Protein AF-A0A969JRF9-F1 (afdb_monomer)

pLDDT: mean 70.01, std 14.49, range [27.88, 92.44]

Sequence (647 aa):
MDLARFEWPSAVSSTGAGFLLSALLNVLLALGIGLASSWLSSHDLSALMLLLAILGGVLLWQSLQLRRQLLFYGLLLCWGAAGALFKAEYLPSSGVGLSQFLLVLPLWALLWWLQHRFPLERPSAEEIVGPEDDEDKDVPTDWISRFFTPQPLHPVSVVRQPLAQVLILLWLIGFGQLTVYLFNQGLTPAWPWSAAAGALATVLVFGYFQSLIWIVYPPLLLGLGSILGFLGGMNVTPALFSVAAALYALLSWLLGVRLLNQPLTSRLARALYFVTDSKTNRHTVEQSLLLCTSLIAGFAVPFSLLVGIDQGPSAAPLMALVVSGLFFGLGAWHYRLSAQSYAVLATLTIAVWLLDFWRDTPIWVGIGQASANALLSLVMVGIALMLEQRPTVITGRFNLYCQPLRTVSVVLALLAAIDVPFLMYPLLGFVPVSWIDSLTLLIAGAALLLSTFGRLYWSVLGVFLVTWAVYGLASSWFVTPWPAYSGLVLSVLAFTEATSANYLDYRSERWDALRQALYVVAGLAYGIALLAAVLSFLQGDSRLPGLLAVLSLGLLPLLKPLETAPFWRSIGVASLLTALLYSLATLRVGPISPYGLLIAIVWGYAFWFVGNTLIARFNTRWPFWALAEAPCPGWAYWLCYSVLSPV

Structure (mmCIF, N/CA/C/O backbone):
data_AF-A0A969JRF9-F1
#
_entry.id   AF-A0A969JRF9-F1
#
loop_
_atom_site.group_PDB
_atom_site.id
_atom_site.type_symbol
_atom_site.label_atom_id
_atom_site.label_alt_id
_atom_site.label_comp_id
_atom_site.label_asym_id
_atom_site.label_entity_id
_atom_site.label_seq_id
_atom_site.pdbx_PDB_ins_code
_atom_site.Cartn_x
_atom_site.Cartn_y
_atom_site.Cartn_z
_atom_site.occupancy
_atom_site.B_iso_or_equiv
_atom_site.auth_seq_id
_atom_site.auth_comp_id
_atom_site.auth_asym_id
_atom_site.auth_atom_id
_atom_site.pdbx_PDB_model_num
ATOM 1 N N . MET A 1 1 ? -38.936 -8.830 34.105 1.00 38.88 1 MET A N 1
ATOM 2 C CA . MET A 1 1 ? -38.781 -7.805 35.159 1.00 38.88 1 MET A CA 1
ATOM 3 C C . MET A 1 1 ? -38.947 -6.446 34.500 1.00 38.88 1 MET A C 1
ATOM 5 O O . MET A 1 1 ? -38.033 -5.979 33.831 1.00 38.88 1 MET A O 1
ATOM 9 N N . ASP A 1 2 ? -40.152 -5.882 34.590 1.00 27.88 2 ASP A N 1
ATOM 10 C CA . ASP A 1 2 ? -40.531 -4.627 33.935 1.00 27.88 2 ASP A CA 1
ATOM 11 C C . ASP A 1 2 ? -40.038 -3.417 34.738 1.00 27.88 2 ASP A C 1
ATOM 13 O O . ASP A 1 2 ? -40.687 -2.963 35.675 1.00 27.88 2 ASP A O 1
ATOM 17 N N . LEU A 1 3 ? -38.892 -2.863 34.335 1.00 39.75 3 LEU A N 1
ATOM 18 C CA . LEU A 1 3 ? -38.311 -1.629 34.893 1.00 39.75 3 LEU A CA 1
ATOM 19 C C . LEU A 1 3 ? -39.152 -0.363 34.619 1.00 39.75 3 LEU A C 1
ATOM 21 O O . LEU A 1 3 ? -38.815 0.708 35.110 1.00 39.75 3 LEU A O 1
ATOM 25 N N . ALA A 1 4 ? -40.243 -0.470 33.854 1.00 32.25 4 ALA A N 1
ATOM 26 C CA . ALA A 1 4 ? -41.125 0.648 33.515 1.00 32.25 4 ALA A CA 1
ATOM 27 C C . ALA A 1 4 ? -42.145 0.999 34.619 1.00 32.25 4 ALA A C 1
ATOM 29 O O . ALA A 1 4 ? -42.783 2.040 34.534 1.00 32.25 4 ALA A O 1
ATOM 30 N N . ARG A 1 5 ? -42.299 0.157 35.655 1.00 33.28 5 ARG A N 1
ATOM 31 C CA . ARG A 1 5 ? -43.179 0.417 36.816 1.00 33.28 5 ARG A CA 1
ATOM 32 C C . ARG A 1 5 ? -42.421 0.675 38.119 1.00 33.28 5 ARG A C 1
ATOM 34 O O . ARG A 1 5 ? -42.999 0.553 39.194 1.00 33.28 5 ARG A O 1
ATOM 41 N N . PHE A 1 6 ? -41.127 0.983 38.051 1.00 39.19 6 PHE A N 1
ATOM 42 C CA . PHE A 1 6 ? -40.406 1.433 39.238 1.00 39.19 6 PHE A CA 1
ATOM 43 C C . PHE A 1 6 ? -40.603 2.945 39.357 1.00 39.19 6 PHE A C 1
ATOM 45 O O . PHE A 1 6 ? -39.904 3.724 38.710 1.00 39.19 6 PHE A O 1
ATOM 52 N N . GLU A 1 7 ? -41.618 3.355 40.118 1.00 31.83 7 GLU A N 1
ATOM 53 C CA . GLU A 1 7 ? -41.777 4.745 40.539 1.00 31.83 7 GLU A CA 1
ATOM 54 C C . GLU A 1 7 ? -40.561 5.117 41.394 1.00 31.83 7 GLU A C 1
ATOM 56 O O . GLU A 1 7 ? -40.354 4.597 42.491 1.00 31.83 7 GLU A O 1
ATOM 61 N N . TRP A 1 8 ? -39.688 5.960 40.845 1.00 42.81 8 TRP A N 1
ATOM 62 C CA . TRP A 1 8 ? -38.484 6.399 41.539 1.00 42.81 8 TRP A CA 1
ATOM 63 C C . TRP A 1 8 ? -38.860 7.491 42.545 1.00 42.81 8 TRP A C 1
ATOM 65 O O . TRP A 1 8 ? -39.401 8.513 42.117 1.00 42.81 8 TRP A O 1
ATOM 75 N N . PRO A 1 9 ? -38.554 7.332 43.846 1.00 39.56 9 PRO A N 1
ATOM 76 C CA . PRO A 1 9 ? -38.902 8.325 44.854 1.00 39.56 9 PRO A CA 1
ATOM 77 C C . PRO A 1 9 ? -38.259 9.675 44.528 1.00 39.56 9 PRO A C 1
ATOM 79 O O . PRO A 1 9 ? -37.041 9.776 44.353 1.00 39.56 9 PRO A O 1
ATOM 82 N N . SER A 1 10 ? -39.078 10.716 44.428 1.00 42.47 10 SER A N 1
ATOM 83 C CA . SER A 1 10 ? -38.632 12.099 44.298 1.00 42.47 10 SER A CA 1
ATOM 84 C C . SER A 1 10 ? -38.210 12.651 45.663 1.00 42.47 10 SER A C 1
ATOM 86 O O . SER A 1 10 ? -38.981 12.581 46.616 1.00 42.47 10 SER A O 1
ATOM 88 N N . ALA A 1 11 ? -37.023 13.264 45.692 1.00 41.66 11 ALA A N 1
ATOM 89 C CA . ALA A 1 11 ? -36.397 14.001 46.795 1.00 41.66 11 ALA A CA 1
ATOM 90 C C . ALA A 1 11 ? -35.808 13.159 47.948 1.00 41.66 11 ALA A C 1
ATOM 92 O O . ALA A 1 11 ? -36.501 12.555 48.761 1.00 41.66 11 ALA A O 1
ATOM 93 N N . VAL A 1 12 ? -34.474 13.194 48.050 1.00 45.53 12 VAL A N 1
ATOM 94 C CA . VAL A 1 12 ? -33.719 12.738 49.224 1.00 45.53 12 VAL A CA 1
ATOM 95 C C . VAL A 1 12 ? -33.914 13.775 50.336 1.00 45.53 12 VAL A C 1
ATOM 97 O O . VAL A 1 12 ? -33.523 14.930 50.178 1.00 45.53 12 VAL A O 1
ATOM 100 N N . SER A 1 13 ? -34.526 13.376 51.453 1.00 46.72 13 SER A N 1
ATOM 101 C CA . SER A 1 13 ? -34.642 14.195 52.667 1.00 46.72 13 SER A CA 1
ATOM 102 C C . SER A 1 13 ? -33.259 14.501 53.267 1.00 46.72 13 SER A C 1
ATOM 104 O O . SER A 1 13 ? -32.306 13.747 53.070 1.00 46.72 13 SER A O 1
ATOM 106 N N . SER A 1 14 ? -33.132 15.574 54.055 1.00 47.19 14 SER A N 1
ATOM 107 C CA . SER A 1 14 ? -31.883 15.970 54.743 1.00 47.19 14 SER A CA 1
ATOM 108 C C . SER A 1 14 ? -31.266 14.858 55.614 1.00 47.19 14 SER A C 1
ATOM 110 O O . SER A 1 14 ? -30.050 14.799 55.785 1.00 47.19 14 SER A O 1
ATOM 112 N N . THR A 1 15 ? -32.081 13.915 56.089 1.00 49.16 15 THR A N 1
ATOM 113 C CA . THR A 1 15 ? -31.663 12.683 56.780 1.00 49.16 15 THR A CA 1
ATOM 114 C C . THR A 1 15 ? -30.937 11.678 55.876 1.00 49.16 15 THR A C 1
ATOM 116 O O . THR A 1 15 ? -30.037 10.978 56.339 1.00 49.16 15 THR A O 1
ATOM 119 N N . GLY A 1 16 ? -31.257 11.633 54.580 1.00 51.84 16 GLY A N 1
ATOM 120 C CA . GLY A 1 16 ? -30.585 10.777 53.601 1.00 51.84 16 GLY A CA 1
ATOM 121 C C . GLY A 1 16 ? -29.153 11.221 53.289 1.00 51.84 16 GLY A C 1
ATOM 122 O O . GLY A 1 16 ? -28.291 10.374 53.079 1.00 51.84 16 GLY A O 1
ATOM 123 N N . ALA A 1 17 ? -28.862 12.527 53.343 1.00 49.88 17 ALA A N 1
ATOM 124 C CA . ALA A 1 17 ? -27.512 13.062 53.133 1.00 49.88 17 ALA A CA 1
ATOM 125 C C . ALA A 1 17 ? -26.531 12.664 54.258 1.00 49.88 17 ALA A C 1
ATOM 127 O O . ALA A 1 17 ? -25.370 12.359 53.984 1.00 49.88 17 ALA A O 1
ATOM 128 N N . GLY A 1 18 ? -27.005 12.599 55.510 1.00 56.69 18 GLY A N 1
ATOM 129 C CA . GLY A 1 18 ? -26.201 12.172 56.663 1.00 56.69 18 GLY A CA 1
ATOM 130 C C . GLY A 1 18 ? -25.828 10.685 56.626 1.00 56.69 18 GLY A C 1
ATOM 131 O O . GLY A 1 18 ? -24.671 10.333 56.855 1.00 56.69 18 GLY A O 1
ATOM 132 N N . PHE A 1 19 ? -26.774 9.818 56.248 1.00 58.44 19 PHE A N 1
ATOM 133 C CA . PHE A 1 19 ? -26.509 8.390 56.007 1.00 58.44 19 PHE A CA 1
ATOM 134 C C . PHE A 1 19 ? -25.516 8.153 54.866 1.00 58.44 19 PHE A C 1
ATOM 136 O O . PHE A 1 19 ? -24.799 7.156 54.835 1.00 58.44 19 PHE A O 1
ATOM 143 N N . LEU A 1 20 ? -25.462 9.083 53.923 1.00 56.91 20 LEU A N 1
ATOM 144 C CA . LEU A 1 20 ? -24.572 9.013 52.781 1.00 56.91 20 LEU A CA 1
ATOM 145 C C . LEU A 1 20 ? -23.149 9.411 53.088 1.00 56.91 20 LEU A C 1
ATOM 147 O O . LEU A 1 20 ? -22.215 8.743 52.649 1.00 56.91 20 LEU A O 1
ATOM 151 N N . LEU A 1 21 ? -22.994 10.493 53.845 1.00 59.81 21 LEU A N 1
ATOM 152 C CA . LEU A 1 21 ? -21.693 10.931 54.308 1.00 59.81 21 LEU A CA 1
ATOM 153 C C . LEU A 1 21 ? -21.073 9.851 55.200 1.00 59.81 21 LEU A C 1
ATOM 155 O O . LEU A 1 21 ? -19.904 9.530 55.025 1.00 59.81 21 LEU A O 1
ATOM 159 N N . SER A 1 22 ? -21.863 9.224 56.082 1.00 61.44 22 SER A N 1
ATOM 160 C CA . SER A 1 22 ? -21.379 8.124 56.923 1.00 61.44 22 SER A CA 1
ATOM 161 C C . SER A 1 22 ? -21.020 6.879 56.109 1.00 61.44 22 SER A C 1
ATOM 163 O O . SER A 1 22 ? -19.991 6.257 56.367 1.00 61.44 22 SER A O 1
ATOM 165 N N . ALA A 1 23 ? -21.801 6.539 55.080 1.00 65.38 23 ALA A N 1
ATOM 166 C CA . ALA A 1 23 ? -21.490 5.414 54.209 1.00 65.38 23 ALA A CA 1
ATOM 167 C C . ALA A 1 23 ? -20.236 5.664 53.352 1.00 65.38 23 ALA A C 1
ATOM 169 O O . ALA A 1 23 ? -19.404 4.769 53.236 1.00 65.38 23 ALA A O 1
ATOM 170 N N . LEU A 1 24 ? -20.051 6.872 52.808 1.00 65.94 24 LEU A N 1
ATOM 171 C CA . LEU A 1 24 ? -18.829 7.264 52.090 1.00 65.94 24 LEU A CA 1
ATOM 172 C C . LEU A 1 24 ? -17.599 7.281 53.001 1.00 65.94 24 LEU A C 1
ATOM 174 O O . LEU A 1 24 ? -16.523 6.858 52.587 1.00 65.94 24 LEU A O 1
ATOM 178 N N . LEU A 1 25 ? -17.758 7.736 54.243 1.00 69.12 25 LEU A N 1
ATOM 179 C CA . LEU A 1 25 ? -16.680 7.782 55.225 1.00 69.12 25 LEU A CA 1
ATOM 180 C C . LEU A 1 25 ? -16.289 6.369 55.679 1.00 69.12 25 LEU A C 1
ATOM 182 O O . LEU A 1 25 ? -15.103 6.074 55.756 1.00 69.12 25 LEU A O 1
ATOM 186 N N . ASN A 1 26 ? -17.256 5.463 55.855 1.00 68.62 26 ASN A N 1
ATOM 187 C CA . ASN A 1 26 ? -16.999 4.041 56.111 1.00 68.62 26 ASN A CA 1
ATOM 188 C C . ASN A 1 26 ? -16.327 3.343 54.920 1.00 68.62 26 ASN A C 1
ATOM 190 O O . ASN A 1 26 ? -15.425 2.534 55.115 1.00 68.62 26 ASN A O 1
ATOM 194 N N . VAL A 1 27 ? -16.729 3.680 53.691 1.00 67.19 27 VAL A N 1
ATOM 195 C CA . VAL A 1 27 ? -16.089 3.218 52.448 1.00 67.19 27 VAL A CA 1
ATOM 196 C C . VAL A 1 27 ? -14.629 3.684 52.397 1.00 67.19 27 VAL A C 1
ATOM 198 O O . VAL A 1 27 ? -13.739 2.858 52.217 1.00 67.19 27 VAL A O 1
ATOM 201 N N . LEU A 1 28 ? -14.356 4.972 52.626 1.00 70.75 28 LEU A N 1
ATOM 202 C CA . LEU A 1 28 ? -12.995 5.525 52.656 1.00 70.75 28 LEU A CA 1
ATOM 203 C C . LEU A 1 28 ? -12.140 4.914 53.774 1.00 70.75 28 LEU A C 1
ATOM 205 O O . LEU A 1 28 ? -10.974 4.594 53.546 1.00 70.75 28 LEU A O 1
ATOM 209 N N . LEU A 1 29 ? -12.720 4.711 54.960 1.00 70.38 29 LEU A N 1
ATOM 210 C CA . LEU A 1 29 ? -12.042 4.103 56.103 1.00 70.38 29 LEU A CA 1
ATOM 211 C C . LEU A 1 29 ? -11.683 2.636 55.824 1.00 70.38 29 LEU A C 1
ATOM 213 O O . LEU A 1 29 ? -10.548 2.229 56.056 1.00 70.38 29 LEU A O 1
ATOM 217 N N . ALA A 1 30 ? -12.611 1.856 55.262 1.00 68.25 30 ALA A N 1
ATOM 218 C CA . ALA A 1 30 ? -12.369 0.467 54.872 1.00 68.25 30 ALA A CA 1
ATOM 219 C C . ALA A 1 30 ? -11.284 0.350 53.788 1.00 68.25 30 ALA A C 1
ATOM 221 O O . ALA A 1 30 ? -10.446 -0.548 53.849 1.00 68.25 30 ALA A O 1
ATOM 222 N N . LEU A 1 31 ? -11.256 1.281 52.829 1.00 67.38 31 LEU A N 1
ATOM 223 C CA . LEU A 1 31 ? -10.238 1.345 51.776 1.00 67.38 31 LEU A CA 1
ATOM 224 C C . LEU A 1 31 ? -8.860 1.705 52.351 1.00 67.38 31 LEU A C 1
ATOM 226 O O . LEU A 1 31 ? -7.865 1.073 52.004 1.00 67.38 31 LEU A O 1
ATOM 230 N N . GLY A 1 32 ? -8.809 2.665 53.280 1.00 70.56 32 GLY A N 1
ATOM 231 C CA . GLY A 1 32 ? -7.588 3.044 53.993 1.00 70.56 32 GLY A CA 1
ATOM 232 C C . GLY A 1 32 ? -7.016 1.905 54.840 1.00 70.56 32 GLY A C 1
ATOM 233 O O . GLY A 1 32 ? -5.816 1.643 54.782 1.00 70.56 32 GLY A O 1
ATOM 234 N N . ILE A 1 33 ? -7.871 1.178 55.565 1.00 67.44 33 ILE A N 1
ATOM 235 C CA . ILE A 1 33 ? -7.470 0.007 56.361 1.00 67.44 33 ILE A CA 1
ATOM 236 C C . ILE A 1 33 ? -7.005 -1.136 55.446 1.00 67.44 33 ILE A C 1
ATOM 238 O O . ILE A 1 33 ? -5.966 -1.742 55.704 1.00 67.44 33 ILE A O 1
ATOM 242 N N . GLY A 1 34 ? -7.719 -1.394 54.345 1.00 66.06 34 GLY A N 1
ATOM 243 C CA . GLY A 1 34 ? -7.336 -2.394 53.345 1.00 66.06 34 GLY A CA 1
ATOM 244 C C . GLY A 1 34 ? -5.963 -2.107 52.730 1.00 66.06 34 GLY A C 1
ATOM 245 O O . GLY A 1 34 ? -5.092 -2.976 52.739 1.00 66.06 34 GLY A O 1
ATOM 246 N N . LEU A 1 35 ? -5.723 -0.867 52.291 1.00 68.44 35 LEU A N 1
ATOM 247 C CA . LEU A 1 35 ? -4.424 -0.440 51.762 1.00 68.44 35 LEU A CA 1
ATOM 248 C C . LEU A 1 35 ? -3.312 -0.565 52.811 1.00 68.44 35 LEU A C 1
ATOM 250 O O . LEU A 1 35 ? -2.273 -1.149 52.513 1.00 68.44 35 LEU A O 1
ATOM 254 N N . ALA A 1 36 ? -3.545 -0.106 54.045 1.00 67.12 36 ALA A N 1
ATOM 255 C CA . ALA A 1 36 ? -2.575 -0.215 55.136 1.00 67.12 36 ALA A CA 1
ATOM 256 C C . ALA A 1 36 ? -2.222 -1.678 55.468 1.00 67.12 36 ALA A C 1
ATOM 258 O O . ALA A 1 36 ? -1.055 -1.995 55.692 1.00 67.12 36 ALA A O 1
ATOM 259 N N . SER A 1 37 ? -3.206 -2.583 55.440 1.00 63.25 37 SER A N 1
ATOM 260 C CA . SER A 1 37 ? -2.993 -4.016 55.692 1.00 63.25 37 SER A CA 1
ATOM 261 C C . SER A 1 37 ? -2.232 -4.725 54.560 1.00 63.25 37 SER A C 1
ATOM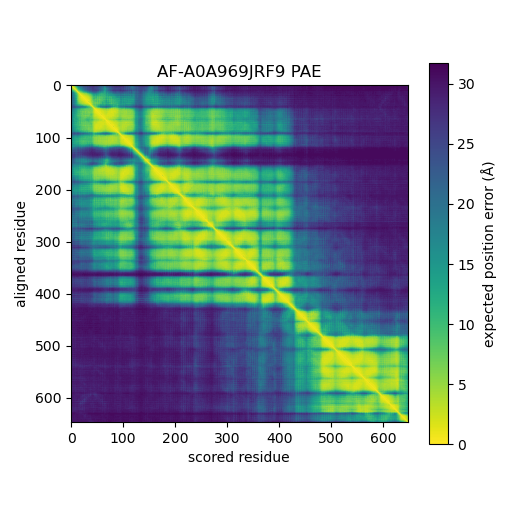 263 O O . SER A 1 37 ? -1.332 -5.523 54.829 1.00 63.25 37 SER A O 1
ATOM 265 N N . SER A 1 38 ? -2.516 -4.371 53.300 1.00 62.53 38 SER A N 1
ATOM 266 C CA . SER A 1 38 ? -1.813 -4.903 52.121 1.00 62.53 38 SER A CA 1
ATOM 267 C C . SER A 1 38 ? -0.360 -4.427 52.023 1.00 62.53 38 SER A C 1
ATOM 269 O O . SER A 1 38 ? 0.493 -5.120 51.478 1.00 62.53 38 SER A O 1
ATOM 271 N N . TRP A 1 39 ? -0.058 -3.255 52.588 1.00 59.00 39 TRP A N 1
ATOM 272 C CA . TRP A 1 39 ? 1.302 -2.722 52.655 1.00 59.00 39 TRP A CA 1
ATOM 273 C C . TRP A 1 39 ? 2.148 -3.429 53.725 1.00 59.00 39 TRP A C 1
ATOM 275 O O . TRP A 1 39 ? 3.360 -3.552 53.571 1.00 59.00 39 TRP A O 1
ATOM 285 N N . LEU A 1 40 ? 1.509 -3.921 54.795 1.00 55.84 40 LEU A N 1
ATOM 286 C CA . LEU A 1 40 ? 2.171 -4.638 55.890 1.00 55.84 40 LEU A CA 1
ATOM 287 C C . LEU A 1 40 ? 2.422 -6.125 55.598 1.00 55.84 40 LEU A C 1
ATOM 289 O O . LEU A 1 40 ? 3.310 -6.719 56.206 1.00 55.84 40 LEU A O 1
ATOM 293 N N . SER A 1 41 ? 1.653 -6.738 54.697 1.00 55.88 41 SER A N 1
ATOM 294 C CA . SER A 1 41 ? 1.779 -8.157 54.355 1.00 55.88 41 SER A CA 1
ATOM 295 C C . SER A 1 41 ? 1.805 -8.335 52.838 1.00 55.88 41 SER A C 1
ATOM 297 O O . SER A 1 41 ? 0.805 -8.188 52.147 1.00 55.88 41 SER A O 1
ATOM 299 N N . SER A 1 42 ? 2.973 -8.679 52.298 1.00 56.03 42 SER A N 1
ATOM 300 C CA . SER A 1 42 ? 3.200 -8.856 50.856 1.00 56.03 42 SER A CA 1
ATOM 301 C C . SER A 1 42 ? 2.475 -10.063 50.235 1.00 56.03 42 SER A C 1
ATOM 303 O O . SER A 1 42 ? 2.719 -10.370 49.072 1.00 56.03 42 SER A O 1
ATOM 305 N N . HIS A 1 43 ? 1.630 -10.769 50.995 1.00 55.56 43 HIS A N 1
ATOM 306 C CA . HIS A 1 43 ? 1.082 -12.082 50.636 1.00 55.56 43 HIS A CA 1
ATOM 307 C C . HIS A 1 43 ? -0.453 -12.135 50.471 1.00 55.56 43 HIS A C 1
ATOM 309 O O . HIS A 1 43 ? -0.932 -13.115 49.915 1.00 55.56 43 HIS A O 1
ATOM 315 N N . ASP A 1 44 ? -1.224 -11.104 50.855 1.00 66.00 44 ASP A N 1
ATOM 316 C CA . ASP A 1 44 ? -2.705 -11.139 50.808 1.00 66.00 44 ASP A CA 1
ATOM 317 C C . ASP A 1 44 ? -3.318 -10.146 49.796 1.00 66.00 44 ASP A C 1
ATOM 319 O O . ASP A 1 44 ? -4.194 -9.332 50.104 1.00 66.00 44 ASP A O 1
ATOM 323 N N . LEU A 1 45 ? -2.889 -10.223 48.532 1.00 71.62 45 LEU A N 1
ATOM 324 C CA . LEU A 1 45 ? -3.488 -9.448 47.431 1.00 71.62 45 LEU A CA 1
ATOM 325 C C . LEU A 1 45 ? -4.950 -9.854 47.160 1.00 71.62 45 LEU A C 1
ATOM 327 O O . LEU A 1 45 ? -5.772 -9.016 46.779 1.00 71.62 45 LEU A O 1
ATOM 331 N N . SER A 1 46 ? -5.301 -11.112 47.434 1.00 75.62 46 SER A N 1
ATOM 332 C CA . SER A 1 46 ? -6.648 -11.667 47.256 1.00 75.62 46 SER A CA 1
ATOM 333 C C . SER A 1 46 ? -7.708 -10.992 48.144 1.00 75.62 46 SER A C 1
ATOM 335 O O . SER A 1 46 ? -8.812 -10.693 47.675 1.00 75.62 46 SER A O 1
ATOM 337 N N . ALA A 1 47 ? -7.370 -10.663 49.396 1.00 76.88 47 ALA A N 1
ATOM 338 C CA . ALA A 1 47 ? -8.260 -9.943 50.308 1.00 76.88 47 ALA A CA 1
ATOM 339 C C . ALA A 1 47 ? -8.528 -8.508 49.822 1.00 76.88 47 ALA A C 1
ATOM 341 O O . ALA A 1 47 ? -9.670 -8.039 49.852 1.00 76.88 47 ALA A O 1
ATOM 342 N N . LEU A 1 48 ? -7.495 -7.833 49.303 1.00 79.50 48 LEU A N 1
ATOM 343 C CA . LEU A 1 48 ? -7.616 -6.489 48.736 1.00 79.50 48 LEU A CA 1
ATOM 344 C C . LEU A 1 48 ? -8.522 -6.482 47.492 1.00 79.50 48 LEU A C 1
ATOM 346 O O . LEU A 1 48 ? -9.372 -5.599 47.364 1.00 79.50 48 LEU A O 1
ATOM 350 N N . MET A 1 49 ? -8.401 -7.482 46.607 1.00 82.50 49 MET A N 1
ATOM 351 C CA . MET A 1 49 ? -9.281 -7.629 45.437 1.00 82.50 49 MET A CA 1
ATOM 352 C C . MET A 1 49 ? -10.752 -7.771 45.831 1.00 82.50 49 MET A C 1
ATOM 354 O O . MET A 1 49 ? -11.615 -7.106 45.254 1.00 82.50 49 MET A O 1
ATOM 358 N N . LEU A 1 50 ? -11.041 -8.623 46.818 1.00 81.44 50 LEU A N 1
ATOM 359 C CA . LEU A 1 50 ? -12.403 -8.871 47.286 1.00 81.44 50 LEU A CA 1
ATOM 360 C C . LEU A 1 50 ? -12.997 -7.624 47.958 1.00 81.44 50 LEU A C 1
ATOM 362 O O . LEU A 1 50 ? -14.153 -7.280 47.709 1.00 81.44 50 LEU A O 1
ATOM 366 N N . LEU A 1 51 ? -12.188 -6.893 48.730 1.00 82.31 51 LEU A N 1
ATOM 367 C CA . LEU A 1 51 ? -12.585 -5.624 49.339 1.00 82.31 51 LEU A CA 1
ATOM 368 C C . LEU A 1 51 ? -12.911 -4.561 48.279 1.00 82.31 51 LEU A C 1
ATOM 370 O O . LEU A 1 51 ? -13.974 -3.947 48.343 1.00 82.31 51 LEU A O 1
ATOM 374 N N . LEU A 1 52 ? -12.061 -4.392 47.261 1.00 84.25 52 LEU A N 1
ATOM 375 C CA . LEU A 1 52 ? -12.312 -3.491 46.128 1.00 84.25 52 LEU A CA 1
ATOM 376 C C . LEU A 1 52 ? -13.580 -3.874 45.344 1.00 84.25 52 LEU A C 1
ATOM 378 O O . LEU A 1 52 ? -14.334 -2.993 44.921 1.00 84.25 52 LEU A O 1
ATOM 382 N N . ALA A 1 53 ? -13.848 -5.173 45.171 1.00 84.44 53 ALA A N 1
ATOM 383 C CA . ALA A 1 53 ? -15.044 -5.663 44.489 1.00 84.44 53 ALA A CA 1
ATOM 384 C C . ALA A 1 53 ? -16.332 -5.324 45.262 1.00 84.44 53 ALA A C 1
ATOM 386 O O . ALA A 1 53 ? -17.269 -4.766 44.678 1.00 84.44 53 ALA A O 1
ATOM 387 N N . ILE A 1 54 ? -16.358 -5.600 46.573 1.00 83.12 54 ILE A N 1
ATOM 388 C CA . ILE A 1 54 ? -17.487 -5.274 47.462 1.00 83.12 54 ILE A CA 1
ATOM 389 C C . ILE A 1 54 ? -17.708 -3.762 47.506 1.00 83.12 54 ILE A C 1
ATOM 391 O O . ILE A 1 54 ? -18.837 -3.291 47.357 1.00 83.12 54 ILE A O 1
ATOM 395 N N . LEU A 1 55 ? -16.630 -2.996 47.659 1.00 82.81 55 LEU A N 1
ATOM 396 C CA . LEU A 1 55 ? -16.677 -1.543 47.739 1.00 82.81 55 LEU A CA 1
ATOM 397 C C . LEU A 1 55 ? -17.212 -0.918 46.448 1.00 82.81 55 LEU A C 1
ATOM 399 O O . LEU A 1 55 ? -18.061 -0.028 46.495 1.00 82.81 55 LEU A O 1
ATOM 403 N N . GLY A 1 56 ? -16.802 -1.444 45.292 1.00 84.44 56 GLY A N 1
ATOM 404 C CA . GLY A 1 56 ? -17.415 -1.085 44.020 1.00 84.44 56 GLY A CA 1
ATOM 405 C C . GLY A 1 56 ? -18.918 -1.381 44.011 1.00 84.44 56 GLY A C 1
ATOM 406 O O . GLY A 1 56 ? -19.700 -0.501 43.672 1.00 84.44 56 GLY A O 1
ATOM 407 N N . GLY A 1 57 ? -19.358 -2.553 44.483 1.00 84.25 57 GLY A N 1
ATOM 408 C CA . GLY A 1 57 ? -20.787 -2.883 44.595 1.00 84.25 57 GLY A CA 1
ATOM 409 C C . GLY A 1 57 ? -21.593 -1.873 45.428 1.00 84.25 57 GLY A C 1
ATOM 410 O O . GLY A 1 57 ? -22.681 -1.459 45.021 1.00 84.25 57 GLY A O 1
ATOM 411 N N . VAL A 1 58 ? -21.034 -1.406 46.549 1.00 82.06 58 VAL A N 1
ATOM 412 C CA . VAL A 1 58 ? -21.642 -0.353 47.384 1.00 82.06 58 VAL A CA 1
ATOM 413 C C . VAL A 1 58 ? -21.708 0.983 46.635 1.00 82.06 58 VAL A C 1
ATOM 415 O O . VAL A 1 58 ? -22.745 1.649 46.652 1.00 82.06 58 VAL A O 1
ATOM 418 N N . LEU A 1 59 ? -20.640 1.362 45.929 1.00 83.31 59 LEU A N 1
ATOM 419 C CA . LEU A 1 59 ? -20.602 2.585 45.121 1.00 83.31 59 LEU A CA 1
ATOM 420 C C . LEU A 1 59 ? -21.584 2.540 43.943 1.00 83.31 59 LEU A C 1
ATOM 422 O O . LEU A 1 59 ? -22.219 3.553 43.654 1.00 83.31 59 LEU A O 1
ATOM 426 N N . LEU A 1 60 ? -21.778 1.379 43.306 1.00 83.94 60 LEU A N 1
ATOM 427 C CA . LEU A 1 60 ? -22.806 1.185 42.278 1.00 83.94 60 LEU A CA 1
ATOM 428 C C . LEU A 1 60 ? -24.192 1.472 42.854 1.00 83.94 60 LEU A C 1
ATOM 430 O O . LEU A 1 60 ? -24.927 2.289 42.298 1.00 83.94 60 LEU A O 1
ATOM 434 N N . TRP A 1 61 ? -24.523 0.845 43.985 1.00 81.00 61 TRP A N 1
ATOM 435 C CA . TRP A 1 61 ? -25.806 1.040 44.658 1.00 81.00 61 TRP A CA 1
ATOM 436 C C . TRP A 1 61 ? -26.059 2.518 44.982 1.00 81.00 61 TRP A C 1
ATOM 438 O O . TRP A 1 61 ? -27.098 3.072 44.617 1.00 81.00 61 TRP A O 1
ATOM 448 N N . GLN A 1 62 ? -25.077 3.190 45.591 1.00 79.94 62 GLN A N 1
ATOM 449 C CA . GLN A 1 62 ? -25.183 4.609 45.931 1.00 79.94 62 GLN A CA 1
ATOM 450 C C . GLN A 1 62 ? -25.261 5.506 44.689 1.00 79.94 62 GLN A C 1
ATOM 452 O O . GLN A 1 62 ? -26.046 6.453 44.670 1.00 79.94 62 GLN A O 1
ATOM 457 N N . SER A 1 63 ? -24.501 5.205 43.632 1.00 81.38 63 SER A N 1
ATOM 458 C CA . SER A 1 63 ? -24.518 5.985 42.387 1.00 81.38 63 SER A CA 1
ATOM 459 C C . SER A 1 63 ? -25.900 6.000 41.729 1.00 81.38 63 SER A C 1
ATOM 461 O O . SER A 1 63 ? -26.335 7.050 41.252 1.00 81.38 63 SER A O 1
ATOM 463 N N . LEU A 1 64 ? -26.614 4.868 41.769 1.00 79.25 64 LEU A N 1
ATOM 464 C CA . LEU A 1 64 ? -27.955 4.724 41.205 1.00 79.25 64 LEU A CA 1
ATOM 465 C C . LEU A 1 64 ? -29.012 5.425 42.062 1.00 79.25 64 LEU A C 1
ATOM 467 O O . LEU A 1 64 ? -29.860 6.127 41.515 1.00 79.25 64 LEU A O 1
ATOM 471 N N . GLN A 1 65 ? -28.943 5.290 43.392 1.00 76.00 65 GLN A N 1
ATOM 472 C CA . GLN A 1 65 ? -29.884 5.968 44.290 1.00 76.00 65 GLN A CA 1
ATOM 473 C C . GLN A 1 65 ? -29.746 7.494 44.239 1.00 76.00 65 GLN A C 1
ATOM 475 O O . GLN A 1 65 ? -30.743 8.208 44.296 1.00 76.00 65 GLN A O 1
ATOM 480 N N . LEU A 1 66 ? -28.518 7.997 44.102 1.00 70.19 66 LEU A N 1
ATOM 481 C CA . LEU A 1 66 ? -28.229 9.431 44.200 1.00 70.19 66 LEU A CA 1
ATOM 482 C C . LEU A 1 66 ? -28.095 10.143 42.877 1.00 70.19 66 LEU A C 1
ATOM 484 O O . LEU A 1 66 ? -27.951 11.364 42.859 1.00 70.19 66 LEU A O 1
ATOM 488 N N . ARG A 1 67 ? -28.093 9.381 41.785 1.00 71.56 67 ARG A N 1
ATOM 489 C CA . ARG A 1 67 ? -27.912 9.894 40.430 1.00 71.56 67 ARG A CA 1
ATOM 490 C C . ARG A 1 67 ? -26.621 10.715 40.290 1.00 71.56 67 ARG A C 1
ATOM 492 O O . ARG A 1 67 ? -26.583 11.715 39.580 1.00 71.56 67 ARG A O 1
ATOM 499 N N . ARG A 1 68 ? -25.544 10.289 40.967 1.00 72.50 68 ARG A N 1
ATOM 500 C CA . ARG A 1 68 ? -24.235 10.969 40.949 1.00 72.50 68 ARG A CA 1
ATOM 501 C C . ARG A 1 68 ? -23.215 10.212 40.110 1.00 72.50 68 ARG A C 1
ATOM 503 O O . ARG A 1 68 ? -22.836 9.092 40.443 1.00 72.50 68 ARG A O 1
ATOM 510 N N . GLN A 1 69 ? -22.697 10.878 39.078 1.00 79.19 69 GLN A N 1
ATOM 511 C CA . GLN A 1 69 ? -21.676 10.324 38.180 1.00 79.19 69 GLN A CA 1
ATOM 512 C C . GLN A 1 69 ? -20.357 10.015 38.891 1.00 79.19 69 GLN A C 1
ATOM 514 O O . GLN A 1 69 ? -19.719 9.011 38.594 1.00 79.19 69 GLN A O 1
ATOM 519 N N . LEU A 1 70 ? -19.955 10.841 39.861 1.00 77.00 70 LEU A N 1
ATOM 520 C CA . LEU A 1 70 ? -18.674 10.674 40.552 1.00 77.00 70 LEU A CA 1
ATOM 521 C C . LEU A 1 70 ? -18.578 9.349 41.315 1.00 77.00 70 LEU A C 1
ATOM 523 O O . LEU A 1 70 ? -17.547 8.685 41.273 1.00 77.00 70 LEU A O 1
ATOM 527 N N . LEU A 1 71 ? -19.674 8.921 41.944 1.00 80.25 71 LEU A N 1
ATOM 528 C CA . LEU A 1 71 ? -19.741 7.627 42.628 1.00 80.25 71 LEU A CA 1
ATOM 529 C C . LEU A 1 71 ? -19.598 6.465 41.642 1.00 80.25 71 LEU A C 1
ATOM 531 O O . LEU A 1 71 ? -18.960 5.462 41.952 1.00 80.25 71 LEU A O 1
ATOM 535 N N . PHE A 1 72 ? -20.124 6.630 40.427 1.00 83.00 72 PHE A N 1
ATOM 536 C CA . PHE A 1 72 ? -19.965 5.652 39.358 1.00 83.00 72 PHE A CA 1
ATOM 537 C C . PHE A 1 72 ? -18.521 5.608 38.819 1.00 83.00 72 PHE A C 1
ATOM 539 O O . PHE A 1 72 ? -18.003 4.525 38.554 1.00 83.00 72 PHE A O 1
ATOM 546 N N . TYR A 1 73 ? -17.819 6.745 38.728 1.00 83.25 73 TYR A N 1
ATOM 547 C CA . TYR A 1 73 ? -16.370 6.745 38.465 1.00 83.25 73 TYR A CA 1
ATOM 548 C C . TYR A 1 73 ? -15.588 6.038 39.583 1.00 83.25 73 TYR A C 1
ATOM 550 O O . TYR A 1 73 ? -14.673 5.271 39.291 1.00 83.25 73 TYR A O 1
ATOM 558 N N . GLY A 1 74 ? -15.977 6.235 40.848 1.00 82.38 74 GLY A N 1
ATOM 559 C CA . GLY A 1 74 ? -15.397 5.527 41.993 1.00 82.38 74 GLY A CA 1
ATOM 560 C C . GLY A 1 74 ? -15.569 4.008 41.900 1.00 82.38 74 GLY A C 1
ATOM 561 O O . GLY A 1 74 ? -14.602 3.271 42.084 1.00 82.38 74 GLY A O 1
ATOM 562 N N . LEU A 1 75 ? -16.767 3.537 41.534 1.00 88.62 75 LEU A N 1
ATOM 563 C CA . LEU A 1 75 ? -17.034 2.129 41.212 1.00 88.62 75 LEU A CA 1
ATOM 564 C C . LEU A 1 75 ? -16.061 1.612 40.145 1.00 88.62 75 LEU A C 1
ATOM 566 O O . LEU A 1 75 ? -15.420 0.581 40.347 1.00 88.62 75 LEU A O 1
ATOM 570 N N . LEU A 1 76 ? -15.966 2.315 39.010 1.00 88.38 76 LEU A N 1
ATOM 571 C CA . LEU A 1 76 ? -15.138 1.897 37.877 1.00 88.38 76 LEU A CA 1
ATOM 572 C C . LEU A 1 76 ? -13.660 1.817 38.260 1.00 88.38 76 LEU A C 1
ATOM 574 O O . LEU A 1 76 ? -12.970 0.891 37.839 1.00 88.38 76 LEU A O 1
ATOM 578 N N . LEU A 1 77 ? -13.188 2.749 39.088 1.00 87.62 77 LEU A N 1
ATOM 579 C CA . LEU A 1 77 ? -11.829 2.746 39.612 1.00 87.62 77 LEU A CA 1
ATOM 580 C C . LEU A 1 77 ? -11.587 1.552 40.545 1.00 87.62 77 LEU A C 1
ATOM 582 O O . LEU A 1 77 ? -10.571 0.877 40.406 1.00 87.62 77 LEU A O 1
ATOM 586 N N . CYS A 1 78 ? -12.530 1.239 41.437 1.00 85.75 78 CYS A N 1
ATOM 587 C CA . CYS A 1 78 ? -12.399 0.114 42.365 1.00 85.75 78 CYS A CA 1
ATOM 588 C C . CYS A 1 78 ? -12.413 -1.236 41.640 1.00 85.75 78 CYS A C 1
ATOM 590 O O . CYS A 1 78 ? -11.535 -2.068 41.859 1.00 85.75 78 CYS A O 1
ATOM 592 N N . TRP A 1 79 ? -13.363 -1.447 40.727 1.00 89.44 79 TRP A N 1
ATOM 593 C CA . TRP A 1 79 ? -13.429 -2.675 39.930 1.00 89.44 79 TRP A CA 1
ATOM 594 C C . TRP A 1 79 ? -12.280 -2.784 38.922 1.00 89.44 79 TRP A C 1
ATOM 596 O O . TRP A 1 79 ? -11.750 -3.874 38.715 1.00 89.44 79 TRP A O 1
ATOM 606 N N . GLY A 1 80 ? -11.844 -1.664 38.339 1.00 85.56 80 GLY A N 1
ATOM 607 C CA . GLY A 1 80 ? -10.660 -1.610 37.485 1.00 85.56 80 GLY A CA 1
ATOM 608 C C . GLY A 1 80 ? -9.380 -1.974 38.241 1.00 85.56 80 GLY A C 1
ATOM 609 O O . GLY A 1 80 ? -8.592 -2.777 37.746 1.00 85.56 80 GLY A O 1
ATOM 610 N N . ALA A 1 81 ? -9.200 -1.451 39.458 1.00 84.69 81 ALA A N 1
ATOM 611 C CA . ALA A 1 81 ? -8.075 -1.785 40.328 1.00 84.69 81 ALA A CA 1
ATOM 612 C C . ALA A 1 81 ? -8.110 -3.255 40.768 1.00 84.69 81 ALA A C 1
ATOM 614 O O . ALA A 1 81 ? -7.092 -3.936 40.663 1.00 84.69 81 ALA A O 1
ATOM 615 N N . ALA A 1 82 ? -9.275 -3.779 41.168 1.00 85.06 82 ALA A N 1
ATOM 616 C CA . ALA A 1 82 ? -9.437 -5.200 41.482 1.00 85.06 82 ALA A CA 1
ATOM 617 C C . ALA A 1 82 ? -9.047 -6.091 40.291 1.00 85.06 82 ALA A C 1
ATOM 619 O O . ALA A 1 82 ? -8.279 -7.037 40.448 1.00 85.06 82 ALA A O 1
ATOM 620 N N . GLY A 1 83 ? -9.514 -5.757 39.082 1.00 84.38 83 GLY A N 1
ATOM 621 C CA . GLY A 1 83 ? -9.168 -6.487 37.861 1.00 84.38 83 GLY A CA 1
ATOM 622 C C . GLY A 1 83 ? -7.686 -6.382 37.479 1.00 84.38 83 GLY A C 1
ATOM 623 O O . GLY A 1 83 ? -7.100 -7.359 37.013 1.00 84.38 83 GLY A O 1
ATOM 624 N N . ALA A 1 84 ? -7.058 -5.223 37.693 1.00 82.75 84 ALA A N 1
ATOM 625 C CA . ALA A 1 84 ? -5.630 -5.028 37.448 1.00 82.75 84 ALA A CA 1
ATOM 626 C C . ALA A 1 84 ? -4.766 -5.847 38.416 1.00 82.75 84 ALA A C 1
ATOM 628 O O . ALA A 1 84 ? -3.814 -6.490 37.977 1.00 82.75 84 ALA A O 1
ATOM 629 N N . LEU A 1 85 ? -5.132 -5.873 39.701 1.00 83.44 85 LEU A N 1
ATOM 630 C CA . LEU A 1 85 ? -4.481 -6.708 40.708 1.00 83.44 85 LEU A CA 1
ATOM 631 C C . LEU A 1 85 ? -4.661 -8.194 40.375 1.00 83.44 85 LEU A C 1
ATOM 633 O O . LEU A 1 85 ? -3.684 -8.937 40.394 1.00 83.44 85 LEU A O 1
ATOM 637 N N . PHE A 1 86 ? -5.871 -8.619 39.993 1.00 83.94 86 PHE A N 1
ATOM 638 C CA . PHE A 1 86 ? -6.135 -10.001 39.573 1.00 83.94 86 PHE A CA 1
ATOM 639 C C . PHE A 1 86 ? -5.245 -10.411 38.398 1.00 83.94 86 PHE A C 1
ATOM 641 O O . PHE A 1 86 ? -4.634 -11.479 38.402 1.00 83.94 86 PHE A O 1
ATOM 648 N N . LYS A 1 87 ? -5.120 -9.535 37.396 1.00 79.19 87 LYS A N 1
ATOM 649 C CA . LYS A 1 87 ? -4.224 -9.765 36.261 1.00 79.19 87 LYS A CA 1
ATOM 650 C C . LYS A 1 87 ? -2.760 -9.842 36.704 1.00 79.19 87 LYS A C 1
ATOM 652 O O . LYS A 1 87 ? -2.046 -10.699 36.205 1.00 79.19 87 LYS A O 1
ATOM 657 N N . ALA A 1 88 ? -2.320 -8.985 37.622 1.00 78.50 88 ALA A N 1
ATOM 658 C CA . ALA A 1 88 ? -0.942 -8.984 38.109 1.00 78.50 88 ALA A CA 1
ATOM 659 C C . ALA A 1 88 ? -0.583 -10.256 38.899 1.00 78.50 88 ALA A C 1
ATOM 661 O O . ALA A 1 88 ? 0.523 -10.765 38.741 1.00 78.50 88 ALA A O 1
ATOM 662 N N . GLU A 1 89 ? -1.506 -10.778 39.712 1.00 80.00 89 GLU A N 1
ATOM 663 C CA . GLU A 1 89 ? -1.261 -11.939 40.578 1.00 80.00 89 GLU A CA 1
ATOM 664 C C . GLU A 1 89 ? -1.381 -13.276 39.826 1.00 80.00 89 GLU A C 1
ATOM 666 O O . GLU A 1 89 ? -0.518 -14.140 39.957 1.00 80.00 89 GLU A O 1
ATOM 671 N N . TYR A 1 90 ? -2.413 -13.442 38.991 1.00 77.62 90 TYR A N 1
ATOM 672 C CA . TYR A 1 90 ? -2.711 -14.729 38.345 1.00 77.62 90 TYR A CA 1
ATOM 673 C C . TYR A 1 90 ? -2.206 -14.835 36.897 1.00 77.62 90 TYR A C 1
ATOM 675 O O . TYR A 1 90 ? -2.101 -15.937 36.360 1.00 77.62 90 TYR A O 1
ATOM 683 N N . LEU A 1 91 ? -1.906 -13.709 36.238 1.00 75.25 91 LEU A N 1
ATOM 684 C CA . LEU A 1 91 ? -1.497 -13.649 34.827 1.00 75.25 91 LEU A CA 1
ATOM 685 C C . LEU A 1 91 ? -0.276 -12.716 34.649 1.00 75.25 91 LEU A C 1
ATOM 687 O O . LEU A 1 91 ? -0.376 -11.693 33.966 1.00 75.25 91 LEU A O 1
ATOM 691 N N . PRO A 1 92 ? 0.893 -13.065 35.225 1.00 63.12 92 PRO A N 1
ATOM 692 C CA . PRO A 1 92 ? 2.046 -12.164 35.352 1.00 63.12 92 PRO A CA 1
ATOM 693 C C . PRO A 1 92 ? 2.706 -11.772 34.020 1.00 63.12 92 PRO A C 1
ATOM 695 O O . PRO A 1 92 ? 3.494 -10.828 33.966 1.00 63.12 92 PRO A O 1
ATOM 698 N N . SER A 1 93 ? 2.401 -12.467 32.921 1.00 66.00 93 SER A N 1
ATOM 699 C CA . SER A 1 93 ? 2.900 -12.094 31.597 1.00 66.00 93 SER A CA 1
ATOM 700 C C . SER A 1 93 ? 2.300 -10.761 31.139 1.00 66.00 93 SER A C 1
ATOM 702 O O . SER A 1 93 ? 1.076 -10.595 31.137 1.00 66.00 93 SER A O 1
ATOM 704 N N . SER A 1 94 ? 3.143 -9.838 30.666 1.00 64.75 94 SER A N 1
ATOM 705 C CA . SER A 1 94 ? 2.698 -8.615 29.996 1.00 64.75 94 SER A CA 1
ATOM 706 C C . SER A 1 94 ? 1.831 -8.970 28.783 1.00 64.75 94 SER A C 1
ATOM 708 O O . SER A 1 94 ? 2.305 -9.410 27.739 1.00 64.75 94 SER A O 1
ATOM 710 N N . GLY A 1 95 ? 0.515 -8.827 28.941 1.00 69.75 95 GLY A N 1
ATOM 711 C CA . GLY A 1 95 ? -0.430 -9.156 27.879 1.00 69.75 95 GLY A CA 1
ATOM 712 C C . GLY A 1 95 ? -0.308 -8.193 26.697 1.00 69.75 95 GLY A C 1
ATOM 713 O O . GLY A 1 95 ? -0.121 -6.994 26.885 1.00 69.75 95 GLY A O 1
ATOM 714 N N . VAL A 1 96 ? -0.517 -8.699 25.481 1.00 79.81 96 VAL A N 1
ATOM 715 C CA . VAL A 1 96 ? -0.426 -7.940 24.214 1.00 79.81 96 VAL A CA 1
ATOM 716 C C . VAL A 1 96 ? -1.607 -6.961 24.017 1.00 79.81 96 VAL A C 1
ATOM 718 O O . VAL A 1 96 ? -1.921 -6.577 22.900 1.00 79.81 96 VAL A O 1
ATOM 721 N N . GLY A 1 97 ? -2.326 -6.578 25.080 1.00 82.00 97 GLY A N 1
ATOM 722 C CA . GLY A 1 97 ? -3.530 -5.732 25.017 1.00 82.00 97 GLY A CA 1
ATOM 723 C C . GLY A 1 97 ? -4.850 -6.465 24.712 1.00 82.00 97 GLY A C 1
ATOM 724 O O . GLY A 1 97 ? -5.917 -5.852 24.746 1.00 82.00 97 GLY A O 1
ATOM 725 N N . LEU A 1 98 ? -4.813 -7.783 24.465 1.00 86.81 98 LEU A N 1
ATOM 726 C CA . LEU A 1 98 ? -5.980 -8.572 24.034 1.00 86.81 98 LEU A CA 1
ATOM 727 C C . LEU A 1 98 ? -7.143 -8.520 25.036 1.00 86.81 98 LEU A C 1
ATOM 729 O O . LEU A 1 98 ? -8.291 -8.340 24.640 1.00 86.81 98 LEU A O 1
ATOM 733 N N . SER A 1 99 ? -6.851 -8.606 26.338 1.00 86.56 99 SER A N 1
ATOM 734 C CA . SER A 1 99 ? -7.868 -8.492 27.394 1.00 86.56 99 SER A CA 1
ATOM 735 C C . SER A 1 99 ? -8.625 -7.163 27.339 1.00 86.56 99 SER A C 1
ATOM 737 O O . SER A 1 99 ? -9.838 -7.136 27.514 1.00 86.56 99 SER A O 1
ATOM 739 N N . GLN A 1 100 ? -7.925 -6.060 27.070 1.00 89.88 100 GLN A N 1
ATOM 740 C CA . GLN A 1 100 ? -8.517 -4.729 27.033 1.00 89.88 100 GLN A CA 1
ATOM 741 C C . GLN A 1 100 ? -9.421 -4.579 25.813 1.00 89.88 100 GLN A C 1
ATOM 743 O O . GLN A 1 100 ? -10.542 -4.099 25.950 1.00 89.88 100 GLN A O 1
ATOM 748 N N . PHE A 1 101 ? -8.988 -5.060 24.644 1.00 89.38 101 PHE A N 1
ATOM 749 C CA . PHE A 1 101 ? -9.822 -5.049 23.441 1.00 89.38 101 PHE A CA 1
ATOM 750 C C . PHE A 1 101 ? -11.045 -5.964 23.558 1.00 89.38 101 PHE A C 1
ATOM 752 O O . PHE A 1 101 ? -12.130 -5.581 23.126 1.00 89.38 101 PHE A O 1
ATOM 759 N N . LEU A 1 102 ? -10.914 -7.133 24.192 1.00 89.62 102 LEU A N 1
ATOM 760 C CA . LEU A 1 102 ? -12.063 -8.005 24.447 1.00 89.62 102 LEU A CA 1
ATOM 761 C C . LEU A 1 102 ? -13.074 -7.376 25.409 1.00 89.62 102 LEU A C 1
ATOM 763 O O . LEU A 1 102 ? -14.266 -7.592 25.229 1.00 89.62 102 LEU A O 1
ATOM 767 N N . LEU A 1 103 ? -12.633 -6.567 26.379 1.00 89.25 103 LEU A N 1
ATOM 768 C CA . LEU A 1 103 ? -13.527 -5.831 27.282 1.00 89.25 103 LEU A CA 1
ATOM 769 C C . LEU A 1 103 ? -14.282 -4.686 26.588 1.00 89.25 103 LEU A C 1
ATOM 771 O O . LEU A 1 103 ? -15.380 -4.343 27.022 1.00 89.25 103 LEU A O 1
ATOM 775 N N . VAL A 1 104 ? -13.759 -4.132 25.487 1.00 89.94 104 VAL A N 1
ATOM 776 C CA . VAL A 1 104 ? -14.463 -3.110 24.688 1.00 89.94 104 VAL A CA 1
ATOM 777 C C . VAL A 1 104 ? -15.762 -3.670 24.092 1.00 89.94 104 VAL A C 1
ATOM 779 O O . VAL A 1 104 ? -16.757 -2.954 24.044 1.00 89.94 104 VAL A O 1
ATOM 782 N N . LEU A 1 105 ? -15.796 -4.947 23.692 1.00 88.88 105 LEU A N 1
ATOM 783 C CA . LEU A 1 105 ? -16.965 -5.594 23.074 1.00 88.88 105 LEU A CA 1
ATOM 784 C C . LEU A 1 105 ? -18.227 -5.600 23.965 1.00 88.88 105 LEU A C 1
ATOM 786 O O . LEU A 1 105 ? -19.242 -5.035 23.547 1.00 88.88 105 LEU A O 1
ATOM 790 N N . PRO A 1 106 ? -18.218 -6.204 25.174 1.00 90.44 106 PRO A N 1
ATOM 791 C CA . PRO A 1 106 ? -19.392 -6.227 26.043 1.00 90.44 106 PRO A CA 1
ATOM 792 C C . PRO A 1 106 ? -19.760 -4.826 26.537 1.00 90.44 106 PRO A C 1
ATOM 794 O O . PRO A 1 106 ? -20.939 -4.526 26.710 1.00 90.44 106 PRO A O 1
ATOM 797 N N . LEU A 1 107 ? -18.772 -3.948 26.720 1.00 88.38 107 LEU A N 1
ATOM 798 C CA . LEU A 1 107 ? -18.973 -2.587 27.207 1.00 88.38 107 LEU A CA 1
ATOM 799 C C . LEU A 1 107 ? -19.647 -1.712 26.137 1.00 88.38 107 LEU A C 1
ATOM 801 O O . LEU A 1 107 ? -20.599 -0.991 26.429 1.00 88.38 107 LEU A O 1
ATOM 805 N N . TRP A 1 108 ? -19.243 -1.866 24.874 1.00 89.94 108 TRP A N 1
ATOM 806 C CA . TRP A 1 108 ? -19.937 -1.285 23.728 1.00 89.94 108 TRP A CA 1
ATOM 807 C C . TRP A 1 108 ? -21.356 -1.847 23.570 1.00 89.94 108 TRP A C 1
ATOM 809 O O . TRP A 1 108 ? -22.295 -1.074 23.394 1.00 89.94 108 TRP A O 1
ATOM 819 N N . ALA A 1 109 ? -21.543 -3.167 23.685 1.00 86.88 109 ALA A N 1
ATOM 820 C CA . ALA A 1 109 ? -22.865 -3.794 23.581 1.00 86.88 109 ALA A CA 1
ATOM 821 C C . ALA A 1 109 ? -23.829 -3.296 24.673 1.00 86.88 109 ALA A C 1
ATOM 823 O O . ALA A 1 109 ? -25.007 -3.060 24.404 1.00 86.88 109 ALA A O 1
ATOM 824 N N . LEU A 1 110 ? -23.320 -3.074 25.888 1.00 86.44 110 LEU A N 1
ATOM 825 C CA . LEU A 1 110 ? -24.080 -2.500 26.995 1.00 86.44 110 LEU A CA 1
ATOM 826 C C . LEU A 1 110 ? -24.448 -1.030 26.741 1.00 86.44 110 LEU A C 1
ATOM 828 O O . LEU A 1 110 ? -25.599 -0.656 26.959 1.00 86.44 110 LEU A O 1
ATOM 832 N N . LEU A 1 111 ? -23.525 -0.206 26.225 1.00 84.81 111 LEU A N 1
ATOM 833 C CA . LEU A 1 111 ? -23.831 1.174 25.808 1.00 84.81 111 LEU A CA 1
ATOM 834 C C . LEU A 1 111 ? -24.887 1.213 24.708 1.00 84.81 111 LEU A C 1
ATOM 836 O O . LEU A 1 111 ? -25.826 2.007 24.773 1.00 84.81 111 LEU A O 1
ATOM 840 N N . TRP A 1 112 ? -24.738 0.339 23.715 1.00 83.94 112 TRP A N 1
ATOM 841 C CA . TRP A 1 112 ? -25.673 0.200 22.612 1.00 83.94 112 TRP A CA 1
ATOM 842 C C . TRP A 1 112 ? -27.073 -0.167 23.116 1.00 83.94 112 TRP A C 1
ATOM 844 O O . TRP A 1 112 ? -28.051 0.489 22.749 1.00 83.94 112 TRP A O 1
ATOM 854 N N . TRP A 1 113 ? -27.163 -1.155 24.012 1.00 84.75 113 TRP A N 1
ATOM 855 C CA . TRP A 1 113 ? -28.415 -1.588 24.631 1.00 84.75 113 TRP A CA 1
ATOM 856 C C . TRP A 1 113 ? -29.072 -0.472 25.455 1.00 84.75 113 TRP A C 1
ATOM 858 O O . TRP A 1 113 ? -30.263 -0.208 25.282 1.00 84.75 113 TRP A O 1
ATOM 868 N N . LEU A 1 114 ? -28.298 0.230 26.294 1.00 80.00 114 LEU A N 1
ATOM 869 C CA . LEU A 1 114 ? -28.791 1.353 27.100 1.00 80.00 114 LEU A CA 1
ATOM 870 C C . LEU A 1 114 ? -29.366 2.469 26.223 1.00 80.00 114 LEU A C 1
ATOM 872 O O . LEU A 1 114 ? -30.449 2.978 26.504 1.00 80.00 114 LEU A O 1
ATOM 876 N N . GLN A 1 115 ? -28.669 2.824 25.143 1.00 76.50 115 GLN A N 1
ATOM 877 C CA . GLN A 1 115 ? -29.091 3.885 24.230 1.00 76.50 115 GLN A CA 1
ATOM 878 C C . GLN A 1 115 ? -30.334 3.503 23.418 1.00 76.50 115 GLN A C 1
ATOM 880 O O . GLN A 1 115 ? -31.161 4.364 23.131 1.00 76.50 115 GLN A O 1
ATOM 885 N N . HIS A 1 116 ? -30.481 2.225 23.059 1.00 74.06 116 HIS A N 1
ATOM 886 C CA . HIS A 1 116 ? -31.636 1.753 22.300 1.00 74.06 116 HIS A CA 1
ATOM 887 C C . HIS A 1 116 ? -32.893 1.625 23.168 1.00 74.06 116 HIS A C 1
ATOM 889 O O . HIS A 1 116 ? -34.000 1.881 22.701 1.00 74.06 116 HIS A O 1
ATOM 895 N N . ARG A 1 117 ? -32.735 1.228 24.438 1.00 76.00 117 ARG A N 1
ATOM 896 C CA . ARG A 1 117 ? -33.861 1.056 25.364 1.00 76.00 117 ARG A CA 1
ATOM 897 C C . ARG A 1 117 ? -34.343 2.374 25.969 1.00 76.00 117 ARG A C 1
ATOM 899 O O . ARG A 1 117 ? -35.526 2.484 26.279 1.00 76.00 117 ARG A O 1
ATOM 906 N N . PHE A 1 118 ? -33.445 3.346 26.115 1.00 71.69 118 PHE A N 1
ATOM 907 C CA . PHE A 1 118 ? -33.726 4.654 26.699 1.00 71.69 118 PHE A CA 1
ATOM 908 C C . PHE A 1 118 ? -33.178 5.771 25.794 1.00 71.69 118 PHE A C 1
ATOM 910 O O . PHE A 1 118 ? -32.133 6.358 26.103 1.00 71.69 118 PHE A O 1
ATOM 917 N N . PRO A 1 119 ? -33.834 6.056 24.653 1.00 64.50 119 PRO A N 1
ATOM 918 C CA . PRO A 1 119 ? -33.460 7.186 23.817 1.00 64.50 119 PRO A CA 1
ATOM 919 C C . PRO A 1 119 ? -33.661 8.475 24.620 1.00 64.50 119 PRO A C 1
ATOM 921 O O . PRO A 1 119 ? -34.773 8.803 25.015 1.00 64.50 119 PRO A O 1
ATOM 924 N N . LEU A 1 120 ? -32.570 9.188 24.901 1.00 59.19 120 LEU A N 1
ATOM 925 C CA . LEU A 1 120 ? -32.647 10.530 25.470 1.00 59.19 120 LEU A CA 1
ATOM 926 C C . LEU A 1 120 ? -33.205 11.449 24.382 1.00 59.19 120 LEU A C 1
ATOM 928 O O . LEU A 1 120 ? -32.552 11.637 23.350 1.00 59.19 120 LEU A O 1
ATOM 932 N N . GLU A 1 121 ? -34.400 11.993 24.598 1.00 51.50 121 GLU A N 1
ATOM 933 C CA . GLU A 1 121 ? -34.873 13.143 23.834 1.00 51.50 121 GLU A CA 1
ATOM 934 C C . GLU A 1 121 ? -33.814 14.242 23.959 1.00 51.50 121 GLU A C 1
ATOM 936 O O . GLU A 1 121 ? -33.319 14.541 25.050 1.00 51.50 121 GLU A O 1
ATOM 941 N N . ARG A 1 122 ? -33.364 14.771 22.815 1.00 46.78 122 ARG A N 1
ATOM 942 C CA . ARG A 1 122 ? -32.509 15.959 22.820 1.00 46.78 122 ARG A CA 1
ATOM 943 C C . ARG A 1 122 ? -33.316 17.049 23.527 1.00 46.78 122 ARG A C 1
ATOM 945 O O . ARG A 1 122 ? -34.456 17.238 23.108 1.00 46.78 122 ARG A O 1
ATOM 952 N N . PRO A 1 123 ? -32.766 17.746 24.537 1.00 42.53 123 PRO A N 1
ATOM 953 C CA . PRO A 1 123 ? -33.468 18.881 25.110 1.00 42.53 123 PRO A CA 1
ATOM 954 C C . PRO A 1 123 ? -33.787 19.843 23.965 1.00 42.53 123 PRO A C 1
ATOM 956 O O . PRO A 1 123 ? -32.897 20.228 23.197 1.00 42.53 123 PRO A O 1
ATOM 959 N N . SER A 1 124 ? -35.075 20.116 23.778 1.00 36.94 124 SER A N 1
ATOM 960 C CA . SER A 1 124 ? -35.576 21.076 22.804 1.00 36.94 124 SER A CA 1
ATOM 961 C C . SER A 1 124 ? -34.859 22.399 23.048 1.00 36.94 124 SER A C 1
ATOM 963 O O . SER A 1 124 ? -34.681 22.799 24.196 1.00 36.94 124 SER A O 1
ATOM 965 N N . ALA A 1 125 ? -34.455 23.101 21.990 1.00 41.50 125 ALA A N 1
ATOM 966 C CA . ALA A 1 125 ? -33.804 24.409 22.110 1.00 41.50 125 ALA A CA 1
ATOM 967 C C . ALA A 1 125 ? -34.647 25.448 22.893 1.00 41.50 125 ALA A C 1
ATOM 969 O O . ALA A 1 125 ? -34.108 26.465 23.311 1.00 41.50 125 ALA A O 1
ATOM 970 N N . GLU A 1 126 ? -35.934 25.173 23.133 1.00 42.62 126 GLU A N 1
ATOM 971 C CA . GLU A 1 126 ? -36.832 25.953 23.995 1.00 42.62 126 GLU A CA 1
ATOM 972 C C . GLU A 1 126 ? -36.587 25.764 25.505 1.00 42.62 126 GLU A C 1
ATOM 974 O O . GLU A 1 126 ? -36.869 26.676 26.268 1.00 42.62 126 GLU A O 1
ATOM 979 N N . GLU A 1 127 ? -36.006 24.650 25.969 1.00 42.62 127 GLU A N 1
ATOM 980 C CA . GLU A 1 127 ? -35.746 24.421 27.409 1.00 42.62 127 GLU A CA 1
ATOM 981 C C . GLU A 1 127 ? -34.415 25.044 27.880 1.00 42.62 127 GLU A C 1
ATOM 983 O O . GLU A 1 127 ? -34.162 25.183 29.073 1.00 42.62 127 GLU A O 1
ATOM 988 N N . ILE A 1 128 ? -33.567 25.471 26.935 1.00 44.50 128 ILE A N 1
ATOM 989 C CA . ILE A 1 128 ? -32.363 26.278 27.206 1.00 44.50 128 ILE A CA 1
ATOM 990 C C . ILE A 1 128 ? -32.739 27.760 27.419 1.00 44.50 128 ILE A C 1
ATOM 992 O O . ILE A 1 128 ? -31.946 28.520 27.967 1.00 44.50 128 ILE A O 1
ATOM 996 N N . VAL A 1 129 ? -33.960 28.160 27.045 1.00 40.22 129 VAL A N 1
ATOM 997 C CA . VAL A 1 129 ? -34.495 29.519 27.210 1.00 40.22 129 VAL A CA 1
ATOM 998 C C . VAL A 1 129 ? -35.756 29.465 28.087 1.00 40.22 129 VAL A C 1
ATOM 1000 O O . VAL A 1 129 ? -36.858 29.794 27.662 1.00 40.22 129 VAL A O 1
ATOM 1003 N N . GLY A 1 130 ? -35.597 28.989 29.325 1.00 33.41 130 GLY A N 1
ATOM 1004 C CA . GLY A 1 130 ? -36.513 29.280 30.439 1.00 33.41 130 GLY A CA 1
ATOM 1005 C C . GLY A 1 130 ? -36.001 30.499 31.218 1.00 33.41 130 GLY A C 1
ATOM 1006 O O . GLY A 1 130 ? -34.794 30.731 31.209 1.00 33.41 130 GLY A O 1
ATOM 1007 N N . PRO A 1 131 ? -36.889 31.294 31.838 1.00 39.00 131 PRO A N 1
ATOM 1008 C CA . PRO A 1 131 ? -36.825 32.754 31.866 1.00 39.00 131 PRO A CA 1
ATOM 1009 C C . PRO A 1 131 ? -35.573 33.295 32.566 1.00 39.00 131 PRO A C 1
ATOM 1011 O O . PRO A 1 131 ? -35.247 32.895 33.683 1.00 39.00 131 PRO A O 1
ATOM 1014 N N . GLU A 1 132 ? -34.906 34.239 31.898 1.00 46.38 132 GLU A N 1
ATOM 1015 C CA . GLU A 1 132 ? -34.094 35.261 32.555 1.00 46.38 132 GLU A CA 1
ATOM 1016 C C . GLU A 1 132 ? -35.034 36.085 33.441 1.00 46.38 132 GLU A C 1
ATOM 1018 O O . GLU A 1 132 ? -35.646 37.030 32.962 1.00 46.38 132 GLU A O 1
ATOM 1023 N N . ASP A 1 133 ? -35.191 35.700 34.703 1.00 38.56 133 ASP A N 1
ATOM 1024 C CA . ASP A 1 133 ? -35.710 36.589 35.737 1.00 38.56 133 ASP A CA 1
ATOM 1025 C C . ASP A 1 133 ? -34.880 36.405 37.014 1.00 38.56 133 ASP A C 1
ATOM 1027 O O . ASP A 1 133 ? -34.594 35.290 37.461 1.00 38.56 133 ASP A O 1
ATOM 1031 N N . ASP A 1 134 ? -34.448 37.555 37.520 1.00 46.59 134 ASP A N 1
ATOM 1032 C CA . ASP A 1 134 ? -33.531 37.821 38.620 1.00 46.59 134 ASP A CA 1
ATOM 1033 C C . ASP A 1 134 ? -33.782 37.004 39.899 1.00 46.59 134 ASP A C 1
ATOM 1035 O O . ASP A 1 134 ? -34.906 36.921 40.382 1.00 46.59 134 ASP A O 1
ATOM 1039 N N . GLU A 1 135 ? -32.705 36.510 40.525 1.00 37.19 135 GLU A N 1
ATOM 1040 C CA . GLU A 1 135 ? -32.395 36.849 41.923 1.00 37.19 135 GLU A CA 1
ATOM 1041 C C . GLU A 1 135 ? -31.040 36.270 42.365 1.00 37.19 135 GLU A C 1
ATOM 1043 O O . GLU A 1 135 ? -30.800 35.061 42.394 1.00 37.19 135 GLU A O 1
ATOM 1048 N N . ASP A 1 136 ? -30.170 37.203 42.733 1.00 44.22 136 ASP A N 1
ATOM 1049 C CA . ASP A 1 136 ? -29.015 37.114 43.621 1.00 44.22 136 ASP A CA 1
ATOM 1050 C C . ASP A 1 136 ? -29.000 35.870 44.545 1.00 44.22 136 ASP A C 1
ATOM 1052 O O . ASP A 1 136 ? -29.625 35.833 45.607 1.00 44.22 136 ASP A O 1
ATOM 1056 N N . LYS A 1 137 ? -28.260 34.825 44.154 1.00 39.12 137 LYS A N 1
ATOM 1057 C CA . LYS A 1 137 ? -27.805 33.769 45.070 1.00 39.12 137 LYS A CA 1
ATOM 1058 C C . LYS A 1 137 ? -26.363 33.421 44.761 1.00 39.12 137 LYS A C 1
ATOM 1060 O O . LYS A 1 137 ? -26.078 32.812 43.731 1.00 39.12 137 LYS A O 1
ATOM 1065 N N . ASP A 1 138 ? -25.494 33.809 45.691 1.00 40.59 138 ASP A N 1
ATOM 1066 C CA . ASP A 1 138 ? -24.117 33.360 45.885 1.00 40.59 138 ASP A CA 1
ATOM 1067 C C . ASP A 1 138 ? -23.794 32.074 45.115 1.00 40.59 138 ASP A C 1
ATOM 1069 O O . ASP A 1 138 ? -24.084 30.961 45.561 1.00 40.59 138 ASP A O 1
ATOM 1073 N N . VAL A 1 139 ? -23.174 32.219 43.941 1.00 44.38 139 VAL A N 1
ATOM 1074 C CA . VAL A 1 139 ? -22.540 31.097 43.249 1.00 44.38 139 VAL A CA 1
ATOM 1075 C C . VAL A 1 139 ? -21.361 30.694 44.130 1.00 44.38 139 VAL A C 1
ATOM 1077 O O . VAL A 1 139 ? -20.383 31.445 44.181 1.00 44.38 139 VAL A O 1
ATOM 1080 N N . PRO A 1 140 ? -21.388 29.545 44.832 1.00 43.66 140 PRO A N 1
ATOM 1081 C CA . PRO A 1 140 ? -20.274 29.195 45.686 1.00 43.66 140 PRO A CA 1
ATOM 1082 C C . PRO A 1 140 ? -19.085 28.902 44.767 1.00 43.66 140 PRO A C 1
ATOM 1084 O O . PRO A 1 140 ? -19.119 28.001 43.923 1.00 43.66 140 PRO A O 1
ATOM 1087 N N . THR A 1 141 ? -18.034 29.706 44.906 1.00 44.28 141 THR A N 1
ATOM 1088 C CA . THR A 1 141 ? -16.771 29.643 44.152 1.00 44.28 141 THR A CA 1
ATOM 1089 C C . THR A 1 141 ? -15.962 28.383 44.455 1.00 44.28 141 THR A C 1
ATOM 1091 O O . THR A 1 141 ? -14.944 28.123 43.815 1.00 44.28 141 THR A O 1
ATOM 1094 N N . ASP A 1 142 ? -16.422 27.573 45.405 1.00 48.38 142 ASP A N 1
ATOM 1095 C CA . ASP A 1 142 ? -15.769 26.344 45.802 1.00 48.38 142 ASP A CA 1
ATOM 1096 C C . ASP A 1 142 ? -16.130 25.222 44.824 1.00 48.38 142 ASP A C 1
ATOM 1098 O O . ASP A 1 142 ? -17.254 24.709 44.814 1.00 48.38 142 ASP A O 1
ATOM 1102 N N . TRP A 1 143 ? -15.160 24.823 43.999 1.00 46.25 143 TRP A N 1
ATOM 1103 C CA . TRP A 1 143 ? -15.238 23.665 43.099 1.00 46.25 143 TRP A CA 1
ATOM 1104 C C . TRP A 1 143 ? -15.813 22.431 43.813 1.00 46.25 143 TRP A C 1
ATOM 1106 O O . TRP A 1 143 ? -16.602 21.706 43.214 1.00 46.25 143 TRP A O 1
ATOM 1116 N N . ILE A 1 144 ? -15.506 22.267 45.108 1.00 48.91 144 ILE A N 1
ATOM 1117 C CA . ILE A 1 144 ? -16.008 21.222 46.013 1.00 48.91 144 ILE A CA 1
ATOM 1118 C C . ILE A 1 144 ? -17.537 21.243 46.111 1.00 48.91 144 ILE A C 1
ATOM 1120 O O . ILE A 1 144 ? -18.173 20.205 45.972 1.00 48.91 144 ILE A O 1
ATOM 1124 N N . SER A 1 145 ? -18.160 22.409 46.284 1.00 44.22 145 SER A N 1
ATOM 1125 C CA . SER A 1 145 ? -19.619 22.520 46.424 1.00 44.22 145 SER A CA 1
ATOM 1126 C C . SER A 1 145 ? -20.364 22.099 45.150 1.00 44.22 145 SER A C 1
ATOM 1128 O O . SER A 1 145 ? -21.400 21.438 45.238 1.00 44.22 145 SER A O 1
ATOM 1130 N N . ARG A 1 146 ? -19.777 22.345 43.967 1.00 49.59 146 ARG A N 1
ATOM 1131 C CA . ARG A 1 146 ? -20.292 21.853 42.676 1.00 49.59 146 ARG A CA 1
ATOM 1132 C C . ARG A 1 146 ? -20.245 20.325 42.549 1.00 49.59 146 ARG A C 1
ATOM 1134 O O . ARG A 1 146 ? -21.011 19.775 41.766 1.00 49.59 146 ARG A O 1
ATOM 1141 N N . PHE A 1 147 ? -19.409 19.621 43.323 1.00 48.56 147 PHE A N 1
ATOM 1142 C CA . PHE A 1 147 ? -19.463 18.151 43.415 1.00 48.56 147 PHE A CA 1
ATOM 1143 C C . PHE A 1 147 ? -20.643 17.645 44.246 1.00 48.56 147 PHE A C 1
ATOM 1145 O O . PHE A 1 147 ? -21.049 16.487 44.099 1.00 48.56 147 PHE A O 1
ATOM 1152 N N . PHE A 1 148 ? -21.178 18.479 45.143 1.00 44.78 148 PHE A N 1
ATOM 1153 C CA . PHE A 1 148 ? -22.250 18.100 46.058 1.00 44.78 148 PHE A CA 1
ATOM 1154 C C . PHE A 1 148 ? -23.622 18.655 45.677 1.00 44.78 148 PHE A C 1
ATOM 1156 O O . PHE A 1 148 ? -24.609 18.194 46.257 1.00 44.78 148 PHE A O 1
ATOM 1163 N N . THR A 1 149 ? -23.723 19.551 44.694 1.00 42.06 149 THR A N 1
ATOM 1164 C CA . THR A 1 149 ? -25.010 20.044 44.198 1.00 42.06 149 THR A CA 1
ATOM 1165 C C . THR A 1 149 ? -25.709 18.993 43.320 1.00 42.06 149 THR A C 1
ATOM 1167 O O . THR A 1 149 ? -25.110 18.446 42.390 1.00 42.06 149 THR A O 1
ATOM 1170 N N . PRO A 1 150 ? -26.975 18.640 43.614 1.00 46.88 150 PRO A N 1
ATOM 1171 C CA . PRO A 1 150 ? -27.725 17.666 42.830 1.00 46.88 150 PRO A CA 1
ATOM 1172 C C . PRO A 1 150 ? -28.077 18.257 41.461 1.00 46.88 150 PRO A C 1
ATOM 1174 O O . PRO A 1 150 ? -28.931 19.131 41.354 1.00 46.88 150 PRO A O 1
ATOM 1177 N N . GLN A 1 151 ? -27.428 17.773 40.403 1.00 52.94 151 GLN A N 1
ATOM 1178 C CA . GLN A 1 151 ? -27.875 18.042 39.038 1.00 5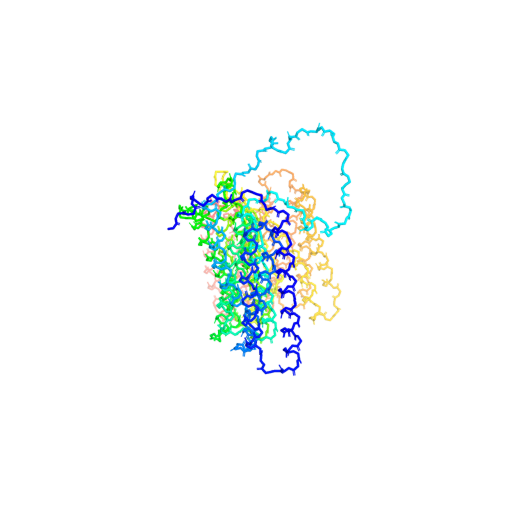2.94 151 GLN A CA 1
ATOM 1179 C C . GLN A 1 151 ? -29.063 17.125 38.700 1.00 52.94 151 GLN A C 1
ATOM 1181 O O . GLN A 1 151 ? -29.002 15.928 39.003 1.00 52.94 151 GLN A O 1
ATOM 1186 N N . PRO A 1 152 ? -30.125 17.631 38.047 1.00 49.66 152 PRO A N 1
ATOM 1187 C CA . PRO A 1 152 ? -31.216 16.810 37.533 1.00 49.66 152 PRO A CA 1
ATOM 1188 C C . PRO A 1 152 ? -30.740 16.034 36.292 1.00 49.66 152 PRO A C 1
ATOM 1190 O O . PRO A 1 152 ? -31.125 16.301 35.161 1.00 49.66 152 PRO A O 1
ATOM 1193 N N . LEU A 1 153 ? -29.844 15.069 36.495 1.00 55.62 153 LEU A N 1
ATOM 1194 C CA . LEU A 1 153 ? -29.387 14.152 35.456 1.00 55.62 153 LEU A CA 1
ATOM 1195 C C . LEU A 1 153 ? -30.355 12.968 35.369 1.00 55.62 153 LEU A C 1
ATOM 1197 O O . LEU A 1 153 ? -30.681 12.321 36.370 1.00 55.62 153 LEU A O 1
ATOM 1201 N N . HIS A 1 154 ? -30.795 12.654 34.151 1.00 61.28 154 HIS A N 1
ATOM 1202 C CA . HIS A 1 154 ? -31.518 11.420 33.856 1.00 61.28 154 HIS A CA 1
ATOM 1203 C C . HIS A 1 154 ? -30.694 10.215 34.370 1.00 61.28 154 HIS A C 1
ATOM 1205 O O . HIS A 1 154 ? -29.499 10.144 34.090 1.00 61.28 154 HIS A O 1
ATOM 1211 N N . PRO A 1 155 ? -31.269 9.220 35.070 1.00 62.94 155 PRO A N 1
ATOM 1212 C CA . PRO A 1 155 ? -30.500 8.113 35.664 1.00 62.94 155 PRO A CA 1
ATOM 1213 C C . PRO A 1 155 ? -29.629 7.340 34.655 1.00 62.94 155 PRO A C 1
ATOM 1215 O O . PRO A 1 155 ? -28.589 6.791 35.005 1.00 62.94 155 PRO A O 1
ATOM 1218 N N . VAL A 1 156 ? -30.004 7.351 33.374 1.00 69.31 156 VAL A N 1
ATOM 1219 C CA . VAL A 1 156 ? -29.242 6.727 32.283 1.00 69.31 156 VAL A CA 1
ATOM 1220 C C . VAL A 1 156 ? -27.967 7.512 31.935 1.00 69.31 156 VAL A C 1
ATOM 1222 O O . VAL A 1 156 ? -26.950 6.902 31.602 1.00 69.31 156 VAL A O 1
ATOM 1225 N N . SER A 1 157 ? -27.964 8.848 32.040 1.00 68.44 157 SER A N 1
ATOM 1226 C CA . SER A 1 157 ? -26.769 9.662 31.758 1.00 68.44 157 SER A CA 1
ATOM 1227 C C . SER A 1 157 ? -25.699 9.527 32.845 1.00 68.44 157 SER A C 1
ATOM 1229 O O . SER A 1 157 ? -24.516 9.713 32.555 1.00 68.44 157 SER A O 1
ATOM 1231 N N . VAL A 1 158 ? -26.093 9.123 34.058 1.00 74.94 158 VAL A N 1
ATOM 1232 C CA . VAL A 1 158 ? -25.189 8.840 35.185 1.00 74.94 158 VAL A CA 1
ATOM 1233 C C . VAL A 1 158 ? -24.246 7.676 34.877 1.00 74.94 158 VAL A C 1
ATOM 1235 O O . VAL A 1 158 ? -23.076 7.727 35.233 1.00 74.94 158 VAL A O 1
ATOM 1238 N N . VAL A 1 159 ? -24.743 6.654 34.175 1.00 80.12 159 VAL A N 1
ATOM 1239 C CA . VAL A 1 159 ? -23.990 5.440 33.812 1.00 80.12 159 VAL A CA 1
ATOM 1240 C C . VAL A 1 159 ? -23.336 5.576 32.436 1.00 80.12 159 VAL A C 1
ATOM 1242 O O . VAL A 1 159 ? -22.202 5.152 32.225 1.00 80.12 159 VAL A O 1
ATOM 1245 N N . ARG A 1 160 ? -24.039 6.180 31.473 1.00 80.44 160 ARG A N 1
ATOM 1246 C CA . ARG A 1 160 ? -23.631 6.181 30.061 1.00 80.44 160 ARG A CA 1
ATOM 1247 C C . ARG A 1 160 ? -22.323 6.931 29.801 1.00 80.44 160 ARG A C 1
ATOM 1249 O O . ARG A 1 160 ? -21.459 6.408 29.104 1.00 80.44 160 ARG A O 1
ATOM 1256 N N . GLN A 1 161 ? -22.185 8.154 30.315 1.00 80.56 161 GLN A N 1
ATOM 1257 C CA . GLN A 1 161 ? -20.986 8.978 30.102 1.00 80.56 161 GLN A CA 1
ATOM 1258 C C . GLN A 1 161 ? -19.705 8.342 30.667 1.00 80.56 161 GLN A C 1
ATOM 1260 O O . GLN A 1 161 ? -18.763 8.167 29.892 1.00 80.56 161 GLN A O 1
ATOM 1265 N N . PRO A 1 162 ? -19.647 7.943 31.953 1.00 84.12 162 PRO A N 1
ATOM 1266 C CA . PRO A 1 162 ? -18.444 7.325 32.507 1.00 84.12 162 PRO A CA 1
ATOM 1267 C C . PRO A 1 162 ? -18.073 6.020 31.798 1.00 84.12 162 PRO A C 1
ATOM 1269 O O . PRO A 1 162 ? -16.902 5.765 31.528 1.00 84.12 162 PRO A O 1
ATOM 1272 N N . LEU A 1 163 ? -19.064 5.212 31.420 1.00 86.06 163 LEU A N 1
ATOM 1273 C CA . LEU A 1 163 ? -18.827 3.951 30.724 1.00 86.06 163 LEU A CA 1
ATOM 1274 C C . LEU A 1 163 ? -18.307 4.187 29.288 1.00 86.06 163 LEU A C 1
ATOM 1276 O O . LEU A 1 163 ? -17.382 3.509 28.848 1.00 86.06 163 LEU A O 1
ATOM 1280 N N . ALA A 1 164 ? -18.785 5.223 28.591 1.00 84.69 164 ALA A N 1
ATOM 1281 C CA . ALA A 1 164 ? -18.214 5.647 27.309 1.00 84.69 164 ALA A CA 1
ATOM 1282 C C . ALA A 1 164 ? -16.758 6.145 27.426 1.00 84.69 164 ALA A C 1
ATOM 1284 O O . ALA A 1 164 ? -15.951 5.887 26.535 1.00 84.69 164 ALA A O 1
ATOM 1285 N N . GLN A 1 165 ? -16.394 6.820 28.521 1.00 86.88 165 GLN A N 1
ATOM 1286 C CA . GLN A 1 165 ? -15.005 7.225 28.768 1.00 86.88 165 GLN A CA 1
ATOM 1287 C C . GLN A 1 165 ? -14.102 6.019 29.052 1.00 86.88 165 GLN A C 1
ATOM 1289 O O . GLN A 1 165 ? -13.007 5.932 28.499 1.00 86.88 165 GLN A O 1
ATOM 1294 N N . VAL A 1 166 ? -14.577 5.047 29.840 1.00 87.88 166 VAL A N 1
ATOM 1295 C CA . VAL A 1 166 ? -13.854 3.786 30.083 1.00 87.88 166 VAL A CA 1
ATOM 1296 C C . VAL A 1 166 ? -13.643 3.001 28.793 1.00 87.88 166 VAL A C 1
ATOM 1298 O O . VAL A 1 166 ? -12.574 2.425 28.612 1.00 87.88 166 VAL A O 1
ATOM 1301 N N . LEU A 1 167 ? -14.608 3.019 27.870 1.00 88.94 167 LEU A N 1
ATOM 1302 C CA . LEU A 1 167 ? -14.463 2.410 26.546 1.00 88.94 167 LEU A CA 1
ATOM 1303 C C . LEU A 1 167 ? -13.235 2.962 25.794 1.00 88.94 167 LEU A C 1
ATOM 1305 O O . LEU A 1 167 ? -12.425 2.186 25.288 1.00 88.94 167 LEU A O 1
ATOM 1309 N N . ILE A 1 168 ? -13.075 4.293 25.755 1.00 87.56 168 ILE A N 1
ATOM 1310 C CA . ILE A 1 168 ? -11.916 4.954 25.127 1.00 87.56 168 ILE A CA 1
ATOM 1311 C C . ILE A 1 168 ? -10.631 4.616 25.884 1.00 87.56 168 ILE A C 1
ATOM 1313 O O . ILE A 1 168 ? -9.607 4.325 25.270 1.00 87.56 168 ILE A O 1
ATOM 1317 N N . LEU A 1 169 ? -10.677 4.653 27.214 1.00 88.88 169 LEU A N 1
ATOM 1318 C CA . LEU A 1 169 ? -9.513 4.436 28.067 1.00 88.88 169 LEU A CA 1
ATOM 1319 C C . LEU A 1 169 ? -8.981 3.000 27.911 1.00 88.88 169 LEU A C 1
ATOM 1321 O O . LEU A 1 169 ? -7.783 2.805 27.720 1.00 88.88 169 LEU A O 1
ATOM 1325 N N . LEU A 1 170 ? -9.867 2.000 27.880 1.00 89.56 170 LEU A N 1
ATOM 1326 C CA . LEU A 1 170 ? -9.519 0.607 27.580 1.00 89.56 170 LEU A CA 1
ATOM 1327 C C . LEU A 1 170 ? -8.898 0.459 26.192 1.00 89.56 170 LEU A C 1
ATOM 1329 O O . LEU A 1 170 ? -7.900 -0.246 26.045 1.00 89.56 170 LEU A O 1
ATOM 1333 N N . TRP A 1 171 ? -9.458 1.135 25.188 1.00 90.62 171 TRP A N 1
ATOM 1334 C CA . TRP A 1 171 ? -8.907 1.129 23.837 1.00 90.62 171 TRP A CA 1
ATOM 1335 C C . TRP A 1 171 ? -7.502 1.752 23.784 1.00 90.62 171 TRP A C 1
ATOM 1337 O O . TRP A 1 171 ? -6.593 1.137 23.228 1.00 90.62 171 TRP A O 1
ATOM 1347 N N . LEU A 1 172 ? -7.289 2.905 24.431 1.00 88.75 172 LEU A N 1
ATOM 1348 C CA . LEU A 1 172 ? -5.983 3.569 24.530 1.00 88.75 172 LEU A CA 1
ATOM 1349 C C . LEU A 1 172 ? -4.949 2.701 25.254 1.00 88.75 172 LEU A C 1
ATOM 1351 O O . LEU A 1 172 ? -3.828 2.558 24.770 1.00 88.75 172 LEU A O 1
ATOM 1355 N N . ILE A 1 173 ? -5.319 2.086 26.384 1.00 88.06 173 ILE A N 1
ATOM 1356 C CA . ILE A 1 173 ? -4.430 1.176 27.120 1.00 88.06 173 ILE A CA 1
ATOM 1357 C C . ILE A 1 173 ? -4.095 -0.049 26.268 1.00 88.06 173 ILE A C 1
ATOM 1359 O O . ILE A 1 173 ? -2.927 -0.427 26.185 1.00 88.06 173 ILE A O 1
ATOM 1363 N N . GLY A 1 174 ? -5.092 -0.678 25.637 1.00 87.31 174 GLY A N 1
ATOM 1364 C CA . GLY A 1 174 ? -4.886 -1.838 24.769 1.00 87.31 174 GLY A CA 1
ATOM 1365 C C . GLY A 1 174 ? -3.945 -1.518 23.609 1.00 87.31 174 GLY A C 1
ATOM 1366 O O . GLY A 1 174 ? -2.998 -2.262 23.356 1.00 87.31 174 GLY A O 1
ATOM 1367 N N . PHE A 1 175 ? -4.145 -0.368 22.962 1.00 86.50 175 PHE A N 1
ATOM 1368 C CA . PHE A 1 175 ? -3.295 0.110 21.874 1.00 86.50 175 PHE A CA 1
ATOM 1369 C C . PHE A 1 175 ? -1.872 0.433 22.345 1.00 86.50 175 PHE A C 1
ATOM 1371 O O . PHE A 1 175 ? -0.901 0.026 21.705 1.00 86.50 175 PHE A O 1
ATOM 1378 N N . GLY A 1 176 ? -1.730 1.101 23.494 1.00 86.19 176 GLY A N 1
ATOM 1379 C CA . GLY A 1 176 ? -0.434 1.379 24.108 1.00 86.19 176 GLY A CA 1
ATOM 1380 C C . GLY A 1 176 ? 0.338 0.098 24.424 1.00 86.19 176 GLY A C 1
ATOM 1381 O O . GLY A 1 176 ? 1.509 -0.014 24.072 1.00 86.19 176 GLY A O 1
ATOM 1382 N N . GLN A 1 177 ? -0.327 -0.908 25.000 1.00 86.62 177 GLN A N 1
ATOM 1383 C CA . GLN A 1 177 ? 0.287 -2.208 25.287 1.00 86.62 177 GLN A CA 1
ATOM 1384 C C . GLN A 1 177 ? 0.700 -2.950 24.019 1.00 86.62 177 GLN A C 1
ATOM 1386 O O . GLN A 1 177 ? 1.825 -3.432 23.954 1.00 86.62 177 GLN A O 1
ATOM 1391 N N . LEU A 1 178 ? -0.164 -3.003 23.002 1.00 86.75 178 LEU A N 1
ATOM 1392 C CA . LEU A 1 178 ? 0.155 -3.611 21.707 1.00 86.75 178 LEU A CA 1
ATOM 1393 C C . LEU A 1 178 ? 1.396 -2.959 21.069 1.00 86.75 178 LEU A C 1
ATOM 1395 O O . LEU A 1 178 ? 2.268 -3.654 20.545 1.00 86.75 178 LEU A O 1
ATOM 1399 N N . THR A 1 179 ? 1.491 -1.630 21.154 1.00 82.62 179 THR A N 1
ATOM 1400 C CA . THR A 1 179 ? 2.598 -0.842 20.595 1.00 82.62 179 THR A CA 1
ATOM 1401 C C . THR A 1 179 ? 3.900 -1.085 21.356 1.00 82.62 179 THR A C 1
ATOM 1403 O O . THR A 1 179 ? 4.912 -1.421 20.750 1.00 82.62 179 THR A O 1
ATOM 1406 N N . VAL A 1 180 ? 3.882 -0.984 22.689 1.00 84.31 180 VAL A N 1
ATOM 1407 C CA . VAL A 1 180 ? 5.056 -1.268 23.535 1.00 84.31 180 VAL A CA 1
ATOM 1408 C C . VAL A 1 180 ? 5.535 -2.705 23.335 1.00 84.31 180 VAL A C 1
ATOM 1410 O O . VAL A 1 180 ? 6.735 -2.960 23.257 1.00 84.31 180 VAL A O 1
ATOM 1413 N N . TYR A 1 181 ? 4.603 -3.649 23.208 1.00 82.38 181 TYR A N 1
ATOM 1414 C CA . TYR A 1 181 ? 4.926 -5.052 22.991 1.00 82.38 181 TYR A CA 1
ATOM 1415 C C . TYR A 1 181 ? 5.598 -5.289 21.630 1.00 82.38 181 TYR A C 1
ATOM 1417 O O . TYR A 1 181 ? 6.585 -6.020 21.568 1.00 82.38 181 TYR A O 1
ATOM 1425 N N . LEU A 1 182 ? 5.124 -4.621 20.568 1.00 81.25 182 LEU A N 1
ATOM 1426 C CA . LEU A 1 182 ? 5.744 -4.664 19.238 1.00 81.25 182 LEU A CA 1
ATOM 1427 C C . LEU A 1 182 ? 7.215 -4.222 19.282 1.00 81.25 182 LEU A C 1
ATOM 1429 O O . LEU A 1 182 ? 8.061 -4.879 18.682 1.00 81.25 182 LEU A O 1
ATOM 1433 N N . PHE A 1 183 ? 7.518 -3.139 20.004 1.00 80.12 183 PHE A N 1
ATOM 1434 C CA . PHE A 1 183 ? 8.881 -2.608 20.105 1.00 80.12 183 PHE A CA 1
ATOM 1435 C C . PHE A 1 183 ? 9.796 -3.432 21.021 1.00 80.12 183 PHE A C 1
ATOM 1437 O O . PHE A 1 183 ? 10.986 -3.535 20.739 1.00 80.12 183 PHE A O 1
ATOM 1444 N N . ASN A 1 184 ? 9.264 -4.027 22.093 1.00 80.50 184 ASN A N 1
ATOM 1445 C CA . ASN A 1 184 ? 10.089 -4.696 23.105 1.00 80.50 184 ASN A CA 1
ATOM 1446 C C . ASN A 1 184 ? 10.293 -6.198 22.868 1.00 80.50 184 ASN A C 1
ATOM 1448 O O . ASN A 1 184 ? 11.353 -6.719 23.203 1.00 80.50 184 ASN A O 1
ATOM 1452 N N . GLN A 1 185 ? 9.280 -6.916 22.371 1.00 71.19 185 GLN A N 1
ATOM 1453 C CA . GLN A 1 185 ? 9.298 -8.388 22.283 1.00 71.19 185 GLN A CA 1
ATOM 1454 C C . GLN A 1 185 ? 9.097 -8.925 20.856 1.00 71.19 185 GLN A C 1
ATOM 1456 O O . GLN A 1 185 ? 9.141 -10.137 20.647 1.00 71.19 185 GLN A O 1
ATOM 1461 N N . GLY A 1 186 ? 8.907 -8.044 19.869 1.00 68.69 186 GLY A N 1
ATOM 1462 C CA . GLY A 1 186 ? 8.702 -8.428 18.474 1.00 68.69 186 GLY A CA 1
ATOM 1463 C C . GLY A 1 186 ? 7.347 -9.099 18.207 1.00 68.69 186 GLY A C 1
ATOM 1464 O O . GLY A 1 186 ? 6.390 -8.984 18.977 1.00 68.69 186 GLY A O 1
ATOM 1465 N N . LEU A 1 187 ? 7.244 -9.780 17.062 1.00 69.94 187 LEU A N 1
ATOM 1466 C CA . LEU A 1 187 ? 6.009 -10.408 16.583 1.00 69.94 187 LEU A CA 1
ATOM 1467 C C . LEU A 1 187 ? 5.824 -11.794 17.220 1.00 69.94 187 LEU A C 1
ATOM 1469 O O . LEU A 1 187 ? 6.318 -12.794 16.706 1.00 69.94 187 LEU A O 1
ATOM 1473 N N . THR A 1 188 ? 5.099 -11.865 18.339 1.00 74.56 188 THR A N 1
ATOM 1474 C CA . THR A 1 188 ? 4.720 -13.147 18.958 1.00 74.56 188 THR A CA 1
ATOM 1475 C C . THR A 1 188 ? 3.407 -13.696 18.383 1.00 74.56 188 THR A C 1
ATOM 1477 O O . THR A 1 188 ? 2.602 -12.933 17.844 1.00 74.56 188 THR A O 1
ATOM 1480 N N . PRO A 1 189 ? 3.109 -15.003 18.537 1.00 74.12 189 PRO A N 1
ATOM 1481 C CA . PRO A 1 189 ? 1.870 -15.608 18.025 1.00 74.12 189 PRO A CA 1
ATOM 1482 C C . PRO A 1 189 ? 0.579 -15.002 18.598 1.00 74.12 189 PRO A C 1
ATOM 1484 O O . PRO A 1 189 ? -0.490 -15.147 18.011 1.00 74.12 189 PRO A O 1
ATOM 1487 N N . ALA A 1 190 ? 0.658 -14.320 19.746 1.00 78.19 190 ALA A N 1
ATOM 1488 C CA . ALA A 1 190 ? -0.470 -13.628 20.369 1.00 78.19 190 ALA A CA 1
ATOM 1489 C C . ALA A 1 190 ? -0.744 -12.242 19.753 1.00 78.19 190 ALA A C 1
ATOM 1491 O O . ALA A 1 190 ? -1.843 -11.700 19.902 1.00 78.19 190 ALA A O 1
ATOM 1492 N N . TRP A 1 191 ? 0.235 -11.670 19.048 1.00 84.38 191 TRP A N 1
ATOM 1493 C CA . TRP A 1 191 ? 0.150 -10.339 18.454 1.00 84.38 191 TRP A CA 1
ATOM 1494 C C . TRP A 1 191 ? -0.941 -10.232 17.374 1.00 84.38 191 TRP A C 1
ATOM 1496 O O . TRP A 1 191 ? -1.757 -9.312 17.470 1.00 84.38 191 TRP A O 1
ATOM 1506 N N . PRO A 1 192 ? -1.066 -11.177 16.411 1.00 85.62 192 PRO A N 1
ATOM 1507 C CA . PRO A 1 192 ? -2.124 -11.141 15.400 1.00 85.62 192 PRO A CA 1
ATOM 1508 C C . PRO A 1 192 ? -3.530 -11.102 15.993 1.00 85.62 192 PRO A C 1
ATOM 1510 O O . PRO A 1 192 ? -4.366 -10.309 15.563 1.00 85.62 192 PRO A O 1
ATOM 1513 N N . TRP A 1 193 ? -3.775 -11.915 17.022 1.00 85.62 193 TRP A N 1
ATOM 1514 C CA . TRP A 1 193 ? -5.070 -11.983 17.694 1.00 85.62 193 TRP A CA 1
ATOM 1515 C C . TRP A 1 193 ? -5.412 -10.682 18.410 1.00 85.62 193 TRP A C 1
ATOM 1517 O O . TRP A 1 193 ? -6.546 -10.209 18.326 1.00 85.62 193 TRP A O 1
ATOM 1527 N N . SER A 1 194 ? -4.429 -10.072 19.074 1.00 87.75 194 SER A N 1
ATOM 1528 C CA . SER A 1 194 ? -4.636 -8.790 19.740 1.00 87.75 194 SER A CA 1
ATOM 1529 C C . SER A 1 194 ? -4.869 -7.657 18.743 1.00 87.75 194 SER A C 1
ATOM 1531 O O . SER A 1 194 ? -5.774 -6.850 18.934 1.00 87.75 194 SER A O 1
ATOM 1533 N N . ALA A 1 195 ? -4.123 -7.624 17.638 1.00 86.81 195 ALA A N 1
ATOM 1534 C CA . ALA A 1 195 ? -4.310 -6.627 16.590 1.00 86.81 195 ALA A CA 1
ATOM 1535 C C . ALA A 1 195 ? -5.673 -6.773 15.888 1.00 86.81 195 ALA A C 1
ATOM 1537 O O . ALA A 1 195 ? -6.345 -5.771 15.648 1.00 86.81 195 ALA A O 1
ATOM 1538 N N . ALA A 1 196 ? -6.140 -8.002 15.643 1.00 86.25 196 ALA A N 1
ATOM 1539 C CA . ALA A 1 196 ? -7.481 -8.257 15.114 1.00 86.25 196 ALA A CA 1
ATOM 1540 C C . ALA A 1 196 ? -8.585 -7.798 16.088 1.00 86.25 196 ALA A C 1
ATOM 1542 O O . ALA A 1 196 ? -9.527 -7.111 15.685 1.00 86.25 196 ALA A O 1
ATOM 1543 N N . ALA A 1 197 ? -8.447 -8.111 17.382 1.00 86.19 197 ALA A N 1
ATOM 1544 C CA . ALA A 1 197 ? -9.359 -7.622 18.416 1.00 86.19 197 ALA A CA 1
ATOM 1545 C C . ALA A 1 197 ? -9.322 -6.088 18.523 1.00 86.19 197 ALA A C 1
ATOM 1547 O O . ALA A 1 197 ? -10.367 -5.450 18.643 1.00 86.19 197 ALA A O 1
ATOM 1548 N N . GLY A 1 198 ? -8.136 -5.487 18.408 1.00 86.69 198 GLY A N 1
ATOM 1549 C CA . GLY A 1 198 ? -7.932 -4.045 18.379 1.00 86.69 198 GLY A CA 1
ATOM 1550 C C . GLY A 1 198 ? -8.605 -3.383 17.183 1.00 86.69 198 GLY A C 1
ATOM 1551 O O . GLY A 1 198 ? -9.258 -2.356 17.350 1.00 86.69 198 GLY A O 1
ATOM 1552 N N . ALA A 1 199 ? -8.534 -3.984 15.993 1.00 86.75 199 ALA A N 1
ATOM 1553 C CA . ALA A 1 199 ? -9.229 -3.489 14.808 1.00 86.75 199 ALA A CA 1
ATOM 1554 C C . ALA A 1 199 ? -10.752 -3.460 15.018 1.00 86.75 199 ALA A C 1
ATOM 1556 O O . ALA A 1 199 ? -11.389 -2.437 14.763 1.00 86.75 199 ALA A O 1
ATOM 1557 N N . LEU A 1 200 ? -11.330 -4.535 15.567 1.00 85.56 200 LEU A N 1
ATOM 1558 C CA . LEU A 1 200 ? -12.755 -4.589 15.912 1.00 85.56 200 LEU A CA 1
ATOM 1559 C C . LEU A 1 200 ? -13.126 -3.556 16.983 1.00 85.56 200 LEU A C 1
ATOM 1561 O O . LEU A 1 200 ? -14.073 -2.793 16.800 1.00 85.56 200 LEU A O 1
ATOM 1565 N N . ALA A 1 201 ? -12.356 -3.485 18.071 1.00 85.06 201 ALA A N 1
ATOM 1566 C CA . ALA A 1 201 ? -12.561 -2.524 19.152 1.00 85.06 201 ALA A CA 1
ATOM 1567 C C . ALA A 1 201 ? -12.542 -1.077 18.636 1.00 85.06 201 ALA A C 1
ATOM 1569 O O . ALA A 1 201 ? -13.381 -0.265 19.014 1.00 85.06 201 ALA A O 1
ATOM 1570 N N . THR A 1 202 ? -11.632 -0.774 17.713 1.00 84.94 202 THR A N 1
ATOM 1571 C CA . THR A 1 202 ? -11.511 0.535 17.069 1.00 84.94 202 THR A CA 1
ATOM 1572 C C . THR A 1 202 ? -12.773 0.893 16.275 1.00 84.94 202 THR A C 1
ATOM 1574 O O . THR A 1 202 ? -13.315 1.983 16.453 1.00 84.94 202 THR A O 1
ATOM 1577 N N . VAL A 1 203 ? -13.300 -0.025 15.453 1.00 82.94 203 VAL A N 1
ATOM 1578 C CA . VAL A 1 203 ? -14.553 0.203 14.705 1.00 82.94 203 VAL A CA 1
ATOM 1579 C C . VAL A 1 203 ? -15.718 0.500 15.652 1.00 82.94 203 VAL A C 1
ATOM 1581 O O . VAL A 1 203 ? -16.522 1.389 15.378 1.00 82.94 203 VAL A O 1
ATOM 1584 N N . LEU A 1 204 ? -15.797 -0.203 16.784 1.00 83.00 204 LEU A N 1
ATOM 1585 C CA . LEU A 1 204 ? -16.863 -0.023 17.772 1.00 83.00 204 LEU A CA 1
ATOM 1586 C C . LEU A 1 204 ? -16.756 1.313 18.519 1.00 83.00 204 LEU A C 1
ATOM 1588 O O . LEU A 1 204 ? -17.755 2.022 18.650 1.00 83.00 204 LEU A O 1
ATOM 1592 N N . VAL A 1 205 ? -15.552 1.680 18.969 1.00 81.50 205 VAL A N 1
ATOM 1593 C CA . VAL A 1 205 ? -15.287 2.943 19.677 1.00 81.50 205 VAL A CA 1
ATOM 1594 C C . VAL A 1 205 ? -15.586 4.131 18.770 1.00 81.50 205 VAL A C 1
ATOM 1596 O O . VAL A 1 205 ? -16.445 4.952 19.087 1.00 81.50 205 VAL A O 1
ATOM 1599 N N . PHE A 1 206 ? -14.929 4.212 17.612 1.00 78.69 206 PHE A N 1
ATOM 1600 C CA . PHE A 1 206 ? -15.128 5.334 16.694 1.00 78.69 206 PHE A CA 1
ATOM 1601 C C . PHE A 1 206 ? -16.520 5.322 16.061 1.00 78.69 206 PHE A C 1
ATOM 1603 O O . PHE A 1 206 ? -17.028 6.383 15.688 1.00 78.69 206 PHE A O 1
ATOM 1610 N N . GLY A 1 207 ? -17.168 4.153 16.022 1.00 71.50 207 GLY A N 1
ATOM 1611 C CA . GLY A 1 207 ? -18.571 4.037 15.668 1.00 71.50 207 GLY A CA 1
ATOM 1612 C C . GLY A 1 207 ? -19.511 4.710 16.646 1.00 71.50 207 GLY A C 1
ATOM 1613 O O . GLY A 1 207 ? -20.330 5.533 16.245 1.00 71.50 207 GLY A O 1
ATOM 1614 N N . TYR A 1 208 ? -19.318 4.455 17.937 1.00 73.50 208 TYR A N 1
ATOM 1615 C CA . TYR A 1 208 ? -20.097 5.099 18.988 1.00 73.50 208 TYR A CA 1
ATOM 1616 C C . TYR A 1 208 ? -19.950 6.634 18.983 1.00 73.50 208 TYR A C 1
ATOM 1618 O O . TYR A 1 208 ? -20.935 7.343 19.178 1.00 73.50 208 TYR A O 1
ATOM 1626 N N . PHE A 1 209 ? -18.748 7.158 18.708 1.00 73.06 209 PHE A N 1
ATOM 1627 C CA . PHE A 1 209 ? -18.472 8.605 18.675 1.00 73.06 209 PHE A CA 1
ATOM 1628 C C . PHE A 1 209 ? -18.708 9.280 17.312 1.00 73.06 209 PHE A C 1
ATOM 1630 O O . PHE A 1 209 ? -18.407 10.462 17.167 1.00 73.06 209 PHE A O 1
ATOM 1637 N N . GLN A 1 210 ? -19.238 8.561 16.314 1.00 69.06 210 GLN A N 1
ATOM 1638 C CA . GLN A 1 210 ? -19.540 9.087 14.971 1.00 69.06 210 GLN A CA 1
ATOM 1639 C C . GLN A 1 210 ? -18.337 9.730 14.246 1.00 69.06 210 GLN A C 1
ATOM 1641 O O . GLN A 1 210 ? -18.503 10.541 13.334 1.00 69.06 210 GLN A O 1
ATOM 1646 N N . SER A 1 211 ? -17.106 9.360 14.611 1.00 68.75 211 SER A N 1
ATOM 1647 C CA . SER A 1 211 ? -15.897 9.961 14.043 1.00 68.75 211 SER A CA 1
ATOM 1648 C C . SER A 1 211 ? -15.483 9.249 12.754 1.00 68.75 211 SER A C 1
ATOM 1650 O O . SER A 1 211 ? -14.653 8.343 12.756 1.00 68.75 211 SER A O 1
ATOM 1652 N N . LEU A 1 212 ? -16.080 9.662 11.633 1.00 62.22 212 LEU A N 1
ATOM 1653 C CA . LEU A 1 212 ? -15.996 8.959 10.345 1.00 62.22 212 LEU A CA 1
ATOM 1654 C C . LEU A 1 212 ? -14.577 8.783 9.773 1.00 62.22 212 LEU A C 1
ATOM 1656 O O . LEU A 1 212 ? -14.312 7.803 9.079 1.00 62.22 212 LEU A O 1
ATOM 1660 N N . ILE A 1 213 ? -13.656 9.699 10.080 1.00 61.72 213 ILE A N 1
ATOM 1661 C CA . ILE A 1 213 ? -12.280 9.683 9.553 1.00 61.72 213 ILE A CA 1
ATOM 1662 C C . ILE A 1 213 ? -11.433 8.593 10.235 1.00 61.72 213 ILE A C 1
ATOM 1664 O O . ILE A 1 213 ? -10.642 7.915 9.581 1.00 61.72 213 ILE A O 1
ATOM 1668 N N . TRP A 1 214 ? -11.642 8.366 11.534 1.00 67.00 214 TRP A N 1
ATOM 1669 C CA . TRP A 1 214 ? -10.841 7.440 12.344 1.00 67.00 214 TRP A CA 1
ATOM 1670 C C . TRP A 1 214 ? -11.362 5.997 12.346 1.00 67.00 214 TRP A C 1
ATOM 1672 O O . TRP A 1 214 ? -10.702 5.105 12.869 1.00 67.00 214 TRP A O 1
ATOM 1682 N N . ILE A 1 215 ? -12.510 5.729 11.719 1.00 66.25 215 ILE A N 1
ATOM 1683 C CA . ILE A 1 215 ? -13.057 4.366 11.598 1.00 66.25 215 ILE A CA 1
ATOM 1684 C C . ILE A 1 215 ? -12.236 3.508 10.644 1.00 66.25 215 ILE A C 1
ATOM 1686 O O . ILE A 1 215 ? -12.265 2.291 10.750 1.00 66.25 215 ILE A O 1
ATOM 1690 N N . VAL A 1 216 ? -11.545 4.105 9.676 1.00 68.69 216 VAL A N 1
ATOM 1691 C CA . VAL A 1 216 ? -10.925 3.327 8.596 1.00 68.69 216 VAL A CA 1
ATOM 1692 C C . VAL A 1 216 ? -9.430 3.146 8.817 1.00 68.69 216 VAL A C 1
ATOM 1694 O O . VAL A 1 216 ? -8.915 2.051 8.622 1.00 68.69 216 VAL A O 1
ATOM 1697 N N . TYR A 1 217 ? -8.736 4.182 9.284 1.00 78.38 217 TYR A N 1
ATOM 1698 C CA . TYR A 1 217 ? -7.276 4.190 9.336 1.00 78.38 217 TYR A CA 1
ATOM 1699 C C . TYR A 1 217 ? -6.694 3.199 10.375 1.00 78.38 217 TYR A C 1
ATOM 1701 O O . TYR A 1 217 ? -6.025 2.241 9.976 1.00 78.38 217 TYR A O 1
ATOM 1709 N N . PRO A 1 218 ? -6.970 3.333 11.689 1.00 80.19 218 PRO A N 1
ATOM 1710 C CA . PRO A 1 218 ? -6.410 2.426 12.688 1.00 80.19 218 PRO A CA 1
ATOM 1711 C C . PRO A 1 218 ? -6.834 0.949 12.556 1.00 80.19 218 PRO A C 1
ATOM 1713 O O . PRO A 1 218 ? -5.949 0.104 12.691 1.00 80.19 218 PRO A O 1
ATOM 1716 N N . PRO A 1 219 ? -8.089 0.564 12.227 1.00 82.12 219 PRO A N 1
ATOM 1717 C CA . PRO A 1 219 ? -8.418 -0.855 12.059 1.00 82.12 219 PRO A CA 1
ATOM 1718 C C . PRO A 1 219 ? -7.706 -1.484 10.877 1.00 82.12 219 PRO A C 1
ATOM 1720 O O . PRO A 1 219 ? -7.311 -2.643 10.942 1.00 82.12 219 PRO A O 1
ATOM 1723 N N . LEU A 1 220 ? -7.545 -0.727 9.793 1.00 84.00 220 LEU A N 1
ATOM 1724 C CA . LEU A 1 220 ? -6.941 -1.243 8.581 1.00 84.00 220 LEU A CA 1
ATOM 1725 C C . LEU A 1 220 ? -5.432 -1.447 8.775 1.00 84.00 220 LEU A C 1
ATOM 1727 O O . LEU A 1 220 ? -4.909 -2.461 8.317 1.00 84.00 220 LEU A O 1
ATOM 1731 N N . LEU A 1 221 ? -4.760 -0.575 9.535 1.00 85.38 221 LEU A N 1
ATOM 1732 C CA . LEU A 1 221 ? -3.366 -0.773 9.951 1.00 85.38 221 LEU A CA 1
ATOM 1733 C C . LEU A 1 221 ? -3.191 -1.920 10.951 1.00 85.38 221 LEU A C 1
ATOM 1735 O O . LEU A 1 221 ? -2.274 -2.723 10.797 1.00 85.38 221 LEU A O 1
ATOM 1739 N N . LEU A 1 222 ? -4.069 -2.035 11.950 1.00 85.06 222 LEU A N 1
ATOM 1740 C CA . LEU A 1 222 ? -4.038 -3.154 12.896 1.00 85.06 222 LEU A CA 1
ATOM 1741 C C . LEU A 1 222 ? -4.314 -4.489 12.187 1.00 85.06 222 LEU A C 1
ATOM 1743 O O . LEU A 1 222 ? -3.630 -5.479 12.438 1.00 85.06 222 LEU A O 1
ATOM 1747 N N . GLY A 1 223 ? -5.251 -4.504 11.236 1.00 85.62 223 GLY A N 1
ATOM 1748 C CA . GLY A 1 223 ? -5.521 -5.651 10.374 1.00 85.62 223 GLY A CA 1
ATOM 1749 C C . GLY A 1 223 ? -4.316 -6.027 9.509 1.00 85.62 223 GLY A C 1
ATOM 1750 O O . GLY A 1 223 ? -3.940 -7.199 9.478 1.00 85.62 223 GLY A O 1
ATOM 1751 N N . LEU A 1 224 ? -3.644 -5.047 8.893 1.00 87.88 224 LEU A N 1
ATOM 1752 C CA . LEU A 1 224 ? -2.399 -5.276 8.153 1.00 87.88 224 LEU A CA 1
ATOM 1753 C C . LEU A 1 224 ? -1.338 -5.898 9.062 1.00 87.88 224 LEU A C 1
ATOM 1755 O O . LEU A 1 224 ? -0.780 -6.944 8.736 1.00 87.88 224 LEU A O 1
ATOM 1759 N N . GLY A 1 225 ? -1.101 -5.282 10.221 1.00 83.38 225 GLY A N 1
ATOM 1760 C CA . GLY A 1 225 ? -0.163 -5.796 11.205 1.00 83.38 225 GLY A CA 1
ATOM 1761 C C . GLY A 1 225 ? -0.493 -7.234 11.593 1.00 83.38 225 GLY A C 1
ATOM 1762 O O . GLY A 1 225 ? 0.416 -8.041 11.742 1.00 83.38 225 GLY A O 1
ATOM 1763 N N . SER A 1 226 ? -1.779 -7.578 11.749 1.00 84.50 226 SER A N 1
ATOM 1764 C CA . SER A 1 226 ? -2.178 -8.923 12.181 1.00 84.50 226 SER A CA 1
ATOM 1765 C C . SER A 1 226 ? -1.773 -9.988 11.162 1.00 84.50 226 SER A C 1
ATOM 1767 O O . SER A 1 226 ? -1.219 -11.023 11.531 1.00 84.50 226 SER A O 1
ATOM 1769 N N . ILE A 1 227 ? -1.960 -9.695 9.874 1.00 86.38 227 ILE A N 1
ATOM 1770 C CA . ILE A 1 227 ? -1.582 -10.581 8.772 1.00 86.38 227 ILE A CA 1
ATOM 1771 C C . ILE A 1 227 ? -0.061 -10.687 8.680 1.00 86.38 227 ILE A C 1
ATOM 1773 O O . ILE A 1 227 ? 0.466 -11.790 8.558 1.00 86.38 227 ILE A O 1
ATOM 1777 N N . LEU A 1 228 ? 0.654 -9.564 8.788 1.00 84.50 228 LEU A N 1
ATOM 1778 C CA . LEU A 1 228 ? 2.117 -9.557 8.759 1.00 84.50 228 LEU A CA 1
ATOM 1779 C C . LEU A 1 228 ? 2.719 -10.304 9.955 1.00 84.50 228 LEU A C 1
ATOM 1781 O O . LEU A 1 228 ? 3.638 -11.097 9.779 1.00 84.50 228 LEU A O 1
ATOM 1785 N N . GLY A 1 229 ? 2.163 -10.123 11.153 1.00 79.88 229 GLY A N 1
ATOM 1786 C CA . GLY A 1 229 ? 2.561 -10.859 12.351 1.00 79.88 229 GLY A CA 1
ATOM 1787 C C . GLY A 1 229 ? 2.319 -12.359 12.225 1.00 79.88 229 GLY A C 1
ATOM 1788 O O . GLY A 1 229 ? 3.163 -13.155 12.629 1.00 79.88 229 GLY A O 1
ATOM 1789 N N . PHE A 1 230 ? 1.206 -12.758 11.606 1.00 83.38 230 PHE A N 1
ATOM 1790 C CA . PHE A 1 230 ? 0.916 -14.164 11.337 1.00 83.38 230 PHE A CA 1
ATOM 1791 C C . PHE A 1 230 ? 1.902 -14.771 10.326 1.00 83.38 230 PHE A C 1
ATOM 1793 O O . PHE A 1 230 ? 2.429 -15.856 10.557 1.00 83.38 230 PHE A O 1
ATOM 1800 N N . LEU A 1 231 ? 2.210 -14.054 9.239 1.00 84.38 231 LEU A N 1
ATOM 1801 C CA . LEU A 1 231 ? 3.222 -14.470 8.260 1.00 84.38 231 LEU A CA 1
ATOM 1802 C C . LEU A 1 231 ? 4.621 -14.563 8.887 1.00 84.38 231 LEU A C 1
ATOM 1804 O O . LEU A 1 231 ? 5.352 -15.510 8.600 1.00 84.38 231 LEU A O 1
ATOM 1808 N N . GLY A 1 232 ? 4.964 -13.630 9.779 1.00 80.00 232 GLY A N 1
ATOM 1809 C CA . GLY A 1 232 ? 6.191 -13.676 10.572 1.00 80.00 232 GLY A CA 1
ATOM 1810 C C . GLY A 1 232 ? 6.268 -14.915 11.464 1.00 80.00 232 GLY A C 1
ATOM 1811 O O . GLY A 1 232 ? 7.291 -15.589 11.475 1.00 80.00 232 GLY A O 1
ATOM 1812 N N . GLY A 1 233 ? 5.167 -15.285 12.126 1.00 79.44 233 GLY A N 1
ATOM 1813 C CA . GLY A 1 233 ? 5.087 -16.514 12.924 1.00 79.44 233 GLY A CA 1
ATOM 1814 C C . GLY A 1 233 ? 5.233 -17.807 12.111 1.00 79.44 233 GLY A C 1
ATOM 1815 O O . GLY A 1 233 ? 5.642 -18.828 12.655 1.00 79.44 233 GLY A O 1
ATOM 1816 N N . MET A 1 234 ? 4.942 -17.770 10.808 1.00 82.50 234 MET A N 1
ATOM 1817 C CA . MET A 1 234 ? 5.153 -18.891 9.883 1.00 82.50 234 MET A CA 1
ATOM 1818 C C . MET A 1 234 ? 6.555 -18.904 9.245 1.00 82.50 234 MET A C 1
ATOM 1820 O O . MET A 1 234 ? 6.790 -19.689 8.329 1.00 82.50 234 MET A O 1
ATOM 1824 N N . ASN A 1 235 ? 7.481 -18.048 9.699 1.00 81.50 235 ASN A N 1
ATOM 1825 C CA . ASN A 1 235 ? 8.826 -17.889 9.131 1.00 81.50 235 ASN A CA 1
ATOM 1826 C C . ASN A 1 235 ? 8.826 -17.585 7.620 1.00 81.50 235 ASN A C 1
ATOM 1828 O O . ASN A 1 235 ? 9.734 -17.987 6.890 1.00 81.50 235 ASN A O 1
ATOM 1832 N N . VAL A 1 236 ? 7.805 -16.875 7.128 1.00 82.88 236 VAL A N 1
ATOM 1833 C CA . VAL A 1 236 ? 7.767 -16.421 5.733 1.00 82.88 236 VAL A CA 1
ATOM 1834 C C . VAL A 1 236 ? 8.872 -15.389 5.511 1.00 82.88 236 VAL A C 1
ATOM 1836 O O . VAL A 1 236 ? 9.110 -14.526 6.355 1.00 82.88 236 VAL A O 1
ATOM 1839 N N . THR A 1 237 ? 9.542 -15.457 4.358 1.00 82.38 237 THR A N 1
ATOM 1840 C CA . THR A 1 237 ? 10.622 -14.527 4.006 1.00 82.38 237 THR A CA 1
ATOM 1841 C C . THR A 1 237 ? 10.146 -13.069 4.103 1.00 82.38 237 THR A C 1
ATOM 1843 O O . THR A 1 237 ? 9.122 -12.748 3.486 1.00 82.38 237 THR A O 1
ATOM 1846 N N . PRO A 1 238 ? 10.889 -12.167 4.774 1.00 80.44 238 PRO A N 1
ATOM 1847 C CA . PRO A 1 238 ? 10.497 -10.765 4.945 1.00 80.44 238 PRO A CA 1
ATOM 1848 C C . PRO A 1 238 ? 10.206 -10.031 3.630 1.00 80.44 238 PRO A C 1
ATOM 1850 O O . PRO A 1 238 ? 9.334 -9.166 3.580 1.00 80.44 238 PRO A O 1
ATOM 1853 N N . ALA A 1 239 ? 10.871 -10.422 2.539 1.00 77.88 239 ALA A N 1
ATOM 1854 C CA . ALA A 1 239 ? 10.616 -9.891 1.203 1.00 77.88 239 ALA A CA 1
ATOM 1855 C C . ALA A 1 239 ? 9.146 -10.057 0.759 1.00 77.88 239 ALA A C 1
ATOM 1857 O O . ALA A 1 239 ? 8.598 -9.172 0.111 1.00 77.88 239 ALA A O 1
ATOM 1858 N N . LEU A 1 240 ? 8.469 -11.143 1.151 1.00 84.69 240 LEU A N 1
ATOM 1859 C CA . LEU A 1 240 ? 7.062 -11.393 0.808 1.00 84.69 240 LEU A CA 1
ATOM 1860 C C . LEU A 1 240 ? 6.072 -10.559 1.636 1.00 84.69 240 LEU A C 1
ATOM 1862 O O . LEU A 1 240 ? 4.893 -10.493 1.282 1.00 84.69 240 LEU A O 1
ATOM 1866 N N . PHE A 1 241 ? 6.515 -9.883 2.701 1.00 87.38 241 PHE A N 1
ATOM 1867 C CA . PHE A 1 241 ? 5.646 -9.002 3.488 1.00 87.38 241 PHE A CA 1
ATOM 1868 C C . PHE A 1 241 ? 5.155 -7.802 2.673 1.00 87.38 241 PHE A C 1
ATOM 1870 O O . PHE A 1 241 ? 4.015 -7.377 2.856 1.00 87.38 241 PHE A O 1
ATOM 1877 N N . SER A 1 242 ? 5.950 -7.300 1.723 1.00 87.06 242 SER A N 1
ATOM 1878 C CA . SER A 1 242 ? 5.505 -6.241 0.806 1.00 87.06 242 SER A CA 1
ATOM 1879 C C . SER A 1 242 ? 4.380 -6.716 -0.113 1.00 87.06 242 SER A C 1
ATOM 1881 O O . SER A 1 242 ? 3.392 -6.009 -0.304 1.00 87.06 242 SER A O 1
ATOM 1883 N N . VAL A 1 243 ? 4.495 -7.938 -0.641 1.00 89.75 243 VAL A N 1
ATOM 1884 C CA . VAL A 1 243 ? 3.482 -8.554 -1.503 1.00 89.75 243 VAL A CA 1
ATOM 1885 C C . VAL A 1 243 ? 2.195 -8.760 -0.713 1.00 89.75 243 VAL A C 1
ATOM 1887 O O . VAL A 1 243 ? 1.117 -8.408 -1.189 1.00 89.75 243 VAL A O 1
ATOM 1890 N N . ALA A 1 244 ? 2.305 -9.262 0.520 1.00 90.38 244 ALA A N 1
ATOM 1891 C CA . ALA A 1 244 ? 1.171 -9.414 1.422 1.00 90.38 244 ALA A CA 1
ATOM 1892 C C . ALA A 1 244 ? 0.508 -8.067 1.751 1.00 90.38 244 ALA A C 1
ATOM 1894 O O . ALA A 1 244 ? -0.718 -7.976 1.730 1.00 90.38 244 ALA A O 1
ATOM 1895 N N . ALA A 1 245 ? 1.291 -7.009 1.990 1.00 89.25 245 ALA A N 1
ATOM 1896 C CA . ALA A 1 245 ? 0.770 -5.669 2.249 1.00 89.25 245 ALA A CA 1
ATOM 1897 C C . ALA A 1 245 ? 0.041 -5.077 1.031 1.00 89.25 245 ALA A C 1
ATOM 1899 O O . ALA A 1 245 ? -1.061 -4.541 1.172 1.00 89.25 245 ALA A O 1
ATOM 1900 N N . ALA A 1 246 ? 0.605 -5.223 -0.172 1.00 90.38 246 ALA A N 1
ATOM 1901 C CA . ALA A 1 246 ? -0.024 -4.782 -1.416 1.00 90.38 246 ALA A CA 1
ATOM 1902 C C . ALA A 1 246 ? -1.321 -5.563 -1.707 1.00 90.38 246 ALA A C 1
ATOM 1904 O O . ALA A 1 246 ? -2.346 -4.968 -2.048 1.00 90.38 246 ALA A O 1
ATOM 1905 N N . LEU A 1 247 ? -1.314 -6.888 -1.508 1.00 92.25 247 LEU A N 1
ATOM 1906 C CA . LEU A 1 247 ? -2.508 -7.733 -1.636 1.00 92.25 247 LEU A CA 1
ATOM 1907 C C . LEU A 1 247 ? -3.577 -7.352 -0.615 1.00 92.25 247 LEU A C 1
ATOM 1909 O O . LEU A 1 247 ? -4.753 -7.263 -0.963 1.00 92.25 247 LEU A O 1
ATOM 1913 N N . TYR A 1 248 ? -3.181 -7.092 0.629 1.00 92.44 248 TYR A N 1
ATOM 1914 C CA . TYR A 1 248 ? -4.091 -6.637 1.668 1.00 92.44 248 TYR A CA 1
ATOM 1915 C C . TYR A 1 248 ? -4.742 -5.301 1.302 1.00 92.44 248 TYR A C 1
ATOM 1917 O O . TYR A 1 248 ? -5.959 -5.169 1.425 1.00 92.44 248 TYR A O 1
ATOM 1925 N N . ALA A 1 249 ? -3.977 -4.329 0.794 1.00 90.88 249 ALA A N 1
ATOM 1926 C CA . ALA A 1 249 ? -4.516 -3.051 0.328 1.00 90.88 249 ALA A CA 1
ATOM 1927 C C . ALA A 1 249 ? -5.539 -3.236 -0.808 1.00 90.88 249 ALA A C 1
ATOM 1929 O O . ALA A 1 249 ? -6.647 -2.703 -0.735 1.00 90.88 249 ALA A O 1
ATOM 1930 N N . LEU A 1 250 ? -5.210 -4.055 -1.814 1.00 91.38 250 LEU A N 1
ATOM 1931 C CA . LEU A 1 250 ? -6.110 -4.377 -2.923 1.00 91.38 250 LEU A CA 1
ATOM 1932 C C . LEU A 1 250 ? -7.408 -5.040 -2.433 1.00 91.38 250 LEU A C 1
ATOM 1934 O O . LEU A 1 250 ? -8.505 -4.612 -2.794 1.00 91.38 250 LEU A O 1
ATOM 1938 N N . LEU A 1 251 ? -7.290 -6.094 -1.622 1.00 92.00 251 LEU A N 1
ATOM 1939 C CA . LEU A 1 251 ? -8.430 -6.883 -1.157 1.00 92.00 251 LEU A CA 1
ATOM 1940 C C . LEU A 1 251 ? -9.309 -6.097 -0.188 1.00 92.00 251 LEU A C 1
ATOM 1942 O O . LEU A 1 251 ? -10.530 -6.145 -0.319 1.00 92.00 251 LEU A O 1
ATOM 1946 N N . SER A 1 252 ? -8.715 -5.359 0.751 1.00 88.75 252 SER A N 1
ATOM 1947 C CA . SER A 1 252 ? -9.461 -4.522 1.698 1.00 88.75 252 SER A CA 1
ATOM 1948 C C . SER A 1 252 ? -10.237 -3.420 0.980 1.00 88.75 252 SER A C 1
ATOM 1950 O O . SER A 1 252 ? -11.403 -3.197 1.306 1.00 88.75 252 SER A O 1
ATOM 1952 N N . TRP A 1 253 ? -9.659 -2.806 -0.056 1.00 91.31 253 TRP A N 1
ATOM 1953 C CA . TRP A 1 253 ? -10.379 -1.858 -0.900 1.00 91.31 253 TRP A CA 1
ATOM 1954 C C . TRP A 1 253 ? -11.521 -2.525 -1.682 1.00 91.31 253 TRP A C 1
ATOM 1956 O O . TRP A 1 253 ? -12.664 -2.078 -1.591 1.00 91.31 253 TRP A O 1
ATOM 1966 N N . LEU A 1 254 ? -11.259 -3.630 -2.393 1.00 88.81 254 LEU A N 1
ATOM 1967 C CA . LEU A 1 254 ? -12.279 -4.340 -3.179 1.00 88.81 254 LEU A CA 1
ATOM 1968 C C . LEU A 1 254 ? -13.446 -4.830 -2.313 1.00 88.81 254 LEU A C 1
ATOM 1970 O O . LEU A 1 254 ? -14.613 -4.675 -2.684 1.00 88.81 254 LEU A O 1
ATOM 1974 N N . LEU A 1 255 ? -13.138 -5.433 -1.163 1.00 87.50 255 LEU A N 1
ATOM 1975 C CA . LEU A 1 255 ? -14.134 -5.890 -0.200 1.00 87.50 255 LEU A CA 1
ATOM 1976 C C . LEU A 1 255 ? -14.872 -4.706 0.412 1.00 87.50 255 LEU A C 1
ATOM 1978 O O . LEU A 1 255 ? -16.094 -4.753 0.488 1.00 87.50 255 LEU A O 1
ATOM 1982 N N . GLY A 1 256 ? -14.168 -3.639 0.791 1.00 84.06 256 GLY A N 1
ATOM 1983 C CA . GLY A 1 256 ? -14.772 -2.451 1.382 1.00 84.06 256 GLY A CA 1
ATOM 1984 C C . GLY A 1 256 ? -15.767 -1.774 0.441 1.00 84.06 256 GLY A C 1
ATOM 1985 O O . GLY A 1 256 ? -16.908 -1.555 0.837 1.00 84.06 256 GLY A O 1
ATOM 1986 N N . VAL A 1 257 ? -15.409 -1.554 -0.829 1.00 83.88 257 VAL A N 1
ATOM 1987 C CA . VAL A 1 257 ? -16.332 -1.002 -1.838 1.00 83.88 257 VAL A CA 1
ATOM 1988 C C . VAL A 1 257 ? -17.537 -1.925 -2.046 1.00 83.88 257 VAL A C 1
ATOM 1990 O O . VAL A 1 257 ? -18.681 -1.471 -2.053 1.00 83.88 257 VAL A O 1
ATOM 1993 N N . ARG A 1 258 ? -17.327 -3.245 -2.156 1.00 85.50 258 ARG A N 1
ATOM 1994 C CA . ARG A 1 258 ? -18.438 -4.207 -2.300 1.00 85.50 258 ARG A CA 1
ATOM 1995 C C . ARG A 1 258 ? -19.355 -4.224 -1.081 1.00 85.50 258 ARG A C 1
ATOM 1997 O O . ARG A 1 258 ? -20.571 -4.256 -1.248 1.00 85.50 258 ARG A O 1
ATOM 2004 N N . LEU A 1 259 ? -18.794 -4.198 0.124 1.00 82.31 259 LEU A N 1
ATOM 2005 C CA . LEU A 1 259 ? -19.542 -4.185 1.376 1.00 82.31 259 LEU A CA 1
ATOM 2006 C C . LEU A 1 259 ? -20.328 -2.880 1.521 1.00 82.31 259 LEU A C 1
ATOM 2008 O O . LEU A 1 259 ? -21.518 -2.927 1.818 1.00 82.31 259 LEU A O 1
ATOM 2012 N N . LEU A 1 260 ? -19.731 -1.724 1.227 1.00 79.75 260 LEU A N 1
ATOM 2013 C CA . LEU A 1 260 ? -20.426 -0.428 1.237 1.00 79.75 260 LEU A CA 1
ATOM 2014 C C . LEU A 1 260 ? -21.624 -0.387 0.271 1.00 79.75 260 LEU A C 1
ATOM 2016 O O . LEU A 1 260 ? -22.578 0.357 0.498 1.00 79.75 260 LEU A O 1
ATOM 2020 N N . ASN A 1 261 ? -21.613 -1.219 -0.774 1.00 79.19 261 ASN A N 1
ATOM 2021 C CA . ASN A 1 261 ? -22.715 -1.345 -1.727 1.00 79.19 261 ASN A CA 1
ATOM 2022 C C . ASN A 1 261 ? -23.834 -2.302 -1.258 1.00 79.19 261 ASN A C 1
ATOM 2024 O O . ASN A 1 261 ? -24.907 -2.308 -1.860 1.00 79.19 261 ASN A O 1
ATOM 2028 N N . GLN A 1 262 ? -23.617 -3.102 -0.208 1.00 82.12 262 GLN A N 1
ATOM 2029 C CA . GLN A 1 262 ? -24.594 -4.073 0.301 1.00 82.12 262 GLN A CA 1
ATOM 2030 C C . GLN A 1 262 ? -25.666 -3.415 1.190 1.00 82.12 262 GLN A C 1
ATOM 2032 O O . GLN A 1 262 ? -25.362 -2.538 1.996 1.00 82.12 262 GLN A O 1
ATOM 2037 N N . PRO A 1 263 ? -26.924 -3.890 1.174 1.00 75.06 263 PRO A N 1
ATOM 2038 C CA . PRO A 1 263 ? -27.960 -3.377 2.075 1.00 75.06 263 PRO A CA 1
ATOM 2039 C C . PRO A 1 263 ? -27.661 -3.681 3.551 1.00 75.06 263 PRO A C 1
ATOM 2041 O O . PRO A 1 263 ? -28.091 -2.936 4.433 1.00 75.06 263 PRO A O 1
ATOM 2044 N N . LEU A 1 264 ? -26.902 -4.744 3.840 1.00 71.94 264 LEU A N 1
ATOM 2045 C CA . LEU A 1 264 ? -26.508 -5.115 5.201 1.00 71.94 264 LEU A CA 1
ATOM 2046 C C . LEU A 1 264 ? -25.614 -4.067 5.866 1.00 71.94 264 LEU A C 1
ATOM 2048 O O . LEU A 1 264 ? -25.784 -3.818 7.056 1.00 71.94 264 LEU A O 1
ATOM 2052 N N . THR A 1 265 ? -24.725 -3.398 5.127 1.00 68.25 265 THR A N 1
ATOM 2053 C CA . THR A 1 265 ? -23.872 -2.353 5.714 1.00 68.25 265 THR A CA 1
ATOM 2054 C C . THR A 1 265 ? -24.668 -1.117 6.077 1.00 68.25 265 THR A C 1
ATOM 2056 O O . THR A 1 265 ? -24.384 -0.516 7.100 1.00 68.25 265 THR A O 1
ATOM 2059 N N . SER A 1 266 ? -25.736 -0.796 5.342 1.00 66.50 266 SER A N 1
ATOM 2060 C CA . SER A 1 266 ? -26.672 0.262 5.745 1.00 66.50 266 SER A CA 1
ATOM 2061 C C . SER A 1 266 ? -27.404 -0.075 7.053 1.00 66.50 266 SER A C 1
ATOM 2063 O O . SER A 1 266 ? -27.601 0.799 7.898 1.00 66.50 266 SER A O 1
ATOM 2065 N N . ARG A 1 267 ? -27.760 -1.353 7.261 1.00 71.69 267 ARG A N 1
ATOM 2066 C CA . ARG A 1 267 ? -28.416 -1.833 8.489 1.00 71.69 267 ARG A CA 1
ATOM 2067 C C . ARG A 1 267 ? -27.448 -1.852 9.667 1.00 71.69 267 ARG A C 1
ATOM 2069 O O . ARG A 1 267 ? -27.799 -1.363 10.735 1.00 71.69 267 ARG A O 1
ATOM 2076 N N . LEU A 1 268 ? -26.231 -2.354 9.456 1.00 71.00 268 LEU A N 1
ATOM 2077 C CA . LEU A 1 268 ? -25.160 -2.325 10.450 1.00 71.00 268 LEU A CA 1
ATOM 2078 C C . LEU A 1 268 ? -24.764 -0.891 10.782 1.00 71.00 268 LEU A C 1
ATOM 2080 O O . LEU A 1 268 ? -24.651 -0.554 11.948 1.00 71.00 268 LEU A O 1
ATOM 2084 N N . ALA A 1 269 ? -24.647 -0.014 9.787 1.00 67.81 269 ALA A N 1
ATOM 2085 C CA . ALA A 1 269 ? -24.302 1.378 10.018 1.00 67.81 269 ALA A CA 1
ATOM 2086 C C . ALA A 1 269 ? -25.372 2.101 10.847 1.00 67.81 269 ALA A C 1
ATOM 2088 O O . ALA A 1 269 ? -25.053 2.892 11.731 1.00 67.81 269 ALA A O 1
ATOM 2089 N N . ARG A 1 270 ? -26.650 1.777 10.614 1.00 69.81 270 ARG A N 1
ATOM 2090 C CA . ARG A 1 270 ? -27.766 2.257 11.435 1.00 69.81 270 ARG A CA 1
ATOM 2091 C C . ARG A 1 270 ? -27.714 1.691 12.856 1.00 69.81 270 ARG A C 1
ATOM 2093 O O . ARG A 1 270 ? -27.928 2.442 13.799 1.00 69.81 270 ARG A O 1
ATOM 2100 N N . ALA A 1 271 ? -27.392 0.406 13.010 1.00 68.62 271 ALA A N 1
ATOM 2101 C CA . ALA A 1 271 ? -27.205 -0.215 14.320 1.00 68.62 271 ALA A CA 1
ATOM 2102 C C . ALA A 1 271 ? -26.020 0.400 15.084 1.00 68.62 271 ALA A C 1
ATOM 2104 O O . ALA A 1 271 ? -26.101 0.572 16.292 1.00 68.62 271 ALA A O 1
ATOM 2105 N N . LEU A 1 272 ? -24.957 0.796 14.383 1.00 65.81 272 LEU A N 1
ATOM 2106 C CA . LEU A 1 272 ? -23.766 1.446 14.932 1.00 65.81 272 LEU A CA 1
ATOM 2107 C C . LEU A 1 272 ? -23.912 2.982 15.073 1.00 65.81 272 LEU A C 1
ATOM 2109 O O . LEU A 1 272 ? -22.930 3.648 15.371 1.00 65.81 272 LEU A O 1
ATOM 2113 N N . TYR A 1 273 ? -25.117 3.546 14.891 1.00 64.81 273 TYR A N 1
ATOM 2114 C CA . TYR A 1 273 ? -25.437 4.982 15.027 1.00 64.81 273 TYR A CA 1
ATOM 2115 C C . TYR A 1 273 ? -24.732 5.947 14.046 1.00 64.81 273 TYR A C 1
ATOM 2117 O O . TYR A 1 273 ? -24.571 7.130 14.343 1.00 64.81 273 TYR A O 1
ATOM 2125 N N . PHE A 1 274 ? -24.388 5.499 12.836 1.00 60.28 274 PHE A N 1
ATOM 2126 C CA . PHE A 1 274 ? -23.663 6.305 11.839 1.00 60.28 274 PHE A CA 1
ATOM 2127 C C . PHE A 1 274 ? -24.494 7.288 10.987 1.00 60.28 274 PHE A C 1
ATOM 2129 O O . PHE A 1 274 ? -23.943 7.862 10.048 1.00 60.28 274 PHE A O 1
ATOM 2136 N N . VAL A 1 275 ? -25.799 7.491 11.217 1.00 54.03 275 VAL A N 1
ATOM 2137 C CA . VAL A 1 275 ? -26.653 8.184 10.222 1.00 54.03 275 VAL A CA 1
ATOM 2138 C C . VAL A 1 275 ? -27.276 9.488 10.728 1.00 54.03 275 VAL A C 1
ATOM 2140 O O . VAL A 1 275 ? -28.206 9.466 11.528 1.00 54.03 275 VAL A O 1
ATOM 2143 N N . THR A 1 276 ? -26.837 10.600 10.128 1.00 53.31 276 THR A N 1
ATOM 2144 C CA . THR A 1 276 ? -27.662 11.788 9.825 1.00 53.31 276 THR A CA 1
ATOM 2145 C C . THR A 1 276 ? -27.855 11.976 8.311 1.00 53.31 276 THR A C 1
ATOM 2147 O O . THR A 1 276 ? -28.915 12.447 7.919 1.00 53.31 276 THR A O 1
ATOM 2150 N N . ASP A 1 277 ? -26.934 11.502 7.450 1.00 59.81 277 ASP A N 1
ATOM 2151 C CA . ASP A 1 277 ? -27.167 11.407 5.998 1.00 59.81 277 ASP A CA 1
ATOM 2152 C C . ASP A 1 277 ? -26.371 10.258 5.328 1.00 59.81 277 ASP A C 1
ATOM 2154 O O . ASP A 1 277 ? -25.139 10.219 5.326 1.00 59.81 277 ASP A O 1
ATOM 2158 N N . SER A 1 278 ? -27.075 9.256 4.787 1.00 64.38 278 SER A N 1
ATOM 2159 C CA . SER A 1 278 ? -26.481 7.951 4.420 1.00 64.38 278 SER A CA 1
ATOM 2160 C C . SER A 1 278 ? -25.607 7.963 3.160 1.00 64.38 278 SER A C 1
ATOM 2162 O O . SER A 1 278 ? -24.709 7.129 3.027 1.00 64.38 278 SER A O 1
ATOM 2164 N N . LYS A 1 279 ? -25.850 8.895 2.230 1.00 68.06 279 LYS A N 1
ATOM 2165 C CA . LYS A 1 279 ? -25.096 8.985 0.968 1.00 68.06 279 LYS A CA 1
ATOM 2166 C C . LYS A 1 279 ? -23.751 9.678 1.164 1.00 68.06 279 LYS A C 1
ATOM 2168 O O . LYS A 1 279 ? -22.732 9.165 0.705 1.00 68.06 279 LYS A O 1
ATOM 2173 N N . THR A 1 280 ? -23.747 10.794 1.887 1.00 68.19 280 THR A N 1
ATOM 2174 C CA . THR A 1 280 ? -22.546 11.585 2.180 1.00 68.19 280 THR A CA 1
ATOM 2175 C C . THR A 1 280 ? -21.556 10.773 3.012 1.00 68.19 280 THR A C 1
ATOM 2177 O O . THR A 1 280 ? -20.396 10.641 2.630 1.00 68.19 280 THR A O 1
ATOM 2180 N N . ASN A 1 281 ? -22.036 10.098 4.062 1.00 71.75 281 ASN A N 1
ATOM 2181 C CA . ASN A 1 281 ? -21.187 9.285 4.937 1.00 71.75 281 ASN A CA 1
ATOM 2182 C C . ASN A 1 281 ? -20.550 8.098 4.202 1.00 71.75 281 ASN A C 1
ATOM 2184 O O . ASN A 1 281 ? -19.392 7.770 4.447 1.00 71.75 281 ASN A O 1
ATOM 2188 N N . ARG A 1 282 ? -21.272 7.477 3.259 1.00 75.00 282 ARG A N 1
ATOM 2189 C CA . ARG A 1 282 ? -20.725 6.395 2.430 1.00 75.00 282 ARG A CA 1
ATOM 2190 C C . ARG A 1 282 ? -19.581 6.882 1.549 1.00 75.00 282 ARG A C 1
ATOM 2192 O O . ARG A 1 282 ? -18.542 6.234 1.520 1.00 75.00 282 ARG A O 1
ATOM 2199 N N . HIS A 1 283 ? -19.756 8.020 0.884 1.00 78.50 283 HIS A N 1
ATOM 2200 C CA . HIS A 1 283 ? -18.712 8.599 0.044 1.00 78.50 283 HIS A CA 1
ATOM 2201 C C . HIS A 1 283 ? -17.472 8.985 0.864 1.00 78.50 283 HIS A C 1
ATOM 2203 O O . HIS A 1 283 ? -16.351 8.721 0.444 1.00 78.50 283 HIS A O 1
ATOM 2209 N N . THR A 1 284 ? -17.652 9.541 2.067 1.00 78.12 284 THR A N 1
ATOM 2210 C CA . THR A 1 284 ? -16.535 9.873 2.967 1.00 78.12 284 THR A CA 1
ATOM 2211 C C . THR A 1 284 ? -15.767 8.632 3.427 1.00 78.12 284 THR A C 1
ATOM 2213 O O . THR A 1 284 ? -14.538 8.643 3.417 1.00 78.12 284 THR A O 1
ATOM 2216 N N . VAL A 1 285 ? -16.464 7.550 3.795 1.00 78.81 285 VAL A N 1
ATOM 2217 C CA . VAL A 1 285 ? -15.831 6.274 4.189 1.00 78.81 285 VAL A CA 1
ATOM 2218 C C . VAL A 1 285 ? -15.122 5.617 3.006 1.00 78.81 285 VAL A C 1
ATOM 2220 O O . VAL A 1 285 ? -14.050 5.038 3.152 1.00 78.81 285 VAL A O 1
ATOM 2223 N N . GLU A 1 286 ? -15.700 5.719 1.816 1.00 84.44 286 GLU A N 1
ATOM 2224 C CA . GLU A 1 286 ? -15.105 5.203 0.590 1.00 84.44 286 GLU A CA 1
ATOM 2225 C C . GLU A 1 286 ? -13.827 5.967 0.210 1.00 84.44 286 GLU A C 1
ATOM 2227 O O . GLU A 1 286 ? -12.805 5.353 -0.100 1.00 84.44 286 GLU A O 1
ATOM 2232 N N . GLN A 1 287 ? -13.840 7.300 0.315 1.00 83.56 287 GLN A N 1
ATOM 2233 C CA . GLN A 1 287 ? -12.656 8.133 0.100 1.00 83.56 287 GLN A CA 1
ATOM 2234 C C . GLN A 1 287 ? -11.562 7.868 1.137 1.00 83.56 287 GLN A C 1
ATOM 2236 O O . GLN A 1 287 ? -10.390 7.774 0.771 1.00 83.56 287 GLN A O 1
ATOM 2241 N N . SER A 1 288 ? -11.912 7.719 2.417 1.00 82.12 288 SER A N 1
ATOM 2242 C CA . SER A 1 288 ? -10.921 7.408 3.451 1.00 82.12 288 SER A CA 1
ATOM 2243 C C . SER A 1 288 ? -10.334 6.008 3.266 1.00 82.12 288 SER A C 1
ATOM 2245 O O . SER A 1 288 ? -9.119 5.850 3.379 1.00 82.12 288 SER A O 1
ATOM 2247 N N . LEU A 1 289 ? -11.143 5.015 2.880 1.00 85.50 289 LEU A N 1
ATOM 2248 C CA . LEU A 1 289 ? -10.676 3.676 2.508 1.00 85.50 289 LEU A CA 1
ATOM 2249 C C . LEU A 1 289 ? -9.696 3.725 1.337 1.00 85.50 289 LEU A C 1
ATOM 2251 O O . LEU A 1 289 ? -8.634 3.103 1.405 1.00 85.50 289 LEU A O 1
ATOM 2255 N N . LEU A 1 290 ? -10.021 4.488 0.294 1.00 87.12 290 LEU A N 1
ATOM 2256 C CA . LEU A 1 290 ? -9.153 4.673 -0.864 1.00 87.12 290 LEU A CA 1
ATOM 2257 C C . LEU A 1 290 ? -7.810 5.301 -0.472 1.00 87.12 290 LEU A C 1
ATOM 2259 O O . LEU A 1 290 ? -6.761 4.805 -0.877 1.00 87.12 290 LEU A O 1
ATOM 2263 N N . LEU A 1 291 ? -7.830 6.358 0.345 1.00 85.69 291 LEU A N 1
ATOM 2264 C CA . LEU A 1 291 ? -6.616 7.025 0.821 1.00 85.69 291 LEU A CA 1
ATOM 2265 C C . LEU A 1 291 ? -5.751 6.081 1.668 1.00 85.69 291 LEU A C 1
ATOM 2267 O O . LEU A 1 291 ? -4.562 5.935 1.395 1.00 85.69 291 LEU A O 1
ATOM 2271 N N . CYS A 1 292 ? -6.336 5.372 2.637 1.00 84.69 292 CYS A N 1
ATOM 2272 C CA . CYS A 1 292 ? -5.594 4.450 3.506 1.00 84.69 292 CYS A CA 1
ATOM 2273 C C . CYS A 1 292 ? -4.938 3.311 2.715 1.00 84.69 292 CYS A C 1
ATOM 2275 O O . CYS A 1 292 ? -3.752 3.027 2.877 1.00 84.69 292 CYS A O 1
ATOM 2277 N N . THR A 1 293 ? -5.708 2.667 1.837 1.00 87.81 293 THR A N 1
ATOM 2278 C CA . THR A 1 293 ? -5.213 1.553 1.015 1.00 87.81 293 THR A CA 1
ATOM 2279 C C . THR A 1 293 ? -4.170 2.023 0.003 1.00 87.81 293 THR A C 1
ATOM 2281 O O . THR A 1 293 ? -3.185 1.320 -0.216 1.00 87.81 293 THR A O 1
ATOM 2284 N N . SER A 1 294 ? -4.296 3.250 -0.517 1.00 86.25 294 SER A N 1
ATOM 2285 C CA . SER A 1 294 ? -3.274 3.861 -1.372 1.00 86.25 294 SER A CA 1
ATOM 2286 C C . SER A 1 294 ? -1.947 4.107 -0.660 1.00 86.25 294 SER A C 1
ATOM 2288 O O . SER A 1 294 ? -0.899 3.839 -1.244 1.00 86.25 294 SER A O 1
ATOM 2290 N N . LEU A 1 295 ? -1.974 4.532 0.608 1.00 87.19 295 LEU A N 1
ATOM 2291 C CA . LEU A 1 295 ? -0.761 4.700 1.408 1.00 87.19 295 LEU A CA 1
ATOM 2292 C C . LEU A 1 295 ? -0.073 3.352 1.640 1.00 87.19 295 LEU A C 1
ATOM 2294 O O . LEU A 1 295 ? 1.126 3.237 1.413 1.00 87.19 295 LEU A O 1
ATOM 2298 N N . ILE A 1 296 ? -0.823 2.312 2.009 1.00 87.06 296 ILE A N 1
ATOM 2299 C CA . ILE A 1 296 ? -0.255 0.972 2.237 1.00 87.06 296 ILE A CA 1
ATOM 2300 C C . ILE A 1 296 ? 0.356 0.404 0.955 1.00 87.06 296 ILE A C 1
ATOM 2302 O O . ILE A 1 296 ? 1.495 -0.059 0.975 1.00 87.06 296 ILE A O 1
ATOM 2306 N N . ALA A 1 297 ? -0.361 0.481 -0.170 1.00 86.94 297 ALA A N 1
ATOM 2307 C CA . ALA A 1 297 ? 0.148 0.033 -1.465 1.00 86.94 297 ALA A CA 1
ATOM 2308 C C . ALA A 1 297 ? 1.387 0.833 -1.912 1.00 86.94 297 ALA A C 1
ATOM 2310 O O . ALA A 1 297 ? 2.305 0.261 -2.505 1.00 86.94 297 ALA A O 1
ATOM 2311 N N . GLY A 1 298 ? 1.427 2.135 -1.608 1.00 82.88 298 GLY A N 1
ATOM 2312 C CA . GLY A 1 298 ? 2.558 3.017 -1.892 1.00 82.88 298 GLY A CA 1
ATOM 2313 C C . GLY A 1 298 ? 3.797 2.708 -1.050 1.00 82.88 298 GLY A C 1
ATOM 2314 O O . GLY A 1 298 ? 4.900 2.702 -1.587 1.00 82.88 298 GLY A O 1
ATOM 2315 N N . PHE A 1 299 ? 3.631 2.394 0.240 1.00 82.81 299 PHE A N 1
ATOM 2316 C CA . PHE A 1 299 ? 4.738 2.050 1.143 1.00 82.81 299 PHE A CA 1
ATOM 2317 C C . PHE A 1 299 ? 5.226 0.599 1.010 1.00 82.81 299 PHE A C 1
ATOM 2319 O O . PHE A 1 299 ? 6.365 0.310 1.376 1.00 82.81 299 PHE A O 1
ATOM 2326 N N . ALA A 1 300 ? 4.419 -0.308 0.453 1.00 83.75 300 ALA A N 1
ATOM 2327 C CA . ALA A 1 300 ? 4.795 -1.713 0.279 1.00 83.75 300 ALA A CA 1
ATOM 2328 C C . ALA A 1 300 ? 6.079 -1.887 -0.556 1.00 83.75 300 ALA A C 1
ATOM 2330 O O . ALA A 1 300 ? 6.963 -2.661 -0.192 1.00 83.75 300 ALA A O 1
ATOM 2331 N N . VAL A 1 301 ? 6.204 -1.134 -1.651 1.00 75.75 301 VAL A N 1
ATOM 2332 C CA . VAL A 1 301 ? 7.342 -1.212 -2.581 1.00 75.75 301 VAL A CA 1
ATOM 2333 C C . VAL A 1 301 ? 8.657 -0.716 -1.958 1.00 75.75 301 VAL A C 1
ATOM 2335 O O . VAL A 1 301 ? 9.613 -1.497 -1.936 1.00 75.75 301 VAL A O 1
ATOM 2338 N N . PRO A 1 302 ? 8.753 0.515 -1.409 1.00 76.62 302 PRO A N 1
ATOM 2339 C CA . PRO A 1 302 ? 9.977 0.974 -0.755 1.00 76.62 302 PRO A CA 1
ATOM 2340 C C . PRO A 1 302 ? 10.350 0.103 0.448 1.00 76.62 302 PRO A C 1
ATOM 2342 O O . PRO A 1 302 ? 11.534 -0.127 0.670 1.00 76.62 302 PRO A O 1
ATOM 2345 N N . PHE A 1 303 ? 9.372 -0.464 1.167 1.00 76.81 303 PHE A N 1
ATOM 2346 C CA . PHE A 1 303 ? 9.650 -1.430 2.230 1.00 76.81 303 PHE A CA 1
ATOM 2347 C C . PHE A 1 303 ? 10.359 -2.689 1.702 1.00 76.81 303 PHE A C 1
ATOM 2349 O O . PHE A 1 303 ? 11.377 -3.084 2.262 1.00 76.81 303 PHE A O 1
ATOM 2356 N N . SER A 1 304 ? 9.898 -3.290 0.595 1.00 73.44 304 SER A N 1
ATOM 2357 C CA . SER A 1 304 ? 10.621 -4.430 -0.001 1.00 73.44 304 SER A CA 1
ATOM 2358 C C . SER A 1 304 ? 12.012 -4.089 -0.503 1.00 73.44 304 SER A C 1
ATOM 2360 O O . SER A 1 304 ? 12.874 -4.959 -0.483 1.00 73.44 304 SER A O 1
ATOM 2362 N N . LEU A 1 305 ? 12.231 -2.859 -0.965 1.00 72.06 305 LEU A N 1
ATOM 2363 C CA . LEU A 1 305 ? 13.553 -2.433 -1.414 1.00 72.06 305 LEU A CA 1
ATOM 2364 C C . LEU A 1 305 ? 14.501 -2.287 -0.232 1.00 72.06 305 LEU A C 1
ATOM 2366 O O . LEU A 1 305 ? 15.592 -2.838 -0.275 1.00 72.06 305 LEU A O 1
ATOM 2370 N N . LEU A 1 306 ? 14.053 -1.647 0.848 1.00 74.00 306 LEU A N 1
ATOM 2371 C CA . LEU A 1 306 ? 14.830 -1.515 2.081 1.00 74.00 306 LEU A CA 1
ATOM 2372 C C . LEU A 1 306 ? 15.196 -2.877 2.680 1.00 74.00 306 LEU A C 1
ATOM 2374 O O . LEU A 1 306 ? 16.340 -3.090 3.056 1.00 74.00 306 LEU A O 1
ATOM 2378 N N . VAL A 1 307 ? 14.244 -3.810 2.728 1.00 70.19 307 VAL A N 1
ATOM 2379 C CA . VAL A 1 307 ? 14.467 -5.161 3.271 1.00 70.19 307 VAL A CA 1
ATOM 2380 C C . VAL A 1 307 ? 15.276 -6.044 2.310 1.00 70.19 307 VAL A C 1
ATOM 2382 O O . VAL A 1 307 ? 15.995 -6.940 2.743 1.00 70.19 307 VAL A O 1
ATOM 2385 N N . GLY A 1 308 ? 15.160 -5.807 1.001 1.00 63.31 308 GLY A N 1
ATOM 2386 C CA . GLY A 1 308 ? 15.844 -6.570 -0.042 1.00 63.31 308 GLY A CA 1
ATOM 2387 C C . GLY A 1 308 ? 17.334 -6.256 -0.183 1.00 63.31 308 GLY A C 1
ATOM 2388 O O . GLY A 1 308 ? 18.060 -7.109 -0.687 1.00 63.31 308 GLY A O 1
ATOM 2389 N N . ILE A 1 309 ? 17.801 -5.091 0.290 1.00 63.16 309 ILE A N 1
ATOM 2390 C CA . ILE A 1 309 ? 19.229 -4.713 0.263 1.00 63.16 309 ILE A CA 1
ATOM 2391 C C . ILE A 1 309 ? 20.093 -5.771 0.966 1.00 63.16 309 ILE A C 1
ATOM 2393 O O . ILE A 1 309 ? 21.146 -6.136 0.450 1.00 63.16 309 ILE A O 1
ATOM 2397 N N . ASP A 1 310 ? 19.613 -6.326 2.081 1.00 63.12 310 ASP A N 1
ATOM 2398 C CA . ASP A 1 310 ? 20.386 -7.275 2.892 1.00 63.12 310 ASP A CA 1
ATOM 2399 C C . ASP A 1 310 ? 20.250 -8.741 2.433 1.00 63.12 310 ASP A C 1
ATOM 2401 O O . ASP A 1 310 ? 21.058 -9.586 2.813 1.00 63.12 310 ASP A O 1
ATOM 2405 N N . GLN A 1 311 ? 19.229 -9.075 1.631 1.00 66.44 311 GLN A N 1
ATOM 2406 C CA . GLN A 1 311 ? 18.874 -10.465 1.281 1.00 66.44 311 GLN A CA 1
ATOM 2407 C C . GLN A 1 311 ? 19.235 -10.859 -0.162 1.00 66.44 311 GLN A C 1
ATOM 2409 O O . GLN A 1 311 ? 19.029 -12.009 -0.553 1.00 66.44 311 GLN A O 1
ATOM 2414 N N . GLY A 1 312 ? 19.784 -9.928 -0.948 1.00 65.12 312 GLY A N 1
ATOM 2415 C CA . GLY A 1 312 ? 20.102 -10.134 -2.360 1.00 65.12 312 GLY A CA 1
ATOM 2416 C C . GLY A 1 312 ? 18.882 -10.003 -3.288 1.00 65.12 312 GLY A C 1
ATOM 2417 O O . GLY A 1 312 ? 17.789 -9.623 -2.854 1.00 65.12 312 GLY A O 1
ATOM 2418 N N . PRO A 1 313 ? 19.043 -10.288 -4.595 1.00 66.38 313 PRO A N 1
ATOM 2419 C CA . PRO A 1 313 ? 17.974 -10.111 -5.572 1.00 66.38 313 PRO A CA 1
ATOM 2420 C C . PRO A 1 313 ? 16.787 -11.042 -5.258 1.00 66.38 313 PRO A C 1
ATOM 2422 O O . PRO A 1 313 ? 16.854 -12.255 -5.451 1.00 66.38 313 PRO A O 1
ATOM 2425 N N . SER A 1 314 ? 15.658 -10.467 -4.810 1.00 72.69 314 SER A N 1
ATOM 2426 C CA . SER A 1 314 ? 14.360 -11.161 -4.642 1.00 72.69 314 SER A CA 1
ATOM 2427 C C . SER A 1 314 ? 13.279 -10.653 -5.622 1.00 72.69 314 SER A C 1
ATOM 2429 O O . SER A 1 314 ? 13.269 -9.482 -6.001 1.00 72.69 314 SER A O 1
ATOM 2431 N N . ALA A 1 315 ? 12.424 -11.553 -6.131 1.00 81.38 315 ALA A N 1
ATOM 2432 C CA . ALA A 1 315 ? 11.371 -11.204 -7.101 1.00 81.38 315 ALA A CA 1
ATOM 2433 C C . ALA A 1 315 ? 10.165 -10.506 -6.435 1.00 81.38 315 ALA A C 1
ATOM 2435 O O . ALA A 1 315 ? 9.284 -9.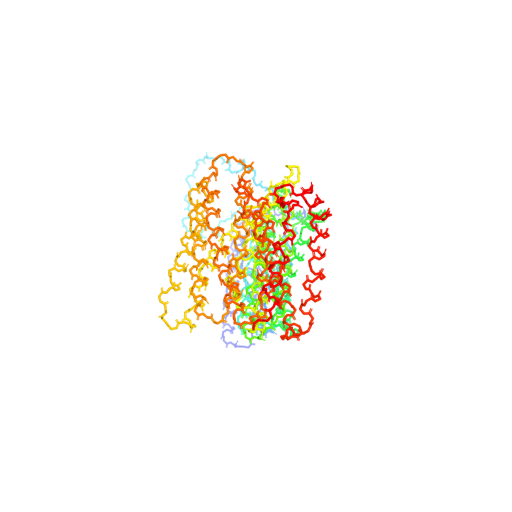959 -7.101 1.00 81.38 315 ALA A O 1
ATOM 2436 N N . ALA A 1 316 ? 10.129 -10.510 -5.102 1.00 81.94 316 ALA A N 1
ATOM 2437 C CA . ALA A 1 316 ? 9.068 -9.942 -4.286 1.00 81.94 316 ALA A CA 1
ATOM 2438 C C . ALA A 1 316 ? 8.772 -8.442 -4.530 1.00 81.94 316 ALA A C 1
ATOM 2440 O O . ALA A 1 316 ? 7.591 -8.115 -4.644 1.00 81.94 316 ALA A O 1
ATOM 2441 N N . PRO A 1 317 ? 9.751 -7.519 -4.670 1.00 81.81 317 PRO A N 1
ATOM 2442 C CA . PRO A 1 317 ? 9.472 -6.121 -5.011 1.00 81.81 317 PRO A CA 1
ATOM 2443 C C . PRO A 1 317 ? 8.752 -5.956 -6.356 1.00 81.81 317 PRO A C 1
ATOM 2445 O O . PRO A 1 317 ? 7.833 -5.144 -6.452 1.00 81.81 317 PRO A O 1
ATOM 2448 N N . LEU A 1 318 ? 9.092 -6.759 -7.375 1.00 83.50 318 LEU A N 1
ATOM 2449 C CA . LEU A 1 318 ? 8.378 -6.748 -8.659 1.00 83.50 318 LEU A CA 1
ATOM 2450 C C . LEU A 1 318 ? 6.939 -7.250 -8.496 1.00 83.50 318 LEU A C 1
ATOM 2452 O O . LEU A 1 318 ? 6.009 -6.635 -9.013 1.00 83.50 318 LEU A O 1
ATOM 2456 N N . MET A 1 319 ? 6.728 -8.323 -7.729 1.00 87.25 319 MET A N 1
ATOM 2457 C CA . MET A 1 319 ? 5.380 -8.822 -7.431 1.00 87.25 319 MET A CA 1
ATOM 2458 C C . MET A 1 319 ? 4.543 -7.787 -6.664 1.00 87.25 319 MET A C 1
ATOM 2460 O O . MET A 1 319 ? 3.383 -7.561 -7.007 1.00 87.25 319 MET A O 1
ATOM 2464 N N . ALA A 1 320 ? 5.128 -7.118 -5.666 1.00 87.12 320 ALA A N 1
ATOM 2465 C CA . ALA A 1 320 ? 4.465 -6.059 -4.910 1.00 87.12 320 ALA A CA 1
ATOM 2466 C C . ALA A 1 320 ? 4.101 -4.871 -5.813 1.00 87.12 320 ALA A C 1
ATOM 2468 O O . ALA A 1 320 ? 2.987 -4.360 -5.726 1.00 87.12 320 ALA A O 1
ATOM 2469 N N . LEU A 1 321 ? 4.986 -4.488 -6.738 1.00 87.50 321 LEU A N 1
ATOM 2470 C CA . LEU A 1 321 ? 4.719 -3.458 -7.743 1.00 87.50 321 LEU A CA 1
ATOM 2471 C C . LEU A 1 321 ? 3.579 -3.818 -8.684 1.00 87.50 321 LEU A C 1
ATOM 2473 O O . LEU A 1 321 ? 2.742 -2.964 -8.959 1.00 87.50 321 LEU A O 1
ATOM 2477 N N . VAL A 1 322 ? 3.516 -5.064 -9.158 1.00 89.25 322 VAL A N 1
ATOM 2478 C CA . VAL A 1 322 ? 2.411 -5.525 -10.008 1.00 89.25 322 VAL A CA 1
ATOM 2479 C C . VAL A 1 322 ? 1.086 -5.414 -9.255 1.00 89.25 322 VAL A C 1
ATOM 2481 O O . VAL A 1 322 ? 0.118 -4.878 -9.791 1.00 89.25 322 VAL A O 1
ATOM 2484 N N . VAL A 1 323 ? 1.037 -5.857 -7.996 1.00 91.06 323 VAL A N 1
ATOM 2485 C CA . VAL A 1 323 ? -0.187 -5.792 -7.184 1.00 91.06 323 VAL A CA 1
ATOM 2486 C C . VAL A 1 323 ? -0.575 -4.344 -6.858 1.00 91.06 323 VAL A C 1
ATOM 2488 O O . VAL A 1 323 ? -1.739 -3.975 -7.028 1.00 91.06 323 VAL A O 1
ATOM 2491 N N . SER A 1 324 ? 0.378 -3.498 -6.458 1.00 89.50 324 SER A N 1
ATOM 2492 C CA . SER A 1 324 ? 0.133 -2.070 -6.210 1.00 89.50 324 SER A CA 1
ATOM 2493 C C . SER A 1 324 ? -0.288 -1.335 -7.487 1.00 89.50 324 SER A C 1
ATOM 2495 O O . SER A 1 324 ? -1.221 -0.535 -7.458 1.00 89.50 324 SER A O 1
ATOM 2497 N N . GLY A 1 325 ? 0.328 -1.644 -8.630 1.00 87.56 325 GLY A N 1
ATOM 2498 C CA . GLY A 1 325 ? -0.034 -1.098 -9.938 1.00 87.56 325 GLY A CA 1
ATOM 2499 C C . GLY A 1 325 ? -1.451 -1.492 -10.362 1.00 87.56 325 GLY A C 1
ATOM 2500 O O . GLY A 1 325 ? -2.209 -0.641 -10.830 1.00 87.56 325 GLY A O 1
ATOM 2501 N N . LEU A 1 326 ? -1.855 -2.747 -10.125 1.00 90.44 326 LEU A N 1
ATOM 2502 C CA . LEU A 1 326 ? -3.237 -3.198 -10.323 1.00 90.44 326 LEU A CA 1
ATOM 2503 C C . LEU A 1 326 ? -4.215 -2.427 -9.431 1.00 90.44 326 LEU A C 1
ATOM 2505 O O . LEU A 1 326 ? -5.251 -1.974 -9.918 1.00 90.44 326 LEU A O 1
ATOM 2509 N N . PHE A 1 327 ? -3.885 -2.237 -8.150 1.00 90.69 327 PHE A N 1
ATOM 2510 C CA . PHE A 1 327 ? -4.702 -1.446 -7.230 1.00 90.69 327 PHE A CA 1
ATOM 2511 C C . PHE A 1 327 ? -4.879 -0.002 -7.724 1.00 90.69 327 PHE A C 1
ATOM 2513 O O . PHE A 1 327 ? -6.012 0.460 -7.870 1.00 90.69 327 PHE A O 1
ATOM 2520 N N . PHE A 1 328 ? -3.787 0.697 -8.049 1.00 88.06 328 PHE A N 1
ATOM 2521 C CA . PHE A 1 328 ? -3.860 2.076 -8.534 1.00 88.06 328 PHE A CA 1
ATOM 2522 C C . PHE A 1 328 ? -4.569 2.180 -9.888 1.00 88.06 328 PHE A C 1
ATOM 2524 O O . PHE A 1 328 ? -5.313 3.133 -10.112 1.00 88.06 328 PHE A O 1
ATOM 2531 N N . GLY A 1 329 ? -4.397 1.194 -10.774 1.00 85.62 329 GLY A N 1
ATOM 2532 C CA . GLY A 1 329 ? -5.077 1.138 -12.067 1.00 85.62 329 GLY A CA 1
ATOM 2533 C C . GLY A 1 329 ? -6.588 0.972 -11.922 1.00 85.62 329 GLY A C 1
ATOM 2534 O O . GLY A 1 329 ? -7.356 1.714 -12.537 1.00 85.62 329 GLY A O 1
ATOM 2535 N N . LEU A 1 330 ? -7.025 0.048 -11.061 1.00 86.94 330 LEU A N 1
ATOM 2536 C CA . LEU A 1 330 ? -8.441 -0.157 -10.755 1.00 86.94 330 LEU A CA 1
ATOM 2537 C C . LEU A 1 330 ? -9.050 1.052 -10.038 1.00 86.94 330 LEU A C 1
ATOM 2539 O O . LEU A 1 330 ? -10.168 1.449 -10.366 1.00 86.94 330 LEU A O 1
ATOM 2543 N N . GLY A 1 331 ? -8.315 1.664 -9.108 1.00 82.94 331 GLY A N 1
ATOM 2544 C CA . GLY A 1 331 ? -8.729 2.898 -8.447 1.00 82.94 331 GLY A CA 1
ATOM 2545 C C . GLY A 1 331 ? -8.918 4.039 -9.449 1.00 82.94 331 GLY A C 1
ATOM 2546 O O . GLY A 1 331 ? -9.988 4.652 -9.488 1.00 82.94 331 GLY A O 1
ATOM 2547 N N . ALA A 1 332 ? -7.916 4.288 -10.301 1.00 81.44 332 ALA A N 1
ATOM 2548 C CA . ALA A 1 332 ? -7.953 5.351 -11.303 1.00 81.44 332 ALA A CA 1
ATOM 2549 C C . ALA A 1 332 ? -9.130 5.158 -12.269 1.00 81.44 332 ALA A C 1
ATOM 2551 O O . ALA A 1 332 ? -9.822 6.118 -12.617 1.00 81.44 332 ALA A O 1
ATOM 2552 N N . TRP A 1 333 ? -9.405 3.905 -12.644 1.00 82.06 333 TRP A N 1
ATOM 2553 C CA . TRP A 1 333 ? -10.560 3.538 -13.456 1.00 82.06 333 TRP A CA 1
ATOM 2554 C C . TRP A 1 333 ? -11.897 3.812 -12.752 1.00 82.06 333 TRP A C 1
ATOM 2556 O O . TRP A 1 333 ? -12.827 4.329 -13.375 1.00 82.06 333 TRP A O 1
ATOM 2566 N N . HIS A 1 334 ? -12.002 3.468 -11.465 1.00 82.69 334 HIS A N 1
ATOM 2567 C CA . HIS A 1 334 ? -13.242 3.570 -10.696 1.00 82.69 334 HIS A CA 1
ATOM 2568 C C . HIS A 1 334 ? -13.582 5.015 -10.300 1.00 82.69 334 HIS A C 1
ATOM 2570 O O . HIS A 1 334 ? -14.697 5.468 -10.549 1.00 82.69 334 HIS A O 1
ATOM 2576 N N . TYR A 1 335 ? -12.623 5.756 -9.734 1.00 80.50 335 TYR A N 1
ATOM 2577 C CA . TYR A 1 335 ? -12.855 7.092 -9.163 1.00 80.50 335 TYR A CA 1
ATOM 2578 C C . TYR A 1 335 ? -12.491 8.250 -10.087 1.00 80.50 335 TYR A C 1
ATOM 2580 O O . TYR A 1 335 ? -12.828 9.392 -9.786 1.00 80.50 335 TYR A O 1
ATOM 2588 N N . ARG A 1 336 ? -11.811 7.983 -11.211 1.00 79.62 336 ARG A N 1
ATOM 2589 C CA . ARG A 1 336 ? -11.361 9.013 -12.162 1.00 79.62 336 ARG A CA 1
ATOM 2590 C C . ARG A 1 336 ? -10.478 10.097 -11.525 1.00 79.62 336 ARG A C 1
ATOM 2592 O O . ARG A 1 336 ? -10.531 11.260 -11.918 1.00 79.62 336 ARG A O 1
ATOM 2599 N N . LEU A 1 337 ? -9.665 9.720 -10.540 1.00 78.50 337 LEU A N 1
ATOM 2600 C CA . LEU A 1 337 ? -8.752 10.629 -9.845 1.00 78.50 337 LEU A CA 1
ATOM 2601 C C . LEU A 1 337 ? -7.389 10.677 -10.545 1.00 78.50 337 LEU A C 1
ATOM 2603 O O . LEU A 1 337 ? -6.735 9.647 -10.712 1.00 78.50 337 LEU A O 1
ATOM 2607 N N . SER A 1 338 ? -6.920 11.884 -10.877 1.00 75.81 338 SER A N 1
ATOM 2608 C CA . SER A 1 338 ? -5.605 12.106 -11.500 1.00 75.81 338 SER A CA 1
ATOM 2609 C C . SER A 1 338 ? -4.444 11.628 -10.617 1.00 75.81 338 SER A C 1
ATOM 2611 O O . SER A 1 338 ? -3.461 11.082 -11.119 1.00 75.81 338 SER A O 1
ATOM 2613 N N . ALA A 1 339 ? -4.570 11.740 -9.292 1.00 76.69 339 ALA A N 1
ATOM 2614 C CA . ALA A 1 339 ? -3.561 11.273 -8.338 1.00 76.69 339 ALA A CA 1
ATOM 2615 C C . ALA A 1 339 ? -3.227 9.775 -8.494 1.00 76.69 339 ALA A C 1
ATOM 2617 O O . ALA A 1 339 ? -2.072 9.377 -8.368 1.00 76.69 339 ALA A O 1
ATOM 2618 N N . GLN A 1 340 ? -4.210 8.936 -8.830 1.00 81.44 340 GLN A N 1
ATOM 2619 C CA . GLN A 1 340 ? -3.978 7.499 -8.988 1.00 81.44 340 GLN A CA 1
ATOM 2620 C C . GLN A 1 340 ? -3.328 7.159 -10.327 1.00 81.44 340 GLN A C 1
ATOM 2622 O O . GLN A 1 340 ? -2.514 6.244 -10.381 1.00 81.44 340 GLN A O 1
ATOM 2627 N N . SER A 1 341 ? -3.580 7.934 -11.387 1.00 81.56 341 SER A N 1
ATOM 2628 C CA . SER A 1 341 ? -2.809 7.804 -12.630 1.00 81.56 341 SER A CA 1
ATOM 2629 C C . SER A 1 341 ? -1.332 8.159 -12.444 1.00 81.56 341 SER A C 1
ATOM 2631 O O . SER A 1 341 ? -0.482 7.471 -13.004 1.00 81.56 341 SER A O 1
ATOM 2633 N N . TYR A 1 342 ? -1.008 9.154 -11.608 1.00 78.81 342 TYR A N 1
ATOM 2634 C CA . TYR A 1 342 ? 0.379 9.426 -11.214 1.00 78.81 342 TYR A CA 1
ATOM 2635 C C . TYR A 1 342 ? 1.010 8.232 -10.495 1.00 78.81 342 TYR A C 1
ATOM 2637 O O . TYR A 1 342 ? 2.118 7.830 -10.842 1.00 78.81 342 TYR A O 1
ATOM 2645 N N . ALA A 1 343 ? 0.289 7.629 -9.547 1.00 80.38 343 ALA A N 1
ATOM 2646 C CA . ALA A 1 343 ? 0.764 6.456 -8.820 1.00 80.38 343 ALA A CA 1
ATOM 2647 C C . ALA A 1 343 ? 0.991 5.242 -9.742 1.00 80.38 343 ALA A C 1
ATOM 2649 O O . ALA A 1 343 ? 2.019 4.584 -9.623 1.00 80.38 343 ALA A O 1
ATOM 2650 N N . VAL A 1 344 ? 0.102 4.984 -10.714 1.00 84.44 344 VAL A N 1
ATOM 2651 C CA . VAL A 1 344 ? 0.304 3.925 -11.726 1.00 84.44 344 VAL A CA 1
ATOM 2652 C C . VAL A 1 344 ? 1.591 4.161 -12.514 1.00 84.44 344 VAL A C 1
ATOM 2654 O O . VAL A 1 344 ? 2.412 3.251 -12.639 1.00 84.44 344 VAL A O 1
ATOM 2657 N N . LEU A 1 345 ? 1.795 5.376 -13.028 1.00 82.75 345 LEU A N 1
ATOM 2658 C CA . LEU A 1 345 ? 2.995 5.692 -13.804 1.00 82.75 345 LEU A CA 1
ATOM 2659 C C . LEU A 1 345 ? 4.258 5.569 -12.946 1.00 82.75 345 LEU A C 1
ATOM 2661 O O . LEU A 1 345 ? 5.225 4.976 -13.406 1.00 82.75 345 LEU A O 1
ATOM 2665 N N . ALA A 1 346 ? 4.219 6.023 -11.691 1.00 78.81 346 ALA A N 1
ATOM 2666 C CA . ALA A 1 346 ? 5.319 5.860 -10.744 1.00 78.81 346 ALA A CA 1
ATOM 2667 C C . ALA A 1 346 ? 5.627 4.379 -10.449 1.00 78.81 346 ALA A C 1
ATOM 2669 O O . ALA A 1 346 ? 6.789 3.981 -10.403 1.00 78.81 346 ALA A O 1
ATOM 2670 N N . THR A 1 347 ? 4.610 3.521 -10.299 1.00 82.31 347 THR A N 1
ATOM 2671 C CA . THR A 1 347 ? 4.853 2.075 -10.151 1.00 82.31 347 THR A CA 1
ATOM 2672 C C . THR A 1 347 ? 5.493 1.477 -11.405 1.00 82.31 347 THR A C 1
ATOM 2674 O O . THR A 1 347 ? 6.407 0.665 -11.300 1.00 82.31 347 THR A O 1
ATOM 2677 N N . LEU A 1 348 ? 5.089 1.922 -12.598 1.00 81.69 348 LEU A N 1
ATOM 2678 C CA . LEU A 1 348 ? 5.665 1.448 -13.855 1.00 81.69 348 LEU A CA 1
ATOM 2679 C C . LEU A 1 348 ? 7.127 1.887 -14.020 1.00 81.69 348 LEU A C 1
ATOM 2681 O O . LEU A 1 348 ? 7.952 1.078 -14.436 1.00 81.69 348 LEU A O 1
ATOM 2685 N N . THR A 1 349 ? 7.471 3.126 -13.651 1.00 79.00 349 THR A N 1
ATOM 2686 C CA . THR A 1 349 ? 8.864 3.605 -13.693 1.00 79.00 349 THR A CA 1
ATOM 2687 C C . THR A 1 349 ? 9.754 2.818 -12.742 1.00 79.00 349 THR A C 1
ATOM 2689 O O . THR A 1 349 ? 10.805 2.336 -13.152 1.00 79.00 349 THR A O 1
ATOM 2692 N N . ILE A 1 350 ? 9.308 2.612 -11.496 1.00 78.56 350 ILE A N 1
ATOM 2693 C CA . ILE A 1 350 ? 10.075 1.852 -10.499 1.00 78.56 350 ILE A CA 1
ATOM 2694 C C . ILE A 1 350 ? 10.237 0.388 -10.944 1.00 78.56 350 ILE A C 1
ATOM 2696 O O . ILE A 1 350 ? 11.298 -0.196 -10.747 1.00 78.56 350 ILE A O 1
ATOM 2700 N N . ALA A 1 351 ? 9.227 -0.207 -11.589 1.00 77.75 351 ALA A N 1
ATOM 2701 C CA . ALA A 1 351 ? 9.334 -1.566 -12.120 1.00 77.75 351 ALA A CA 1
ATOM 2702 C C . ALA A 1 351 ? 10.425 -1.694 -13.193 1.00 77.75 351 ALA A C 1
ATOM 2704 O O . ALA A 1 351 ? 11.177 -2.665 -13.171 1.00 77.75 351 ALA A O 1
ATOM 2705 N N . VAL A 1 352 ? 10.547 -0.713 -14.094 1.00 73.69 352 VAL A N 1
ATOM 2706 C CA . VAL A 1 352 ? 11.619 -0.700 -15.104 1.00 73.69 352 VAL A CA 1
ATOM 2707 C C . VAL A 1 352 ? 12.990 -0.563 -14.448 1.00 73.69 352 VAL A C 1
ATOM 2709 O O . VAL A 1 352 ? 13.892 -1.323 -14.785 1.00 73.69 352 VAL A O 1
ATOM 2712 N N . TRP A 1 353 ? 13.123 0.304 -13.442 1.00 74.12 353 TRP A N 1
ATOM 2713 C CA . TRP A 1 353 ? 14.376 0.455 -12.690 1.00 74.12 353 TRP A CA 1
ATOM 2714 C C . TRP A 1 353 ? 14.815 -0.846 -12.010 1.00 74.12 353 TRP A C 1
ATOM 2716 O O . TRP A 1 353 ? 15.999 -1.172 -11.976 1.00 74.12 353 TRP A O 1
ATOM 2726 N N . LEU A 1 354 ? 13.864 -1.621 -11.486 1.00 71.81 354 LEU A N 1
ATOM 2727 C CA . LEU A 1 354 ? 14.168 -2.889 -10.824 1.00 71.81 354 LEU A CA 1
ATOM 2728 C C . LEU A 1 354 ? 14.488 -4.030 -11.785 1.00 71.81 354 LEU A C 1
ATOM 2730 O O . LEU A 1 354 ? 15.231 -4.932 -11.406 1.00 71.81 354 LEU A O 1
ATOM 2734 N N . LEU A 1 355 ? 13.953 -4.001 -13.007 1.00 68.69 355 LEU A N 1
ATOM 2735 C CA . LEU A 1 355 ? 14.311 -4.967 -14.046 1.00 68.69 355 LEU A CA 1
ATOM 2736 C C . LEU A 1 355 ? 15.769 -4.798 -14.491 1.00 68.69 355 LEU A C 1
ATOM 2738 O O . LEU A 1 355 ? 16.443 -5.802 -14.720 1.00 68.69 355 LEU A O 1
ATOM 2742 N N . ASP A 1 356 ? 16.257 -3.557 -14.555 1.00 59.72 356 ASP A N 1
ATOM 2743 C CA . ASP A 1 356 ? 17.656 -3.262 -14.877 1.00 59.72 356 ASP A CA 1
ATOM 2744 C C . ASP A 1 356 ? 18.603 -3.661 -13.732 1.00 59.72 356 ASP A C 1
ATOM 2746 O O . ASP A 1 356 ? 19.661 -4.228 -13.991 1.00 59.72 356 ASP A O 1
ATOM 2750 N N . PHE A 1 357 ? 18.193 -3.481 -12.468 1.00 60.72 357 PHE A N 1
ATOM 2751 C CA . PHE A 1 357 ? 18.953 -3.944 -11.294 1.00 60.72 357 PHE A CA 1
ATOM 2752 C C . PHE A 1 357 ? 19.118 -5.477 -11.234 1.00 60.72 357 PHE A C 1
ATOM 2754 O O . PHE A 1 357 ? 20.094 -5.976 -10.689 1.00 60.72 357 PHE A O 1
ATOM 2761 N N . TRP A 1 358 ? 18.165 -6.232 -11.787 1.00 56.59 358 TRP A N 1
ATOM 2762 C CA . TRP A 1 358 ? 18.121 -7.699 -11.725 1.00 56.59 358 TRP A CA 1
ATOM 2763 C C . TRP A 1 358 ? 18.930 -8.419 -12.812 1.00 56.59 358 TRP A C 1
ATOM 2765 O O . TRP A 1 358 ? 19.153 -9.629 -12.728 1.00 56.59 358 TRP A O 1
ATOM 2775 N N . ARG A 1 359 ? 19.337 -7.712 -13.870 1.00 56.56 359 ARG A N 1
ATOM 2776 C CA . ARG A 1 359 ? 20.146 -8.280 -14.951 1.00 56.56 359 ARG A CA 1
ATOM 2777 C C . ARG A 1 359 ? 21.626 -8.076 -14.630 1.00 56.56 359 ARG A C 1
ATOM 2779 O O . ARG A 1 359 ? 22.223 -7.100 -15.068 1.00 56.56 359 ARG A O 1
ATOM 2786 N N . ASP A 1 360 ? 22.234 -9.051 -13.953 1.00 45.72 360 ASP A N 1
ATOM 2787 C CA . ASP A 1 360 ? 23.690 -9.193 -13.720 1.00 45.72 360 ASP A CA 1
ATOM 2788 C C . ASP A 1 360 ? 24.516 -9.397 -15.019 1.00 45.72 360 ASP A C 1
ATOM 2790 O O . ASP A 1 360 ? 25.476 -10.165 -15.078 1.00 45.72 360 ASP A O 1
ATOM 2794 N N . THR A 1 361 ? 24.156 -8.741 -16.121 1.00 41.44 361 THR A N 1
ATOM 2795 C CA . THR A 1 361 ? 24.916 -8.777 -17.372 1.00 41.44 361 THR A CA 1
ATOM 2796 C C . THR A 1 361 ? 25.599 -7.435 -17.605 1.00 41.44 361 THR A C 1
ATOM 2798 O O . THR A 1 361 ? 24.970 -6.540 -18.165 1.00 41.44 361 THR A O 1
ATOM 2801 N N . PRO A 1 362 ? 26.905 -7.302 -17.302 1.00 43.78 362 PRO A N 1
ATOM 2802 C CA . PRO A 1 362 ? 27.672 -6.093 -17.617 1.00 43.78 362 PRO A CA 1
ATOM 2803 C C . PRO A 1 362 ? 27.912 -5.884 -19.128 1.00 43.78 362 PRO A C 1
ATOM 2805 O O . PRO A 1 362 ? 28.593 -4.942 -19.517 1.00 43.78 362 PRO A O 1
ATOM 2808 N N . ILE A 1 363 ? 27.394 -6.765 -19.996 1.00 37.88 363 ILE A N 1
ATOM 2809 C CA . ILE A 1 363 ? 27.822 -6.867 -21.403 1.00 37.88 363 ILE A CA 1
ATOM 2810 C C . ILE A 1 363 ? 26.680 -6.601 -22.398 1.00 37.88 363 ILE A C 1
ATOM 2812 O O . ILE A 1 363 ? 26.941 -6.140 -23.510 1.00 37.88 363 ILE A O 1
ATOM 2816 N N . TRP A 1 364 ? 25.410 -6.768 -22.010 1.00 33.41 364 TRP A N 1
ATOM 2817 C CA . TRP A 1 364 ? 24.299 -6.269 -22.826 1.00 33.41 364 TRP A CA 1
ATOM 2818 C C . TRP A 1 364 ? 23.945 -4.840 -22.416 1.00 33.41 364 TRP A C 1
ATOM 2820 O O . TRP A 1 364 ? 22.980 -4.576 -21.712 1.00 33.41 364 TRP A O 1
ATOM 2830 N N . VAL A 1 365 ? 24.734 -3.946 -23.014 1.00 41.25 365 VAL A N 1
ATOM 2831 C CA . VAL A 1 365 ? 24.461 -2.539 -23.317 1.00 41.25 365 VAL A CA 1
ATOM 2832 C C . VAL A 1 365 ? 24.736 -1.537 -22.188 1.00 41.25 365 VAL A C 1
ATOM 2834 O O . VAL A 1 365 ? 23.960 -1.382 -21.253 1.00 41.25 365 VAL A O 1
ATOM 2837 N N . GLY A 1 366 ? 25.812 -0.756 -22.359 1.00 44.25 366 GLY A N 1
ATOM 2838 C CA . GLY A 1 366 ? 26.133 0.487 -21.638 1.00 44.25 366 GLY A CA 1
ATOM 2839 C C . GLY A 1 366 ? 25.135 1.623 -21.898 1.00 44.25 366 GLY A C 1
ATOM 2840 O O . GLY A 1 366 ? 25.518 2.739 -22.230 1.00 44.25 366 GLY A O 1
ATOM 2841 N N . ILE A 1 367 ? 23.850 1.306 -21.793 1.00 50.34 367 ILE A N 1
ATOM 2842 C CA . ILE A 1 367 ? 22.708 2.204 -21.914 1.00 50.34 367 ILE A CA 1
ATOM 2843 C C . ILE A 1 367 ? 22.514 2.933 -20.571 1.00 50.34 367 ILE A C 1
ATOM 2845 O O . ILE A 1 367 ? 22.258 4.135 -20.560 1.00 50.34 367 ILE A O 1
ATOM 2849 N N . GLY A 1 368 ? 22.751 2.275 -19.433 1.00 58.47 368 GLY A N 1
ATOM 2850 C CA . GLY A 1 368 ? 22.635 2.894 -18.109 1.00 58.47 368 GLY A CA 1
ATOM 2851 C C . GLY A 1 368 ? 21.212 3.365 -17.770 1.00 58.47 368 GLY A C 1
ATOM 2852 O O . GLY A 1 368 ? 20.367 3.592 -18.639 1.00 58.47 368 GLY A O 1
ATOM 2853 N N . GLN A 1 369 ? 20.959 3.560 -16.477 1.00 62.53 369 GLN A N 1
ATOM 2854 C CA . GLN A 1 369 ? 19.692 4.074 -15.936 1.00 62.53 369 GLN A CA 1
ATOM 2855 C C . GLN A 1 369 ? 19.207 5.346 -16.663 1.00 62.53 369 GLN A C 1
ATOM 2857 O O . GLN A 1 369 ? 18.011 5.537 -16.893 1.00 62.53 369 GLN A O 1
ATOM 2862 N N . ALA A 1 370 ? 20.148 6.188 -17.102 1.00 63.25 370 ALA A N 1
ATOM 2863 C CA . ALA A 1 370 ? 19.879 7.420 -17.832 1.00 63.25 370 ALA A CA 1
ATOM 2864 C C . ALA A 1 370 ? 19.147 7.196 -19.167 1.00 63.25 370 ALA A C 1
ATOM 2866 O O . ALA A 1 370 ? 18.177 7.896 -19.459 1.00 63.25 370 ALA A O 1
ATOM 2867 N N . SER A 1 371 ? 19.550 6.220 -19.986 1.00 62.47 371 SER A N 1
ATOM 2868 C CA . SER A 1 371 ? 18.874 6.013 -21.275 1.00 62.47 371 SER A CA 1
ATOM 2869 C C . SER A 1 371 ? 17.600 5.174 -21.157 1.00 62.47 371 SER A C 1
ATOM 2871 O O . SER A 1 371 ? 16.674 5.404 -21.934 1.00 62.47 371 SER A O 1
ATOM 2873 N N . ALA A 1 372 ? 17.478 4.309 -20.141 1.00 64.19 372 ALA A N 1
ATOM 2874 C CA . ALA A 1 372 ? 16.195 3.711 -19.766 1.00 64.19 372 ALA A CA 1
ATOM 2875 C C . ALA A 1 372 ? 15.173 4.803 -19.401 1.00 64.19 372 ALA A C 1
ATOM 2877 O O . ALA A 1 372 ? 14.063 4.818 -19.935 1.00 64.19 372 ALA A O 1
ATOM 2878 N N . ASN A 1 373 ? 15.577 5.787 -18.587 1.00 68.56 373 ASN A N 1
ATOM 2879 C CA . ASN A 1 373 ? 14.761 6.957 -18.254 1.00 68.56 373 ASN A CA 1
ATOM 2880 C C . ASN A 1 373 ? 14.408 7.805 -19.491 1.00 68.56 373 ASN A C 1
ATOM 2882 O O . ASN A 1 373 ? 13.255 8.215 -19.644 1.00 68.56 373 ASN A O 1
ATOM 2886 N N . ALA A 1 374 ? 15.359 8.026 -20.407 1.00 66.69 374 ALA A N 1
ATOM 2887 C CA . ALA A 1 374 ? 15.127 8.783 -21.641 1.00 66.69 374 ALA A CA 1
ATOM 2888 C C . ALA A 1 374 ? 14.165 8.069 -22.612 1.00 66.69 374 ALA A C 1
ATOM 2890 O O . ALA A 1 374 ? 13.240 8.690 -23.140 1.00 66.69 374 ALA A O 1
ATOM 2891 N N . LEU A 1 375 ? 14.330 6.758 -22.819 1.00 67.62 375 LEU A N 1
ATOM 2892 C CA . LEU A 1 375 ? 13.435 5.948 -23.652 1.00 67.62 375 LEU A CA 1
ATOM 2893 C C . LEU A 1 375 ? 12.025 5.899 -23.065 1.00 67.62 375 LEU A C 1
ATOM 2895 O O . LEU A 1 375 ? 11.044 6.085 -23.785 1.00 67.62 375 LEU A O 1
ATOM 2899 N N . LEU A 1 376 ? 11.913 5.695 -21.754 1.00 71.56 376 LEU A N 1
ATOM 2900 C CA . LEU A 1 376 ? 10.630 5.629 -21.063 1.00 71.56 376 LEU A CA 1
ATOM 2901 C C . LEU A 1 376 ? 9.915 6.989 -21.085 1.00 71.56 376 LEU A C 1
ATOM 2903 O O . LEU A 1 376 ? 8.705 7.041 -21.312 1.00 71.56 376 LEU A O 1
ATOM 2907 N N . SER A 1 377 ? 10.666 8.091 -20.974 1.00 75.25 377 SER A N 1
ATOM 2908 C CA . SER A 1 377 ? 10.164 9.449 -21.206 1.00 75.25 377 SER A CA 1
ATOM 2909 C C . SER A 1 377 ? 9.592 9.621 -22.620 1.00 75.25 377 SER A C 1
ATOM 2911 O O . SER A 1 377 ? 8.441 10.041 -22.767 1.00 75.25 377 SER A O 1
ATOM 2913 N N . LEU A 1 378 ? 10.335 9.226 -23.662 1.00 69.50 378 LEU A N 1
ATOM 2914 C CA . LEU A 1 378 ? 9.882 9.315 -25.056 1.00 69.50 378 LEU A CA 1
ATOM 2915 C C . LEU A 1 378 ? 8.623 8.481 -25.315 1.00 69.50 378 LEU A C 1
ATOM 2917 O O . LEU A 1 378 ? 7.689 8.960 -25.961 1.00 69.50 378 LEU A O 1
ATOM 2921 N N . VAL A 1 379 ? 8.563 7.259 -24.777 1.00 71.94 379 VAL A N 1
ATOM 2922 C CA . VAL A 1 379 ? 7.382 6.391 -24.876 1.00 71.94 379 VAL A CA 1
ATOM 2923 C C . VAL A 1 379 ? 6.173 7.046 -24.204 1.00 71.94 379 VAL A C 1
ATOM 2925 O O . VAL A 1 379 ? 5.095 7.089 -24.798 1.00 71.94 379 VAL A O 1
ATOM 2928 N N . MET A 1 380 ? 6.335 7.610 -23.002 1.00 76.88 380 MET A N 1
ATOM 2929 C CA . MET A 1 380 ? 5.246 8.285 -22.288 1.00 76.88 380 MET A CA 1
ATOM 2930 C C . MET A 1 380 ? 4.725 9.522 -23.033 1.00 76.88 380 MET A C 1
ATOM 2932 O O . MET A 1 380 ? 3.507 9.698 -23.131 1.00 76.88 380 MET A O 1
ATOM 2936 N N . VAL A 1 381 ? 5.610 10.340 -23.617 1.00 75.12 381 VAL A N 1
ATOM 2937 C CA . VAL A 1 381 ? 5.214 11.481 -24.468 1.00 75.12 381 VAL A CA 1
ATOM 2938 C C . VAL A 1 381 ? 4.504 11.002 -25.733 1.00 75.12 381 VAL A C 1
ATOM 2940 O O . VAL A 1 381 ? 3.456 11.541 -26.088 1.00 75.12 381 VAL A O 1
ATOM 2943 N N . GLY A 1 382 ? 5.031 9.969 -26.396 1.00 68.12 382 GLY A N 1
ATOM 2944 C CA . GLY A 1 382 ? 4.425 9.391 -27.595 1.00 68.12 382 GLY A CA 1
ATOM 2945 C C . GLY A 1 382 ? 3.005 8.882 -27.342 1.00 68.12 382 GLY A C 1
ATOM 2946 O O . GLY A 1 382 ? 2.089 9.195 -28.104 1.00 68.12 382 GLY A O 1
ATOM 2947 N N . ILE A 1 383 ? 2.793 8.171 -26.229 1.00 72.62 383 ILE A N 1
ATOM 2948 C CA . ILE A 1 383 ? 1.466 7.696 -25.814 1.00 72.62 383 ILE A CA 1
ATOM 2949 C C . ILE A 1 383 ? 0.534 8.875 -25.505 1.00 72.62 383 ILE A C 1
ATOM 2951 O O . ILE A 1 383 ? -0.616 8.859 -25.944 1.00 72.62 383 ILE A O 1
ATOM 2955 N N . ALA A 1 384 ? 1.007 9.912 -24.805 1.00 72.00 384 ALA A N 1
ATOM 2956 C CA . ALA A 1 384 ? 0.196 11.098 -24.517 1.00 72.00 384 ALA A CA 1
ATOM 2957 C C . ALA A 1 384 ? -0.288 11.786 -25.807 1.00 72.00 384 ALA A C 1
ATOM 2959 O O . ALA A 1 384 ? -1.475 12.079 -25.947 1.00 72.00 384 ALA A O 1
ATOM 2960 N N . LEU A 1 385 ? 0.602 11.957 -26.790 1.00 70.31 385 LEU A N 1
ATOM 2961 C CA . LEU A 1 385 ? 0.266 12.540 -28.091 1.00 70.31 385 LEU A CA 1
ATOM 2962 C C . LEU A 1 385 ? -0.703 11.662 -28.899 1.00 70.31 385 LEU A C 1
ATOM 2964 O O . LEU A 1 385 ? -1.596 12.189 -29.558 1.00 70.31 385 LEU A O 1
ATOM 2968 N N . MET A 1 386 ? -0.575 10.332 -28.830 1.00 69.38 386 MET A N 1
ATOM 2969 C CA . MET A 1 386 ? -1.520 9.404 -29.468 1.00 69.38 386 MET A CA 1
ATOM 2970 C C . MET A 1 386 ? -2.917 9.448 -28.837 1.00 69.38 386 MET A C 1
ATOM 2972 O O . MET A 1 386 ? -3.920 9.334 -29.546 1.00 69.38 386 MET A O 1
ATOM 2976 N N . LEU A 1 387 ? -3.003 9.599 -27.513 1.00 67.81 387 LEU A N 1
ATOM 2977 C CA . LEU A 1 387 ? -4.280 9.690 -26.800 1.00 67.81 387 LEU A CA 1
ATOM 2978 C C . LEU A 1 387 ? -5.027 10.994 -27.121 1.00 67.81 387 LEU A C 1
ATOM 2980 O O . LEU A 1 387 ? -6.255 10.981 -27.203 1.00 67.81 387 LEU A O 1
ATOM 2984 N N . GLU A 1 388 ? -4.302 12.084 -27.381 1.00 67.62 388 GLU A N 1
ATOM 2985 C CA . GLU A 1 388 ? -4.861 13.384 -27.786 1.00 67.62 388 GLU A CA 1
ATOM 2986 C C . GLU A 1 388 ? -5.420 13.402 -29.218 1.00 67.62 388 GLU A C 1
ATOM 2988 O O . GLU A 1 388 ? -6.273 14.229 -29.535 1.00 67.62 388 GLU A O 1
ATOM 2993 N N . GLN A 1 389 ? -4.987 12.480 -30.084 1.00 62.12 389 GLN A N 1
ATOM 2994 C CA . GLN A 1 389 ? -5.452 12.382 -31.475 1.00 62.12 389 GLN A CA 1
ATOM 2995 C C . GLN A 1 389 ? -6.810 11.669 -31.631 1.00 62.12 389 GLN A C 1
ATOM 2997 O O . GLN A 1 389 ? -7.361 11.642 -32.732 1.00 62.12 389 GLN A O 1
ATOM 3002 N N . ARG A 1 390 ? -7.369 11.068 -30.567 1.00 58.47 390 ARG A N 1
ATOM 3003 C CA . ARG A 1 390 ? -8.636 10.314 -30.641 1.00 58.47 390 ARG A CA 1
ATOM 3004 C C . ARG A 1 390 ? -9.874 11.211 -30.440 1.00 58.47 390 ARG A C 1
ATOM 3006 O O . ARG A 1 390 ? -9.827 12.147 -29.647 1.00 58.47 390 ARG A O 1
ATOM 3013 N N . PRO A 1 391 ? -11.009 10.923 -31.114 1.00 54.53 391 PRO A N 1
ATOM 3014 C CA . PRO A 1 391 ? -12.209 11.762 -31.072 1.00 54.53 391 PRO A CA 1
ATOM 3015 C C . PRO A 1 391 ? -12.853 11.854 -29.677 1.00 54.53 391 PRO A C 1
ATOM 3017 O O . PRO A 1 391 ? -12.874 10.896 -28.898 1.00 54.53 391 PRO A O 1
ATOM 3020 N N . THR A 1 392 ? -13.436 13.025 -29.405 1.00 54.44 392 THR A N 1
ATOM 3021 C CA . THR A 1 392 ? -13.849 13.574 -28.097 1.00 54.44 392 THR A CA 1
ATOM 3022 C C . THR A 1 392 ? -14.848 12.748 -27.273 1.00 54.44 392 THR A C 1
ATOM 3024 O O . THR A 1 392 ? -15.015 12.992 -26.081 1.00 54.44 392 THR A O 1
ATOM 3027 N N . VAL A 1 393 ? -15.502 11.744 -27.860 1.00 52.31 393 VAL A N 1
ATOM 3028 C CA . VAL A 1 393 ? -16.493 10.900 -27.164 1.00 52.31 393 VAL A CA 1
ATOM 3029 C C . VAL A 1 393 ? -15.821 9.797 -26.328 1.00 52.31 393 VAL A C 1
ATOM 3031 O O . VAL A 1 393 ? -16.356 9.378 -25.303 1.00 52.31 393 VAL A O 1
ATOM 3034 N N . ILE A 1 394 ? -14.611 9.363 -26.706 1.00 53.50 394 ILE A N 1
ATOM 3035 C CA . ILE A 1 394 ? -13.827 8.344 -25.977 1.00 53.50 394 ILE A CA 1
ATOM 3036 C C . ILE A 1 394 ? -12.851 9.005 -24.976 1.00 53.50 394 ILE A C 1
ATOM 3038 O O . ILE A 1 394 ? -12.418 8.383 -24.003 1.00 53.50 394 ILE A O 1
ATOM 3042 N N . THR A 1 395 ? -12.530 10.289 -25.162 1.00 51.81 395 THR A N 1
ATOM 3043 C CA . THR A 1 395 ? -11.444 10.992 -24.455 1.00 51.81 395 THR A CA 1
ATOM 3044 C C . THR A 1 395 ? -11.737 11.327 -22.997 1.00 51.81 395 THR A C 1
ATOM 3046 O O . THR A 1 395 ? -10.792 11.450 -22.226 1.00 51.81 395 THR A O 1
ATOM 3049 N N . GLY A 1 396 ? -13.000 11.402 -22.561 1.00 57.91 396 GLY A N 1
ATOM 3050 C CA . GLY A 1 396 ? -13.329 11.771 -21.175 1.00 57.91 396 GLY A CA 1
ATOM 3051 C C . GLY A 1 396 ? -12.686 10.873 -20.102 1.00 57.91 396 GLY A C 1
ATOM 3052 O O . GLY A 1 396 ? -12.456 11.329 -18.986 1.00 57.91 396 GLY A O 1
ATOM 3053 N N . ARG A 1 397 ? -12.363 9.611 -20.431 1.00 58.69 397 ARG A N 1
ATOM 3054 C CA . ARG A 1 397 ? -11.651 8.681 -19.527 1.00 58.69 397 ARG A CA 1
ATOM 3055 C C . ARG A 1 397 ? -10.132 8.667 -19.723 1.00 58.69 397 ARG A C 1
ATOM 3057 O O . ARG A 1 397 ? -9.411 8.460 -18.757 1.00 58.69 397 ARG A O 1
ATOM 3064 N N . PHE A 1 398 ? -9.637 8.899 -20.939 1.00 61.62 398 PHE A N 1
ATOM 3065 C CA . PHE A 1 398 ? -8.198 8.848 -21.245 1.00 61.62 398 PHE A CA 1
ATOM 3066 C C . PHE A 1 398 ? -7.477 10.188 -21.047 1.00 61.62 398 PHE A C 1
ATOM 3068 O O . PHE A 1 398 ? -6.267 10.205 -20.832 1.00 61.62 398 PHE A O 1
ATOM 3075 N N . ASN A 1 399 ? -8.212 11.305 -21.026 1.00 67.31 399 ASN A N 1
ATOM 3076 C CA . ASN A 1 399 ? -7.657 12.628 -20.733 1.00 67.31 399 ASN A CA 1
ATOM 3077 C C . ASN A 1 399 ? -7.053 12.699 -19.315 1.00 67.31 399 ASN A C 1
ATOM 3079 O O . ASN A 1 399 ? -6.101 13.435 -19.074 1.00 67.31 399 ASN A O 1
ATOM 3083 N N . LEU A 1 400 ? -7.534 11.846 -18.399 1.00 68.69 400 LEU A N 1
ATOM 3084 C CA . LEU A 1 400 ? -6.992 11.699 -17.045 1.00 68.69 400 LEU A CA 1
ATOM 3085 C C . LEU A 1 400 ? -5.516 11.283 -17.029 1.00 68.69 400 LEU A C 1
ATOM 3087 O O . LEU A 1 400 ? -4.817 11.641 -16.091 1.00 68.69 400 LEU A O 1
ATOM 3091 N N . TYR A 1 401 ? -5.036 10.573 -18.057 1.00 69.94 401 TYR A N 1
ATOM 3092 C CA . TYR A 1 401 ? -3.650 10.101 -18.147 1.00 69.94 401 TYR A CA 1
ATOM 3093 C C . TYR A 1 401 ? -2.737 11.032 -18.954 1.00 69.94 401 TYR A C 1
ATOM 3095 O O . TYR A 1 401 ? -1.521 10.941 -18.812 1.00 69.94 401 TYR A O 1
ATOM 3103 N N . CYS A 1 402 ? -3.286 11.951 -19.757 1.00 72.88 402 CYS A N 1
ATOM 3104 C CA . CYS A 1 402 ? -2.498 12.801 -20.658 1.00 72.88 402 CYS A CA 1
ATOM 3105 C C . CYS A 1 402 ? -1.589 13.772 -19.890 1.00 72.88 402 CYS A C 1
ATOM 3107 O O . CYS A 1 402 ? -0.394 13.867 -20.172 1.00 72.88 402 CYS A O 1
ATOM 3109 N N . GLN A 1 403 ? -2.133 14.455 -18.878 1.00 75.44 403 GLN A N 1
ATOM 3110 C CA . GLN A 1 403 ? -1.354 15.364 -18.036 1.00 75.44 403 GLN A CA 1
ATOM 3111 C C . GLN A 1 403 ? -0.318 14.615 -17.167 1.00 75.44 403 GLN A C 1
ATOM 3113 O O . GLN A 1 403 ? 0.848 15.007 -17.218 1.00 75.44 403 GLN A O 1
ATOM 3118 N N . PRO A 1 404 ? -0.663 13.509 -16.467 1.00 79.06 404 PRO A N 1
ATOM 3119 C CA . PRO A 1 404 ? 0.311 12.686 -15.750 1.00 79.06 404 PRO A CA 1
ATOM 3120 C C . PRO A 1 404 ? 1.455 12.165 -16.619 1.00 79.06 404 PRO A C 1
ATOM 3122 O O . PRO A 1 404 ? 2.613 12.324 -16.236 1.00 79.06 404 PRO A O 1
ATOM 3125 N N . LEU A 1 405 ? 1.152 11.611 -17.800 1.00 76.69 405 LEU A N 1
ATOM 3126 C CA . LEU A 1 405 ? 2.158 11.090 -18.734 1.00 76.69 405 LEU A CA 1
ATOM 3127 C C . LEU A 1 405 ? 3.182 12.162 -19.117 1.00 76.69 405 LEU A C 1
ATOM 3129 O O . LEU A 1 405 ? 4.378 11.900 -19.043 1.00 76.69 405 LEU A O 1
ATOM 3133 N N . ARG A 1 406 ? 2.726 13.379 -19.445 1.00 75.81 406 ARG A N 1
ATOM 3134 C CA . ARG A 1 406 ? 3.603 14.514 -19.782 1.00 75.81 406 ARG A CA 1
ATOM 3135 C C . ARG A 1 406 ? 4.463 14.963 -18.603 1.00 75.81 406 ARG A C 1
ATOM 3137 O O . ARG A 1 406 ? 5.638 15.268 -18.761 1.00 75.81 406 ARG A O 1
ATOM 3144 N N . THR A 1 407 ? 3.889 15.037 -17.407 1.00 74.75 407 THR A N 1
ATOM 3145 C CA . THR A 1 407 ? 4.648 15.463 -16.222 1.00 74.75 407 THR A CA 1
ATOM 3146 C C . THR A 1 407 ? 5.692 14.429 -15.803 1.00 74.75 407 THR A C 1
ATOM 3148 O O . THR A 1 407 ? 6.829 14.799 -15.528 1.00 74.75 407 THR A O 1
ATOM 3151 N N . VAL A 1 408 ? 5.351 13.135 -15.811 1.00 74.75 408 VAL A N 1
ATOM 3152 C CA . VAL A 1 408 ? 6.291 12.060 -15.457 1.00 74.75 408 VAL A CA 1
ATOM 3153 C C . VAL A 1 408 ? 7.383 11.932 -16.517 1.00 74.75 408 VAL A C 1
ATOM 3155 O O . VAL A 1 408 ? 8.547 11.779 -16.161 1.00 74.75 408 VAL A O 1
ATOM 3158 N N . SER A 1 409 ? 7.058 12.086 -17.805 1.00 74.75 409 SER A N 1
ATOM 3159 C CA . SER A 1 409 ? 8.070 12.072 -18.863 1.00 74.75 409 SER A CA 1
ATOM 3160 C C . SER A 1 409 ? 9.087 13.206 -18.718 1.00 74.75 409 SER A C 1
ATOM 3162 O O . SER A 1 409 ? 10.279 12.982 -18.916 1.00 74.75 409 SER A O 1
ATOM 3164 N N . VAL A 1 410 ? 8.651 14.410 -18.333 1.00 71.88 410 VAL A N 1
ATOM 3165 C CA . VAL A 1 410 ? 9.561 15.536 -18.063 1.00 71.88 410 VAL A CA 1
ATOM 3166 C C . VAL A 1 410 ? 10.473 15.227 -16.877 1.00 71.88 410 VAL A C 1
ATOM 3168 O O . VAL A 1 410 ? 11.680 15.427 -16.975 1.00 71.88 410 VAL A O 1
ATOM 3171 N N . VAL A 1 411 ? 9.927 14.690 -15.783 1.00 71.56 411 VAL A N 1
ATOM 3172 C CA . VAL A 1 411 ? 10.722 14.306 -14.603 1.00 71.56 411 VAL A CA 1
ATOM 3173 C C . VAL A 1 411 ? 11.758 13.235 -14.957 1.00 71.56 411 VAL A C 1
ATOM 3175 O O . VAL A 1 411 ? 12.917 13.362 -14.575 1.00 71.56 411 VAL A O 1
ATOM 3178 N N . LEU A 1 412 ? 11.377 12.222 -15.738 1.00 69.50 412 LEU A N 1
ATOM 3179 C CA . LEU A 1 412 ? 12.297 11.183 -16.209 1.00 69.50 412 LEU A CA 1
ATOM 3180 C C . LEU A 1 412 ? 13.378 11.731 -17.143 1.00 69.50 412 LEU A C 1
ATOM 3182 O O . LEU A 1 412 ? 14.525 11.309 -17.049 1.00 69.50 412 LEU A O 1
ATOM 3186 N N . ALA A 1 413 ? 13.039 12.681 -18.017 1.00 67.75 413 ALA A N 1
ATOM 3187 C CA . ALA A 1 413 ? 14.015 13.337 -18.884 1.00 67.75 413 ALA A CA 1
ATOM 3188 C C . ALA A 1 413 ? 15.024 14.169 -18.076 1.00 67.75 413 ALA A C 1
ATOM 3190 O O . ALA A 1 413 ? 16.215 14.152 -18.378 1.00 67.75 413 ALA A O 1
ATOM 3191 N N . LEU A 1 414 ? 14.569 14.855 -17.021 1.00 68.31 414 LEU A N 1
ATOM 3192 C CA . LEU A 1 414 ? 15.454 15.567 -16.096 1.00 68.31 414 LEU A CA 1
ATOM 3193 C C . LEU A 1 414 ? 16.356 14.607 -15.313 1.00 68.31 414 LEU A C 1
ATOM 3195 O O . LEU A 1 414 ? 17.551 14.859 -15.208 1.00 68.31 414 LEU A O 1
ATOM 3199 N N . LEU A 1 415 ? 15.809 13.502 -14.797 1.00 64.81 415 LEU A N 1
ATOM 3200 C CA . LEU A 1 415 ? 16.586 12.463 -14.111 1.00 64.81 415 LEU A CA 1
ATOM 3201 C C . LEU A 1 415 ? 17.652 11.865 -15.037 1.00 64.81 415 LEU A C 1
ATOM 3203 O O . LEU A 1 415 ? 18.814 11.782 -14.657 1.00 64.81 415 LEU A O 1
ATOM 3207 N N . ALA A 1 416 ? 17.286 11.547 -16.282 1.00 65.62 416 ALA A N 1
ATOM 3208 C CA . ALA A 1 416 ? 18.229 11.091 -17.298 1.00 65.62 416 ALA A CA 1
ATOM 3209 C C . ALA A 1 416 ? 19.364 12.101 -17.534 1.00 65.62 416 ALA A C 1
ATOM 3211 O O . ALA A 1 416 ? 20.521 11.704 -17.618 1.00 65.62 416 ALA A O 1
ATOM 3212 N N . ALA A 1 417 ? 19.051 13.399 -17.602 1.00 62.59 417 ALA A N 1
ATOM 3213 C CA . ALA A 1 417 ? 20.050 14.453 -17.782 1.00 62.59 417 ALA A CA 1
ATOM 3214 C C . ALA A 1 417 ? 21.004 14.594 -16.578 1.00 62.59 417 ALA A C 1
ATOM 3216 O O . ALA A 1 417 ? 22.172 14.929 -16.767 1.00 62.59 417 ALA A O 1
ATOM 3217 N N . ILE A 1 418 ? 20.524 14.330 -15.357 1.00 59.25 418 ILE A N 1
ATOM 3218 C CA . ILE A 1 418 ? 21.316 14.401 -14.116 1.00 59.25 418 ILE A CA 1
ATOM 3219 C C . ILE A 1 418 ? 22.228 13.174 -13.942 1.00 59.25 418 ILE A C 1
ATOM 3221 O O . ILE A 1 418 ? 23.332 13.313 -13.419 1.00 59.25 418 ILE A O 1
ATOM 3225 N N . ASP A 1 419 ? 21.812 11.988 -14.392 1.00 57.06 419 ASP A N 1
ATOM 3226 C CA . ASP A 1 419 ? 22.579 10.744 -14.206 1.00 57.06 419 ASP A CA 1
ATOM 3227 C C . ASP A 1 419 ? 23.806 10.631 -15.138 1.00 57.06 419 ASP A C 1
ATOM 3229 O O . ASP A 1 419 ? 24.815 10.016 -14.779 1.00 57.06 419 ASP A O 1
ATOM 3233 N N . VAL A 1 420 ? 23.760 11.253 -16.323 1.00 55.28 420 VAL A N 1
ATOM 3234 C CA . VAL A 1 420 ? 24.855 11.263 -17.318 1.00 55.28 420 VAL A CA 1
ATOM 3235 C C . VAL A 1 420 ? 26.199 11.781 -16.757 1.00 55.28 420 VAL A C 1
ATOM 3237 O O . VAL A 1 420 ? 27.207 11.091 -16.942 1.00 55.28 420 VAL A O 1
ATOM 3240 N N . PRO A 1 421 ? 26.271 12.921 -16.036 1.00 51.22 421 PRO A N 1
ATOM 3241 C CA . PRO A 1 421 ? 27.530 13.395 -15.450 1.00 51.22 421 PRO A CA 1
ATOM 3242 C C . PRO A 1 421 ? 28.086 12.485 -14.345 1.00 51.22 421 PRO A C 1
ATOM 3244 O O . PRO A 1 421 ? 29.305 12.361 -14.218 1.00 51.22 421 PRO A O 1
ATOM 3247 N N . PHE A 1 422 ? 27.228 11.828 -13.555 1.00 47.12 422 PHE A N 1
ATOM 3248 C CA . PHE A 1 422 ? 27.652 10.985 -12.427 1.00 47.12 422 PHE A CA 1
ATOM 3249 C C . PHE A 1 422 ? 28.265 9.649 -12.879 1.00 47.12 422 PHE A C 1
ATOM 3251 O O . PHE A 1 422 ? 29.246 9.190 -12.294 1.00 47.12 422 PHE A O 1
ATOM 3258 N N . LEU A 1 423 ? 27.741 9.052 -13.955 1.00 50.06 423 LEU A N 1
ATOM 3259 C CA . LEU A 1 423 ? 28.264 7.812 -14.548 1.00 50.06 423 LEU A CA 1
ATOM 3260 C C . LEU A 1 423 ? 29.606 8.000 -15.275 1.00 50.06 423 LEU A C 1
ATOM 3262 O O . LEU A 1 423 ? 30.386 7.056 -15.386 1.00 50.06 423 LEU A O 1
ATOM 3266 N N . MET A 1 424 ? 29.899 9.212 -15.752 1.00 43.34 424 MET A N 1
ATOM 3267 C CA . MET A 1 424 ? 31.142 9.532 -16.469 1.00 43.34 424 MET A CA 1
ATOM 3268 C C . MET A 1 424 ? 32.323 9.849 -15.535 1.00 43.34 424 MET A C 1
ATOM 3270 O O . MET A 1 424 ? 33.471 9.827 -15.978 1.00 43.34 424 MET A O 1
ATOM 3274 N N . TYR A 1 425 ? 32.066 10.115 -14.249 1.00 43.06 425 TYR A N 1
ATOM 3275 C CA . TYR A 1 425 ? 33.080 10.529 -13.270 1.00 43.06 425 TYR A CA 1
ATOM 3276 C C . TYR A 1 425 ? 34.160 9.466 -12.953 1.00 43.06 425 TYR A C 1
ATOM 3278 O O . TYR A 1 425 ? 35.320 9.849 -12.806 1.00 43.06 425 TYR A O 1
ATOM 3286 N N . PRO A 1 426 ? 33.863 8.146 -12.879 1.00 45.72 426 PRO A N 1
ATOM 3287 C CA . PRO A 1 426 ? 34.881 7.139 -12.556 1.00 45.72 426 PRO A CA 1
ATOM 3288 C C . PRO A 1 426 ? 35.662 6.612 -13.775 1.00 45.72 426 PRO A C 1
ATOM 3290 O O . PRO A 1 426 ? 36.738 6.047 -13.607 1.00 45.72 426 PRO A O 1
ATOM 3293 N N . LEU A 1 427 ? 35.121 6.751 -14.993 1.00 47.59 427 LEU A N 1
ATOM 3294 C CA . LEU A 1 427 ? 35.648 6.115 -16.215 1.00 47.59 427 LEU A CA 1
ATOM 3295 C C . LEU A 1 427 ? 36.630 6.992 -17.003 1.00 47.59 427 LEU A C 1
ATOM 3297 O O . LEU A 1 427 ? 37.442 6.475 -17.767 1.00 47.59 427 LEU A O 1
ATOM 3301 N N . LEU A 1 428 ? 36.573 8.310 -16.821 1.00 44.91 428 LEU A N 1
ATOM 3302 C CA . LEU A 1 428 ? 37.388 9.278 -17.548 1.00 44.91 428 LEU A CA 1
ATOM 3303 C C . LEU A 1 428 ? 38.081 10.172 -16.529 1.00 44.91 428 LEU A C 1
ATOM 3305 O O . LEU A 1 428 ? 37.534 11.196 -16.122 1.00 44.91 428 LEU A O 1
ATOM 3309 N N . GLY A 1 429 ? 39.287 9.781 -16.108 1.00 44.97 429 GLY A N 1
ATOM 3310 C CA . GLY A 1 429 ? 40.172 10.670 -15.359 1.00 44.97 429 GLY A CA 1
ATOM 3311 C C . GLY A 1 429 ? 40.220 12.035 -16.049 1.00 44.97 429 GLY A C 1
ATOM 3312 O O . GLY A 1 429 ? 40.701 12.131 -17.172 1.00 44.97 429 GLY A O 1
ATOM 3313 N N . PHE A 1 430 ? 39.623 13.038 -15.398 1.00 45.75 430 PHE A N 1
ATOM 3314 C CA . PHE A 1 430 ? 39.557 14.451 -15.780 1.00 45.75 430 PHE A CA 1
ATOM 3315 C C . PHE A 1 430 ? 39.681 14.744 -17.291 1.00 45.75 430 PHE A C 1
ATOM 3317 O O . PHE A 1 430 ? 40.685 15.282 -17.756 1.00 45.75 430 PHE A O 1
ATOM 3324 N N . VAL A 1 431 ? 38.621 14.469 -18.060 1.00 45.72 431 VAL A N 1
ATOM 3325 C CA . VAL A 1 431 ? 38.437 15.092 -19.382 1.00 45.72 431 VAL A CA 1
ATOM 3326 C C . VAL A 1 431 ? 37.330 16.153 -19.266 1.00 45.72 431 VAL A C 1
ATOM 3328 O O . VAL A 1 431 ? 36.185 15.796 -18.997 1.00 45.72 431 VAL A O 1
ATOM 3331 N N . PRO A 1 432 ? 37.620 17.455 -19.466 1.00 47.19 432 PRO A N 1
ATOM 3332 C CA . PRO A 1 432 ? 36.674 18.560 -19.233 1.00 47.19 432 PRO A CA 1
ATOM 3333 C C . PRO A 1 432 ? 35.458 18.604 -20.184 1.00 47.19 432 PRO A C 1
ATOM 3335 O O . PRO A 1 432 ? 34.599 19.470 -20.039 1.00 47.19 432 PRO A O 1
ATOM 3338 N N . VAL A 1 433 ? 35.354 17.676 -21.140 1.00 47.12 433 VAL A N 1
ATOM 3339 C CA . VAL A 1 433 ? 34.300 17.645 -22.171 1.00 47.12 433 VAL A CA 1
ATOM 3340 C C . VAL A 1 433 ? 32.953 17.136 -21.618 1.00 47.12 433 VAL A C 1
ATOM 3342 O O . VAL A 1 433 ? 31.909 17.658 -21.994 1.00 47.12 433 VAL A O 1
ATOM 3345 N N . SER A 1 434 ? 32.944 16.219 -20.639 1.00 51.94 434 SER A N 1
ATOM 3346 C CA . SER A 1 434 ? 31.703 15.597 -20.120 1.00 51.94 434 SER A CA 1
ATOM 3347 C C . SER A 1 434 ? 30.799 16.537 -19.304 1.00 51.94 434 SER A C 1
ATOM 3349 O O . SER A 1 434 ? 29.585 16.327 -19.218 1.00 51.94 434 SER A O 1
ATOM 3351 N N . TRP A 1 435 ? 31.361 17.603 -18.726 1.00 48.22 435 TRP A N 1
ATOM 3352 C CA . TRP A 1 435 ? 30.607 18.595 -17.951 1.00 48.22 435 TRP A CA 1
ATOM 3353 C C . TRP A 1 435 ? 29.812 19.543 -18.848 1.00 48.22 435 TRP A C 1
ATOM 3355 O O . TRP A 1 435 ? 28.712 19.946 -18.480 1.00 48.22 435 TRP A O 1
ATOM 3365 N N . ILE A 1 436 ? 30.337 19.866 -20.034 1.00 50.75 436 ILE A N 1
ATOM 3366 C CA . ILE A 1 436 ? 29.679 20.748 -21.006 1.00 50.75 436 ILE A CA 1
ATOM 3367 C C . ILE A 1 436 ? 28.446 20.051 -21.590 1.00 50.75 436 ILE A C 1
ATOM 3369 O O . ILE A 1 436 ? 27.392 20.679 -21.686 1.00 50.75 436 ILE A O 1
ATOM 3373 N N . ASP A 1 437 ? 28.541 18.752 -21.881 1.00 53.62 437 ASP A N 1
ATOM 3374 C CA . ASP A 1 437 ? 27.437 17.935 -22.410 1.00 53.62 437 ASP A CA 1
ATOM 3375 C C . ASP A 1 437 ? 26.328 17.716 -21.370 1.00 53.62 437 ASP A C 1
ATOM 3377 O O . ASP A 1 437 ? 25.136 17.818 -21.653 1.00 53.62 437 ASP A O 1
ATOM 3381 N N . SER A 1 438 ? 26.717 17.505 -20.115 1.00 49.59 438 SER A N 1
ATOM 3382 C CA . SER A 1 438 ? 25.774 17.359 -19.003 1.00 49.59 438 SER A CA 1
ATOM 3383 C C . SER A 1 438 ? 25.074 18.680 -18.660 1.00 49.59 438 SER A C 1
ATOM 3385 O O . SER A 1 438 ? 23.868 18.713 -18.416 1.00 49.59 438 SER A O 1
ATOM 3387 N N . LEU A 1 439 ? 25.807 19.797 -18.703 1.00 53.59 439 LEU A N 1
ATOM 3388 C CA . LEU A 1 439 ? 25.254 21.139 -18.527 1.00 53.59 439 LEU A CA 1
ATOM 3389 C C . LEU A 1 439 ? 24.338 21.521 -19.699 1.00 53.59 439 LEU A C 1
ATOM 3391 O O . LEU A 1 439 ? 23.288 22.122 -19.481 1.00 53.59 439 LEU A O 1
ATOM 3395 N N . THR A 1 440 ? 24.675 21.132 -20.932 1.00 56.19 440 THR A N 1
ATOM 3396 C CA . THR A 1 440 ? 23.807 21.356 -22.097 1.00 56.19 440 THR A CA 1
ATOM 3397 C C . THR A 1 440 ? 22.551 20.493 -22.054 1.00 56.19 440 THR A C 1
ATOM 3399 O O . THR A 1 440 ? 21.487 21.043 -22.315 1.00 56.19 440 THR A O 1
ATOM 3402 N N . LEU A 1 441 ? 22.603 19.228 -21.613 1.00 53.31 441 LEU A N 1
ATOM 3403 C CA . LEU A 1 441 ? 21.397 18.421 -21.350 1.00 53.31 441 LEU A CA 1
ATOM 3404 C C . LEU A 1 441 ? 20.521 19.014 -20.241 1.00 53.31 441 LEU A C 1
ATOM 3406 O O . LEU A 1 441 ? 19.297 19.005 -20.356 1.00 53.31 441 LEU A O 1
ATOM 3410 N N . LEU A 1 442 ? 21.123 19.570 -19.187 1.00 52.22 442 LEU A N 1
ATOM 3411 C CA . LEU A 1 442 ? 20.395 20.225 -18.100 1.00 52.22 442 LEU A CA 1
ATOM 3412 C C . LEU A 1 442 ? 19.687 21.504 -18.577 1.00 52.22 442 LEU A C 1
ATOM 3414 O O . LEU A 1 442 ? 18.505 21.706 -18.289 1.00 52.22 442 LEU A O 1
ATOM 3418 N N . ILE A 1 443 ? 20.370 22.341 -19.365 1.00 53.72 443 ILE A N 1
ATOM 3419 C CA . ILE A 1 443 ? 19.773 23.540 -19.977 1.00 53.72 443 ILE A CA 1
ATOM 3420 C C . ILE A 1 443 ? 18.722 23.137 -21.021 1.00 53.72 443 ILE A C 1
ATOM 3422 O O . ILE A 1 443 ? 17.677 23.779 -21.116 1.00 53.72 443 ILE A O 1
ATOM 3426 N N . ALA A 1 444 ? 18.940 22.046 -21.754 1.00 56.16 444 ALA A N 1
ATOM 3427 C CA . ALA A 1 444 ? 17.979 21.500 -22.701 1.00 56.16 444 ALA A CA 1
ATOM 3428 C C . ALA A 1 444 ? 16.702 21.012 -22.008 1.00 56.16 444 ALA A C 1
ATOM 3430 O O . ALA A 1 444 ? 15.598 21.355 -22.427 1.00 56.16 444 ALA A O 1
ATOM 3431 N N . GLY A 1 445 ? 16.845 20.278 -20.902 1.00 49.16 445 GLY A N 1
ATOM 3432 C CA . GLY A 1 445 ? 15.743 19.849 -20.047 1.00 49.16 445 GLY A CA 1
ATOM 3433 C C . GLY A 1 445 ? 14.975 21.036 -19.468 1.00 49.16 445 GLY A C 1
ATOM 3434 O O . GLY A 1 445 ? 13.748 21.060 -19.536 1.00 49.16 445 GLY A O 1
ATOM 3435 N N . ALA A 1 446 ? 15.677 22.069 -18.991 1.00 49.38 446 ALA A N 1
ATOM 3436 C CA . ALA A 1 446 ? 15.064 23.308 -18.510 1.00 49.38 446 ALA A CA 1
ATOM 3437 C C . ALA A 1 446 ? 14.326 24.073 -19.624 1.00 49.38 446 ALA A C 1
ATOM 3439 O O . ALA A 1 446 ? 13.221 24.568 -19.406 1.00 49.38 446 ALA A O 1
ATOM 3440 N N . ALA A 1 447 ? 14.886 24.132 -20.832 1.00 51.94 447 ALA A N 1
ATOM 3441 C CA . ALA A 1 447 ? 14.260 24.763 -21.991 1.00 51.94 447 ALA A CA 1
ATOM 3442 C C . ALA A 1 447 ? 13.027 23.973 -22.475 1.00 51.94 447 ALA A C 1
ATOM 3444 O O . ALA A 1 447 ? 11.976 24.558 -22.734 1.00 51.94 447 ALA A O 1
ATOM 3445 N N . LEU A 1 448 ? 13.076 22.640 -22.492 1.00 50.91 448 LEU A N 1
ATOM 3446 C CA . LEU A 1 448 ? 11.904 21.804 -22.777 1.00 50.91 448 LEU A CA 1
ATOM 3447 C C . LEU A 1 448 ? 10.822 21.952 -21.697 1.00 50.91 448 LEU A C 1
ATOM 3449 O O . LEU A 1 448 ? 9.638 22.023 -22.026 1.00 50.91 448 LEU A O 1
ATOM 3453 N N . LEU A 1 449 ? 11.199 22.097 -20.426 1.00 50.12 449 LEU A N 1
ATOM 3454 C CA . LEU A 1 449 ? 10.271 22.362 -19.325 1.00 50.12 449 LEU A CA 1
ATOM 3455 C C . LEU A 1 449 ? 9.619 23.743 -19.472 1.00 50.12 449 LEU A C 1
ATOM 3457 O O . LEU A 1 449 ? 8.398 23.864 -19.389 1.00 50.12 449 LEU A O 1
ATOM 3461 N N . LEU A 1 450 ? 10.395 24.771 -19.813 1.00 47.62 450 LEU A N 1
ATOM 3462 C CA . LEU A 1 450 ? 9.883 26.110 -20.115 1.00 47.62 450 LEU A CA 1
ATOM 3463 C C . LEU A 1 450 ? 8.981 26.133 -21.361 1.00 47.62 450 LEU A C 1
ATOM 3465 O O . LEU A 1 450 ? 8.063 26.950 -21.448 1.00 47.62 450 LEU A O 1
ATOM 3469 N N . SER A 1 451 ? 9.172 25.200 -22.298 1.00 51.41 451 SER A N 1
ATOM 3470 C CA . SER A 1 451 ? 8.304 25.057 -23.470 1.00 51.41 451 SER A CA 1
ATOM 3471 C C . SER A 1 451 ? 6.884 24.590 -23.126 1.00 51.41 451 SER A C 1
ATOM 3473 O O . SER A 1 451 ? 5.937 24.940 -23.834 1.00 51.41 451 SER A O 1
ATOM 3475 N N . THR A 1 452 ? 6.699 23.895 -21.994 1.00 45.75 452 THR A N 1
ATOM 3476 C CA . THR A 1 452 ? 5.366 23.486 -21.513 1.00 45.75 452 THR A CA 1
ATOM 3477 C C . THR A 1 452 ? 4.480 24.677 -21.127 1.00 45.75 452 THR A C 1
ATOM 3479 O O . THR A 1 452 ? 3.257 24.552 -21.142 1.00 45.75 452 THR A O 1
ATOM 3482 N N . PHE A 1 453 ? 5.071 25.859 -20.903 1.00 49.69 453 PHE A N 1
ATOM 3483 C CA . PHE A 1 453 ? 4.368 27.129 -20.680 1.00 49.69 453 PHE A CA 1
ATOM 3484 C C . PHE A 1 453 ? 3.997 27.869 -21.984 1.00 49.69 453 PHE A C 1
ATOM 3486 O O . PHE A 1 453 ? 3.651 29.049 -21.962 1.00 49.69 453 PHE A O 1
ATOM 3493 N N . GLY A 1 454 ? 4.055 27.191 -23.136 1.00 44.47 454 GLY A N 1
ATOM 3494 C CA . GLY A 1 454 ? 3.445 27.653 -24.388 1.00 44.47 454 GLY A CA 1
ATOM 3495 C C . GLY A 1 454 ? 4.295 28.597 -25.245 1.00 44.47 454 GLY A C 1
ATOM 3496 O O . GLY A 1 454 ? 3.766 29.210 -26.171 1.00 44.47 454 GLY A O 1
ATOM 3497 N N . ARG A 1 455 ? 5.602 28.732 -24.979 1.00 49.94 455 ARG A N 1
ATOM 3498 C CA . ARG A 1 455 ? 6.505 29.585 -25.775 1.00 49.94 455 ARG A CA 1
ATOM 3499 C C . ARG A 1 455 ? 7.455 28.765 -26.657 1.00 49.94 455 ARG A C 1
ATOM 3501 O O . ARG A 1 455 ? 8.350 28.082 -26.169 1.00 49.94 455 ARG A O 1
ATOM 3508 N N . LEU A 1 456 ? 7.276 28.922 -27.972 1.00 47.81 456 LEU A N 1
ATOM 3509 C CA . LEU A 1 456 ? 7.952 28.210 -29.067 1.00 47.81 456 LEU A CA 1
ATOM 3510 C C . LEU A 1 456 ? 9.489 28.214 -28.986 1.00 47.81 456 LEU A C 1
ATOM 3512 O O . LEU A 1 456 ? 10.119 27.174 -29.159 1.00 47.81 456 LEU A O 1
ATOM 3516 N N . TYR A 1 457 ? 10.091 29.364 -28.677 1.00 51.59 457 TYR A N 1
ATOM 3517 C CA . TYR A 1 457 ? 11.548 29.535 -28.600 1.00 51.59 457 TYR A CA 1
ATOM 3518 C C . TYR A 1 457 ? 12.223 28.545 -27.632 1.00 51.59 457 TYR A C 1
ATOM 3520 O O . TYR A 1 457 ? 13.289 28.020 -27.937 1.00 51.59 457 TYR A O 1
ATOM 3528 N N . TRP A 1 458 ? 11.571 28.211 -26.514 1.00 54.16 458 TRP A N 1
ATOM 3529 C CA . TRP A 1 458 ? 12.123 27.285 -25.523 1.00 54.16 458 TRP A CA 1
ATOM 3530 C C . TRP A 1 458 ? 12.100 25.825 -25.991 1.00 54.16 458 TRP A C 1
ATOM 3532 O O . TRP A 1 458 ? 13.003 25.068 -25.655 1.00 54.16 458 TRP A O 1
ATOM 3542 N N . SER A 1 459 ? 11.131 25.438 -26.832 1.00 53.41 459 SER A N 1
ATOM 3543 C CA . SER A 1 459 ? 11.135 24.107 -27.464 1.00 53.41 459 SER A CA 1
ATOM 3544 C C . SER A 1 459 ? 12.247 23.969 -28.503 1.00 53.41 459 SER A C 1
ATOM 3546 O O . SER A 1 459 ? 12.920 22.945 -28.537 1.00 53.41 459 SER A O 1
ATOM 3548 N N . VAL A 1 460 ? 12.487 25.021 -29.296 1.00 52.69 460 VAL A N 1
ATOM 3549 C CA . VAL A 1 460 ? 13.563 25.069 -30.301 1.00 52.69 460 VAL A CA 1
ATOM 3550 C C . VAL A 1 460 ? 14.922 25.002 -29.610 1.00 52.69 460 VAL A C 1
ATOM 3552 O O . VAL A 1 460 ? 15.757 24.184 -29.979 1.00 52.69 460 VAL A O 1
ATOM 3555 N N . LEU A 1 461 ? 15.119 25.820 -28.573 1.00 56.91 461 LEU A N 1
ATOM 3556 C CA . LEU A 1 461 ? 16.342 25.842 -27.777 1.00 56.91 461 LEU A CA 1
ATOM 3557 C C . LEU A 1 461 ? 16.566 24.504 -27.061 1.00 56.91 461 LEU A C 1
ATOM 3559 O O . LEU A 1 461 ? 17.678 23.994 -27.051 1.00 56.91 461 LEU A O 1
ATOM 3563 N N . GLY A 1 462 ? 15.507 23.917 -26.501 1.00 60.59 462 GLY A N 1
ATOM 3564 C CA . GLY A 1 462 ? 15.565 22.626 -25.826 1.00 60.59 462 GLY A CA 1
ATOM 3565 C C . GLY A 1 462 ? 15.962 21.491 -26.761 1.00 60.59 462 GLY A C 1
ATOM 3566 O O . GLY A 1 462 ? 16.905 20.770 -26.465 1.00 60.59 462 GLY A O 1
ATOM 3567 N N . VAL A 1 463 ? 15.309 21.366 -27.919 1.00 57.06 463 VAL A N 1
ATOM 3568 C CA . VAL A 1 463 ? 15.664 20.342 -28.916 1.00 57.06 463 VAL A CA 1
ATOM 3569 C C . VAL A 1 463 ? 17.079 20.570 -29.445 1.00 57.06 463 VAL A C 1
ATOM 3571 O O . VAL A 1 463 ? 17.865 19.633 -29.471 1.00 57.06 463 VAL A O 1
ATOM 3574 N N . PHE A 1 464 ? 17.445 21.814 -29.769 1.00 56.88 464 PHE A N 1
ATOM 3575 C CA . PHE A 1 464 ? 18.795 22.151 -30.222 1.00 56.88 464 PHE A CA 1
ATOM 3576 C C . PHE A 1 464 ? 19.871 21.774 -29.196 1.00 56.88 464 PHE A C 1
ATOM 3578 O O . PHE A 1 464 ? 20.891 21.206 -29.569 1.00 56.88 464 PHE A O 1
ATOM 3585 N N . LEU A 1 465 ? 19.648 22.050 -27.908 1.00 56.06 465 LEU A N 1
ATOM 3586 C CA . LEU A 1 465 ? 20.605 21.740 -26.846 1.00 56.06 465 LEU A CA 1
ATOM 3587 C C . LEU A 1 465 ? 20.654 20.246 -26.499 1.00 56.06 465 LEU A C 1
ATOM 3589 O O . LEU A 1 465 ? 21.739 19.747 -26.208 1.00 56.06 465 LEU A O 1
ATOM 3593 N N . VAL A 1 466 ? 19.525 19.522 -26.566 1.00 59.12 466 VAL A N 1
ATOM 3594 C CA . VAL A 1 466 ? 19.521 18.051 -26.444 1.00 59.12 466 VAL A CA 1
ATOM 3595 C C . VAL A 1 466 ? 20.351 17.467 -27.575 1.00 59.12 466 VAL A C 1
ATOM 3597 O O . VAL A 1 466 ? 21.243 16.660 -27.325 1.00 59.12 466 VAL A O 1
ATOM 3600 N N . THR A 1 467 ? 20.100 17.901 -28.809 1.00 56.44 467 THR A N 1
ATOM 3601 C CA . THR A 1 467 ? 20.851 17.402 -29.949 1.00 56.44 467 THR A CA 1
ATOM 3602 C C . THR A 1 467 ? 22.326 17.784 -29.845 1.00 56.44 467 THR A C 1
ATOM 3604 O O . THR A 1 467 ? 23.180 16.919 -29.989 1.00 56.44 467 THR A O 1
ATOM 3607 N N . TRP A 1 468 ? 22.656 19.028 -29.499 1.00 53.06 468 TRP A N 1
ATOM 3608 C CA . TRP A 1 468 ? 24.039 19.467 -29.297 1.00 53.06 468 TRP A CA 1
ATOM 3609 C C . TRP A 1 468 ? 24.782 18.610 -28.268 1.00 53.06 468 TRP A C 1
ATOM 3611 O O . TRP A 1 468 ? 25.910 18.194 -28.518 1.00 53.06 468 TRP A O 1
ATOM 3621 N N . ALA A 1 469 ? 24.142 18.282 -27.147 1.00 58.19 469 ALA A N 1
ATOM 3622 C CA . ALA A 1 469 ? 24.745 17.429 -26.134 1.00 58.19 469 ALA A CA 1
ATOM 3623 C C . ALA A 1 469 ? 24.887 15.967 -26.590 1.00 58.19 469 ALA A C 1
ATOM 3625 O O . ALA A 1 469 ? 25.882 15.317 -26.281 1.00 58.19 469 ALA A O 1
ATOM 3626 N N . VAL A 1 470 ? 23.936 15.451 -27.377 1.00 57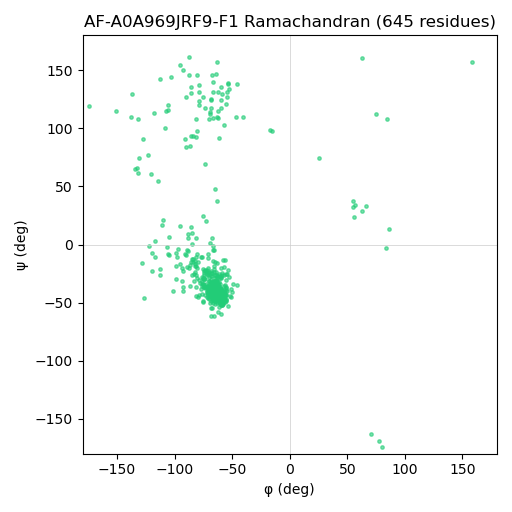.97 470 VAL A N 1
ATOM 3627 C CA . VAL A 1 470 ? 24.049 14.128 -28.017 1.00 57.97 470 VAL A CA 1
ATOM 3628 C C . VAL A 1 470 ? 25.196 14.105 -29.032 1.00 57.97 470 VAL A C 1
ATOM 3630 O O . VAL A 1 470 ? 25.893 13.099 -29.139 1.00 57.97 470 VAL A O 1
ATOM 3633 N N . TYR A 1 471 ? 25.454 15.211 -29.731 1.00 53.50 471 TYR A N 1
ATOM 3634 C CA . TYR A 1 471 ? 26.619 15.363 -30.603 1.00 53.50 471 TYR A CA 1
ATOM 3635 C C . TYR A 1 471 ? 27.932 15.499 -29.837 1.00 53.50 471 TYR A C 1
ATOM 3637 O O . TYR A 1 471 ? 28.925 14.911 -30.257 1.00 53.50 471 TYR A O 1
ATOM 3645 N N . GLY A 1 472 ? 27.955 16.239 -28.728 1.00 55.88 472 GLY A N 1
ATOM 3646 C CA . GLY A 1 472 ? 29.115 16.339 -27.839 1.00 55.88 472 GLY A CA 1
ATOM 3647 C C . GLY A 1 472 ? 29.510 14.968 -27.286 1.00 55.88 472 GLY A C 1
ATOM 3648 O O . GLY A 1 472 ? 30.648 14.520 -27.469 1.00 55.88 472 GLY A O 1
ATOM 3649 N N . LEU A 1 473 ? 28.517 14.214 -26.807 1.00 54.75 473 LEU A N 1
ATOM 3650 C CA . LEU A 1 473 ? 28.670 12.818 -26.408 1.00 54.75 473 LEU A CA 1
ATOM 3651 C C . LEU A 1 473 ? 29.116 11.945 -27.590 1.00 54.75 473 LEU A C 1
ATOM 3653 O O . LEU A 1 473 ? 30.101 11.234 -27.473 1.00 54.75 473 LEU A O 1
ATOM 3657 N N . ALA A 1 474 ? 28.500 12.031 -28.769 1.00 51.00 474 ALA A N 1
ATOM 3658 C CA . ALA A 1 474 ? 28.928 11.230 -29.921 1.00 51.00 474 ALA A CA 1
ATOM 3659 C C . ALA A 1 474 ? 30.352 11.580 -30.411 1.00 51.00 474 ALA A C 1
ATOM 3661 O O . ALA A 1 474 ? 31.080 10.694 -30.858 1.00 51.00 474 ALA A O 1
ATOM 3662 N N . SER A 1 475 ? 30.771 12.845 -30.305 1.00 48.09 475 SER A N 1
ATOM 3663 C CA . SER A 1 475 ? 32.094 13.331 -30.721 1.00 48.09 475 SER A CA 1
ATOM 3664 C C . SER A 1 475 ? 33.215 12.899 -29.774 1.00 48.09 475 SER A C 1
ATOM 3666 O O . SER A 1 475 ? 34.283 12.503 -30.238 1.00 48.09 475 SER A O 1
ATOM 3668 N N . SER A 1 476 ? 32.960 12.859 -28.462 1.00 51.25 476 SER A N 1
ATOM 3669 C CA . SER A 1 476 ? 33.900 12.281 -27.493 1.00 51.25 476 SER A CA 1
ATOM 3670 C C . SER A 1 476 ? 34.073 10.766 -27.690 1.00 51.25 476 SER A C 1
ATOM 3672 O O . SER A 1 476 ? 35.133 10.218 -27.388 1.00 51.25 476 SER A O 1
ATOM 3674 N N . TRP A 1 477 ? 33.090 10.095 -28.301 1.00 50.12 477 TRP A N 1
ATOM 3675 C CA . TRP A 1 477 ? 33.144 8.667 -28.621 1.00 50.12 477 TRP A CA 1
ATOM 3676 C C . TRP A 1 477 ? 33.908 8.349 -29.915 1.00 50.12 477 TRP A C 1
ATOM 3678 O O . TRP A 1 477 ? 34.350 7.212 -30.067 1.00 50.12 477 TRP A O 1
ATOM 3688 N N . PHE A 1 478 ? 34.161 9.318 -30.807 1.00 45.53 478 PHE A N 1
ATOM 3689 C CA . PHE A 1 478 ? 35.057 9.118 -31.964 1.00 45.53 478 PHE A CA 1
ATOM 3690 C C . PHE A 1 478 ? 36.520 8.866 -31.559 1.00 45.53 478 PHE A C 1
ATOM 3692 O O . PHE A 1 478 ? 37.304 8.385 -32.373 1.00 45.53 478 PHE A O 1
ATOM 3699 N N . VAL A 1 479 ? 36.885 9.152 -30.305 1.00 48.66 479 VAL A N 1
ATOM 3700 C CA . VAL A 1 479 ? 38.199 8.822 -29.726 1.00 48.66 479 VAL A CA 1
ATOM 3701 C C . VAL A 1 479 ? 38.252 7.362 -29.232 1.00 48.66 479 VAL A C 1
ATOM 3703 O O . VAL A 1 479 ? 39.332 6.821 -29.006 1.00 48.66 479 VAL A O 1
ATOM 3706 N N . THR A 1 480 ? 37.105 6.682 -29.105 1.00 54.03 480 THR A N 1
ATOM 3707 C CA . THR A 1 480 ? 37.015 5.264 -28.708 1.00 54.03 480 THR A CA 1
ATOM 3708 C C . THR A 1 480 ? 36.926 4.338 -29.936 1.00 54.03 480 THR A C 1
ATOM 3710 O O . THR A 1 480 ? 36.456 4.769 -30.988 1.00 54.03 480 THR A O 1
ATOM 3713 N N . PRO A 1 481 ? 37.347 3.058 -29.852 1.00 54.00 481 PRO A N 1
ATOM 3714 C CA . PRO A 1 481 ? 37.575 2.204 -31.030 1.00 54.00 481 PRO A CA 1
ATOM 3715 C C . PRO A 1 481 ? 36.306 1.659 -31.729 1.00 54.00 481 PRO A C 1
ATOM 3717 O O . PRO A 1 481 ? 36.374 0.618 -32.372 1.00 54.00 481 PRO A O 1
ATOM 3720 N N . TRP A 1 482 ? 35.145 2.320 -31.612 1.00 60.38 482 TRP A N 1
ATOM 3721 C CA . TRP A 1 482 ? 33.851 1.791 -32.088 1.00 60.38 482 TRP A CA 1
ATOM 3722 C C . TRP A 1 482 ? 33.038 2.801 -32.926 1.00 60.38 482 TRP A C 1
ATOM 3724 O O . TRP A 1 482 ? 31.911 3.152 -32.550 1.00 60.38 482 TRP A O 1
ATOM 3734 N N . PRO A 1 483 ? 33.559 3.269 -34.077 1.00 64.62 483 PRO A N 1
ATOM 3735 C CA . PRO A 1 483 ? 32.892 4.261 -34.925 1.00 64.62 483 PRO A CA 1
ATOM 3736 C C . PRO A 1 483 ? 31.519 3.804 -35.450 1.00 64.62 483 PRO A C 1
ATOM 3738 O O . PRO A 1 483 ? 30.640 4.638 -35.658 1.00 64.62 483 PRO A O 1
ATOM 3741 N N . ALA A 1 484 ? 31.264 2.499 -35.608 1.00 67.06 484 ALA A N 1
ATOM 3742 C CA . ALA A 1 484 ? 29.983 2.034 -36.152 1.00 67.06 484 ALA A CA 1
ATOM 3743 C C . ALA A 1 484 ? 28.821 2.246 -35.178 1.00 67.06 484 ALA A C 1
ATOM 3745 O O . ALA A 1 484 ? 27.675 2.398 -35.593 1.00 67.06 484 ALA A O 1
ATOM 3746 N N . TYR A 1 485 ? 29.097 2.248 -33.873 1.00 62.62 485 TYR A N 1
ATOM 3747 C CA . TYR A 1 485 ? 28.063 2.432 -32.861 1.00 62.62 485 TYR A CA 1
ATOM 3748 C C . TYR A 1 485 ? 27.622 3.896 -32.771 1.00 62.62 485 TYR A C 1
ATOM 3750 O O . TYR A 1 485 ? 26.425 4.179 -32.832 1.00 62.62 485 TYR A O 1
ATOM 3758 N N . SER A 1 486 ? 28.578 4.828 -32.696 1.00 66.25 486 SER A N 1
ATOM 3759 C CA . SER A 1 486 ? 28.288 6.267 -32.679 1.00 66.25 486 SER A CA 1
ATOM 3760 C C . SER A 1 486 ? 27.592 6.705 -33.967 1.00 66.25 486 SER A C 1
ATOM 3762 O O . SER A 1 486 ? 26.598 7.430 -33.920 1.00 66.25 486 SER A O 1
ATOM 3764 N N . GLY A 1 487 ? 28.033 6.185 -35.114 1.00 71.50 487 GLY A N 1
ATOM 3765 C CA . GLY A 1 487 ? 27.372 6.430 -36.389 1.00 71.50 487 GLY A CA 1
ATOM 3766 C C . GLY A 1 487 ? 25.942 5.884 -36.456 1.00 71.50 487 GLY A C 1
ATOM 3767 O O . GLY A 1 487 ? 25.072 6.535 -37.032 1.00 71.50 487 GLY A O 1
ATOM 3768 N N . LEU A 1 488 ? 25.652 4.738 -35.826 1.00 71.69 488 LEU A N 1
ATOM 3769 C CA . LEU A 1 488 ? 24.300 4.175 -35.798 1.00 71.69 488 LEU A CA 1
ATOM 3770 C C . LEU A 1 488 ? 23.367 5.078 -34.984 1.00 71.69 488 LEU A C 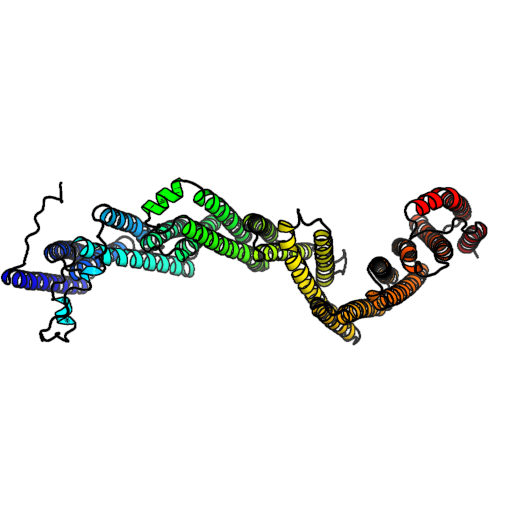1
ATOM 3772 O O . LEU A 1 488 ? 22.309 5.460 -35.481 1.00 71.69 488 LEU A O 1
ATOM 3776 N N . VAL A 1 489 ? 23.787 5.501 -33.789 1.00 69.69 489 VAL A N 1
ATOM 3777 C CA . VAL A 1 489 ? 23.013 6.432 -32.949 1.00 69.69 489 VAL A CA 1
ATOM 3778 C C . VAL A 1 489 ? 22.731 7.742 -33.692 1.00 69.69 489 VAL A C 1
ATOM 3780 O O . VAL A 1 489 ? 21.582 8.178 -33.748 1.00 69.69 489 VAL A O 1
ATOM 3783 N N . LEU A 1 490 ? 23.744 8.323 -34.343 1.00 71.50 490 LEU A N 1
ATOM 3784 C CA . LEU A 1 490 ? 23.592 9.547 -35.134 1.00 71.50 490 LEU A CA 1
ATOM 3785 C C . LEU A 1 490 ? 22.682 9.356 -36.357 1.00 71.50 490 LEU A C 1
ATOM 3787 O O . LEU A 1 490 ? 21.906 10.250 -36.685 1.00 71.50 490 LEU A O 1
ATOM 3791 N N . SER A 1 491 ? 22.713 8.190 -37.008 1.00 72.81 491 SER A N 1
ATOM 3792 C CA . SER A 1 491 ? 21.829 7.893 -38.144 1.00 72.81 491 SER A CA 1
ATOM 3793 C C . SER A 1 491 ? 20.357 7.751 -37.732 1.00 72.81 491 SER A C 1
ATOM 3795 O O . SER A 1 491 ? 19.470 8.211 -38.453 1.00 72.81 491 SER A O 1
ATOM 3797 N N . VAL A 1 492 ? 20.085 7.180 -36.550 1.00 70.75 492 VAL A N 1
ATOM 3798 C CA . VAL A 1 492 ? 18.730 7.110 -35.977 1.00 70.75 492 VAL A CA 1
ATOM 3799 C C . VAL A 1 492 ? 18.251 8.503 -35.587 1.00 70.75 492 VAL A C 1
ATOM 3801 O O . VAL A 1 492 ? 17.123 8.867 -35.918 1.00 70.75 492 VAL A O 1
ATOM 3804 N N . LEU A 1 493 ? 19.116 9.300 -34.951 1.00 72.88 493 LEU A N 1
ATOM 3805 C CA . LEU A 1 493 ? 18.812 10.679 -34.581 1.00 72.88 493 LEU A CA 1
ATOM 3806 C C . LEU A 1 493 ? 18.456 11.514 -35.820 1.00 72.88 493 LEU A C 1
ATOM 3808 O O . LEU A 1 493 ? 17.373 12.099 -35.874 1.00 72.88 493 LEU A O 1
ATOM 3812 N N . ALA A 1 494 ? 19.294 11.461 -36.860 1.00 73.12 494 ALA A N 1
ATOM 3813 C CA . ALA A 1 494 ? 19.057 12.126 -38.139 1.00 73.12 494 ALA A CA 1
ATOM 3814 C C . ALA A 1 494 ? 17.709 11.729 -38.761 1.00 73.12 494 ALA A C 1
ATOM 3816 O O . ALA A 1 494 ? 16.960 12.580 -39.242 1.00 73.12 494 ALA A O 1
ATOM 3817 N N . PHE A 1 495 ? 17.366 10.437 -38.726 1.00 72.06 495 PHE A N 1
ATOM 3818 C CA . PHE A 1 495 ? 16.079 9.947 -39.216 1.00 72.06 495 PHE A CA 1
ATOM 3819 C C . PHE A 1 495 ? 14.906 10.506 -38.394 1.00 72.06 495 PHE A C 1
ATOM 3821 O O . PHE A 1 495 ? 13.910 10.962 -38.964 1.00 72.06 495 PHE A O 1
ATOM 3828 N N . THR A 1 496 ? 15.007 10.522 -37.063 1.00 70.00 496 THR A N 1
ATOM 3829 C CA . THR A 1 496 ? 13.951 11.057 -36.185 1.00 70.00 496 THR A CA 1
ATOM 3830 C C . THR A 1 496 ? 13.762 12.570 -36.323 1.00 70.00 496 THR A C 1
ATOM 3832 O O . THR A 1 496 ? 12.633 13.064 -36.355 1.00 70.00 496 THR A O 1
ATOM 3835 N N . GLU A 1 497 ? 14.843 13.326 -36.485 1.00 72.38 497 GLU A N 1
ATOM 3836 C CA . GLU A 1 497 ? 14.799 14.777 -36.687 1.00 72.38 497 GLU A CA 1
ATOM 3837 C C . GLU A 1 497 ? 14.257 15.140 -38.072 1.00 72.38 497 GLU A C 1
ATOM 3839 O O . GLU A 1 497 ? 13.382 15.996 -38.200 1.00 72.38 497 GLU A O 1
ATOM 3844 N N . ALA A 1 498 ? 14.667 14.418 -39.117 1.00 71.94 498 ALA A N 1
ATOM 3845 C CA . ALA A 1 498 ? 14.122 14.617 -40.454 1.00 71.94 498 ALA A CA 1
ATOM 3846 C C . ALA A 1 498 ? 12.631 14.238 -40.535 1.00 71.94 498 ALA A C 1
ATOM 3848 O O . ALA A 1 498 ? 11.848 14.912 -41.202 1.00 71.94 498 ALA A O 1
ATOM 3849 N N . THR A 1 499 ? 12.190 13.171 -39.862 1.00 71.56 499 THR A N 1
ATOM 3850 C CA . THR A 1 499 ? 10.767 12.770 -39.853 1.00 71.56 499 THR A CA 1
ATOM 3851 C C . THR A 1 499 ? 9.895 13.727 -39.039 1.00 71.56 499 THR A C 1
ATOM 3853 O O . THR A 1 499 ? 8.782 14.044 -39.461 1.00 71.56 499 THR A O 1
ATOM 3856 N N . SER A 1 500 ? 10.404 14.256 -37.926 1.00 70.88 500 SER A N 1
ATOM 3857 C CA . SER A 1 500 ? 9.712 15.291 -37.150 1.00 70.88 500 SER A CA 1
ATOM 3858 C C . SER A 1 500 ? 9.636 16.630 -37.895 1.00 70.88 500 SER A C 1
ATOM 3860 O O . SER A 1 500 ? 8.564 17.237 -37.923 1.00 70.88 500 SER A O 1
ATOM 3862 N N . ALA A 1 501 ? 10.696 17.045 -38.601 1.00 72.19 501 ALA A N 1
ATOM 3863 C CA . ALA A 1 501 ? 10.666 18.218 -39.483 1.00 72.19 501 ALA A CA 1
ATOM 3864 C C . ALA A 1 501 ? 9.602 18.076 -40.587 1.00 72.19 501 ALA A C 1
ATOM 3866 O O . ALA A 1 501 ? 8.838 19.001 -40.863 1.00 72.19 501 ALA A O 1
ATOM 3867 N N . ASN A 1 502 ? 9.505 16.877 -41.165 1.00 71.81 502 ASN A N 1
ATOM 3868 C CA . ASN A 1 502 ? 8.511 16.520 -42.174 1.00 71.81 502 ASN A CA 1
ATOM 3869 C C . ASN A 1 502 ? 7.068 16.546 -41.673 1.00 71.81 502 ASN A C 1
ATOM 3871 O O . ASN A 1 502 ? 6.157 16.828 -42.447 1.00 71.81 502 ASN A O 1
ATOM 3875 N N . TYR A 1 503 ? 6.857 16.233 -40.399 1.00 66.50 503 TYR A N 1
ATOM 3876 C CA . TYR A 1 503 ? 5.541 16.271 -39.771 1.00 66.50 503 TYR A CA 1
ATOM 3877 C C . TYR A 1 503 ? 5.082 17.710 -39.491 1.00 66.50 503 TYR A C 1
ATOM 3879 O O . TYR A 1 503 ? 3.904 18.035 -39.650 1.00 66.50 503 TYR A O 1
ATOM 3887 N N . LEU A 1 504 ? 6.016 18.590 -39.116 1.00 66.38 504 LEU A N 1
ATOM 3888 C CA . LEU A 1 504 ? 5.739 20.009 -38.862 1.00 66.38 504 LEU A CA 1
ATOM 3889 C C . LEU A 1 504 ? 5.345 20.780 -40.131 1.00 66.38 504 LEU A C 1
ATOM 3891 O O . LEU A 1 504 ? 4.560 21.722 -40.047 1.00 66.38 504 LEU A O 1
ATOM 3895 N N . ASP A 1 505 ? 5.809 20.317 -41.293 1.00 64.94 505 ASP A N 1
ATOM 3896 C CA . ASP A 1 505 ? 5.483 20.823 -42.635 1.00 64.94 505 ASP A CA 1
ATOM 3897 C C . ASP A 1 505 ? 3.965 20.904 -42.911 1.00 64.94 505 ASP A C 1
ATOM 3899 O O . ASP A 1 505 ? 3.504 21.747 -43.672 1.00 64.94 505 ASP A O 1
ATOM 3903 N N . TYR A 1 506 ? 3.161 20.056 -42.259 1.00 57.97 506 TYR A N 1
ATOM 3904 C CA . TYR A 1 506 ? 1.722 19.938 -42.525 1.00 57.97 506 TYR A CA 1
ATOM 3905 C C . TYR A 1 506 ? 0.838 20.858 -41.657 1.00 57.97 506 TYR A C 1
ATOM 3907 O O . TYR A 1 506 ? -0.376 20.900 -41.853 1.00 57.97 506 TYR A O 1
ATOM 3915 N N . ARG A 1 507 ? 1.396 21.555 -40.647 1.00 52.56 507 ARG A N 1
ATOM 3916 C CA . ARG A 1 507 ? 0.595 22.111 -39.533 1.00 52.56 507 ARG A CA 1
ATOM 3917 C C . ARG A 1 507 ? 0.505 23.646 -39.459 1.00 52.56 507 ARG A C 1
ATOM 3919 O O . ARG A 1 507 ? -0.415 24.106 -38.786 1.00 52.56 507 ARG A O 1
ATOM 3926 N N . SER A 1 508 ? 1.412 24.433 -40.068 1.00 57.41 508 SER A N 1
ATOM 3927 C CA . SER A 1 508 ? 1.305 25.903 -40.348 1.00 57.41 508 SER A CA 1
ATOM 3928 C C . SER A 1 508 ? 2.670 26.599 -40.563 1.00 57.41 508 SER A C 1
ATOM 3930 O O . SER A 1 508 ? 3.669 26.168 -39.994 1.00 57.41 508 SER A O 1
ATOM 3932 N N . GLU A 1 509 ? 2.683 27.753 -41.257 1.00 61.59 509 GLU A N 1
ATOM 3933 C CA . GLU A 1 509 ? 3.851 28.652 -41.486 1.00 61.59 509 GLU A CA 1
ATOM 3934 C C . GLU A 1 509 ? 4.581 29.101 -40.201 1.00 61.59 509 GLU A C 1
ATOM 3936 O O . GLU A 1 509 ? 5.760 29.445 -40.209 1.00 61.59 509 GLU A O 1
ATOM 3941 N N . ARG A 1 510 ? 3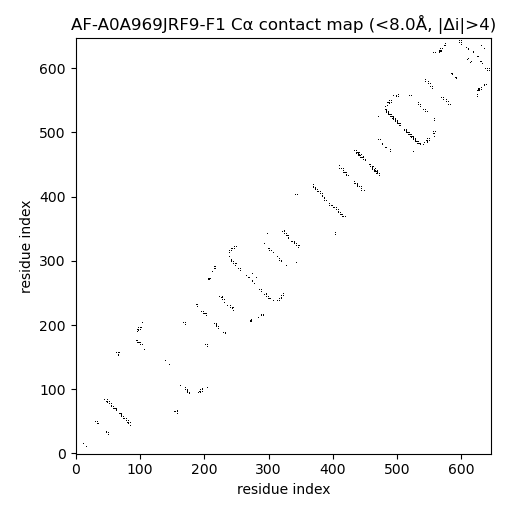.916 29.058 -39.037 1.00 59.34 510 ARG A N 1
ATOM 3942 C CA . ARG A 1 510 ? 4.520 29.453 -37.747 1.00 59.34 510 ARG A CA 1
ATOM 3943 C C . ARG A 1 510 ? 5.702 28.574 -37.316 1.00 59.34 510 ARG A C 1
ATOM 3945 O O . ARG A 1 510 ? 6.436 28.967 -36.412 1.00 59.34 510 ARG A O 1
ATOM 3952 N N . TRP A 1 511 ? 5.877 27.400 -37.922 1.00 66.25 511 TRP A N 1
ATOM 3953 C CA . TRP A 1 511 ? 6.886 26.406 -37.539 1.00 66.25 511 TRP A CA 1
ATOM 3954 C C . TRP A 1 511 ? 8.080 26.340 -38.498 1.00 66.25 511 TRP A C 1
ATOM 3956 O O . TRP A 1 511 ? 8.954 25.492 -38.321 1.00 66.25 511 TRP A O 1
ATOM 3966 N N . ASP A 1 512 ? 8.161 27.252 -39.470 1.00 70.06 512 ASP A N 1
ATOM 3967 C CA . ASP A 1 512 ? 9.178 27.222 -40.525 1.00 70.06 512 ASP A CA 1
ATOM 3968 C C . ASP A 1 512 ? 10.612 27.318 -40.001 1.00 70.06 512 ASP A C 1
ATOM 3970 O O . ASP A 1 512 ? 11.483 26.574 -40.453 1.00 70.06 512 ASP A O 1
ATOM 3974 N N . ALA A 1 513 ? 10.850 28.161 -38.994 1.00 63.84 513 ALA A N 1
ATOM 3975 C CA . ALA A 1 513 ? 12.168 28.303 -38.378 1.00 63.84 513 ALA A CA 1
ATOM 3976 C C . ALA A 1 513 ? 12.617 27.023 -37.644 1.00 63.84 513 ALA A C 1
ATOM 3978 O O . ALA A 1 513 ? 13.771 26.613 -37.758 1.00 63.84 513 ALA A O 1
ATOM 3979 N N . LEU A 1 514 ? 11.702 26.351 -36.930 1.00 65.81 514 LEU A N 1
ATOM 3980 C CA . LEU A 1 514 ? 11.992 25.076 -36.259 1.00 65.81 514 LEU A CA 1
ATOM 3981 C C . LEU A 1 514 ? 12.216 23.958 -37.285 1.00 65.81 514 LEU A C 1
ATOM 3983 O O . LEU A 1 514 ? 13.124 23.148 -37.126 1.00 65.81 514 LEU A O 1
ATOM 3987 N N 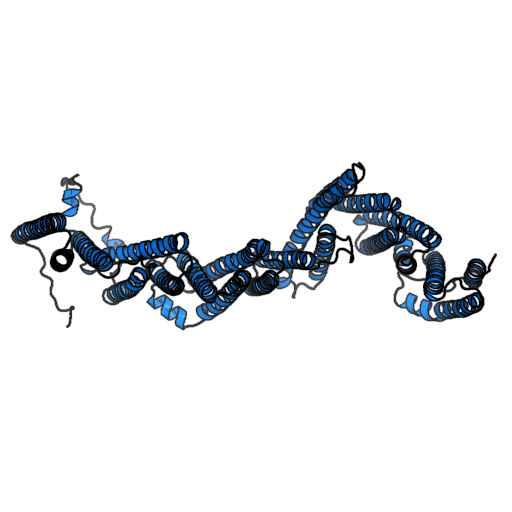. ARG A 1 515 ? 11.418 23.938 -38.358 1.00 74.31 515 ARG A N 1
ATOM 3988 C CA . ARG A 1 515 ? 11.563 22.996 -39.473 1.00 74.31 515 ARG A CA 1
ATOM 3989 C C . ARG A 1 515 ? 12.942 23.118 -40.122 1.00 74.31 515 ARG A C 1
ATOM 3991 O O . ARG A 1 515 ? 13.611 22.106 -40.304 1.00 74.31 515 ARG A O 1
ATOM 3998 N N . GLN A 1 516 ? 13.382 24.338 -40.439 1.00 72.19 516 GLN A N 1
ATOM 3999 C CA . GLN A 1 516 ? 14.711 24.580 -41.011 1.00 72.19 516 GLN A CA 1
ATOM 4000 C C . GLN A 1 516 ? 15.827 24.141 -40.058 1.00 72.19 516 GLN A C 1
ATOM 4002 O O . GLN A 1 516 ? 16.751 23.455 -40.491 1.00 72.19 516 GLN A O 1
ATOM 4007 N N . ALA A 1 517 ? 15.715 24.457 -38.763 1.00 66.44 517 ALA A N 1
ATOM 4008 C CA . ALA A 1 517 ? 16.688 24.023 -37.764 1.00 66.44 517 ALA A CA 1
ATOM 4009 C C . ALA A 1 517 ? 16.791 22.490 -37.691 1.00 66.44 517 ALA A C 1
ATOM 4011 O O . ALA A 1 517 ? 17.891 21.950 -37.766 1.00 66.44 517 ALA A O 1
ATOM 4012 N N . LEU A 1 518 ? 15.660 21.779 -37.632 1.00 71.50 518 LEU A N 1
ATOM 4013 C CA . LEU A 1 518 ? 15.638 20.314 -37.588 1.00 71.50 518 LEU A CA 1
ATOM 4014 C C . LEU A 1 518 ? 16.261 19.673 -38.835 1.00 71.50 518 LEU A C 1
ATOM 4016 O O . LEU A 1 518 ? 16.964 18.678 -38.708 1.00 71.50 518 LEU A O 1
ATOM 4020 N N . TYR A 1 519 ? 16.062 20.239 -40.029 1.00 76.75 519 TYR A N 1
ATOM 4021 C CA . TYR A 1 519 ? 16.713 19.726 -41.241 1.00 76.75 519 TYR A CA 1
ATOM 4022 C C . TYR A 1 519 ? 18.224 19.948 -41.256 1.00 76.75 519 TYR A C 1
ATOM 4024 O O . TYR A 1 519 ? 18.959 19.064 -41.696 1.00 76.75 519 TYR A O 1
ATOM 4032 N N . VAL A 1 520 ? 18.695 21.108 -40.789 1.00 71.25 520 VAL A N 1
ATOM 4033 C CA . VAL A 1 520 ? 20.134 21.400 -40.700 1.00 71.25 520 VAL A CA 1
ATOM 4034 C C . VAL A 1 520 ? 20.806 20.424 -39.741 1.00 71.25 520 VAL A C 1
ATOM 4036 O O . VAL A 1 520 ? 21.833 19.835 -40.076 1.00 71.25 520 VAL A O 1
ATOM 4039 N N . VAL A 1 521 ? 20.198 20.211 -38.576 1.00 67.44 521 VAL A N 1
ATOM 4040 C CA . VAL A 1 521 ? 20.717 19.297 -37.560 1.00 67.44 521 VAL A CA 1
ATOM 4041 C C . VAL A 1 521 ? 20.661 17.847 -38.057 1.00 67.44 521 VAL A C 1
ATOM 4043 O O . VAL A 1 521 ? 21.692 17.178 -38.079 1.00 67.44 521 VAL A O 1
ATOM 4046 N N . ALA A 1 522 ? 19.536 17.403 -38.625 1.00 74.19 522 ALA A N 1
ATOM 4047 C CA . ALA A 1 522 ? 19.434 16.076 -39.229 1.00 74.19 522 ALA A CA 1
ATOM 4048 C C . ALA A 1 522 ? 20.483 15.852 -40.335 1.00 74.19 522 ALA A C 1
ATOM 4050 O O . ALA A 1 522 ? 21.069 14.773 -40.431 1.00 74.19 522 ALA A O 1
ATOM 4051 N N . GLY A 1 523 ? 20.755 16.871 -41.158 1.00 75.56 523 GLY A N 1
ATOM 4052 C CA . GLY A 1 523 ? 21.756 16.820 -42.225 1.00 75.56 523 GLY A CA 1
ATOM 4053 C C . GLY A 1 523 ? 23.179 16.678 -41.694 1.00 75.56 523 GLY A C 1
ATOM 4054 O O . GLY A 1 523 ? 23.941 15.844 -42.187 1.00 75.56 523 GLY A O 1
ATOM 4055 N N . LEU A 1 524 ? 23.523 17.432 -40.649 1.00 71.00 524 LEU A N 1
ATOM 4056 C CA . LEU A 1 524 ? 24.806 17.292 -39.964 1.00 71.00 524 LEU A CA 1
ATOM 4057 C C . LEU A 1 524 ? 24.948 15.894 -39.342 1.00 71.00 524 LEU A C 1
ATOM 4059 O O . LEU A 1 524 ? 26.016 15.294 -39.434 1.00 71.00 524 LEU A O 1
ATOM 4063 N N . ALA A 1 525 ? 23.885 15.352 -38.741 1.00 71.06 525 ALA A N 1
ATOM 4064 C CA . ALA A 1 525 ? 23.928 14.084 -37.999 1.00 71.06 525 ALA A CA 1
ATOM 4065 C C . ALA A 1 525 ? 24.144 12.942 -38.979 1.00 71.06 525 ALA A C 1
ATOM 4067 O O . ALA A 1 525 ? 24.997 12.077 -38.782 1.00 71.06 525 ALA A O 1
ATOM 4068 N N . TYR A 1 526 ? 23.419 13.015 -40.092 1.00 80.62 526 TYR A N 1
ATOM 4069 C CA . TYR A 1 526 ? 23.561 12.112 -41.212 1.00 80.62 526 TYR A CA 1
ATOM 4070 C C . TYR A 1 526 ? 24.968 12.163 -41.822 1.00 80.62 526 TYR A C 1
ATOM 4072 O O . TYR A 1 526 ? 25.562 11.118 -42.080 1.00 80.62 526 TYR A O 1
ATOM 4080 N N . GLY A 1 527 ? 25.534 13.360 -42.016 1.00 79.06 527 GLY A N 1
ATOM 4081 C CA . GLY A 1 527 ? 26.889 13.533 -42.547 1.00 79.06 527 GLY A CA 1
ATOM 4082 C C . GLY A 1 527 ? 27.965 12.903 -41.658 1.00 79.06 527 GLY A C 1
ATOM 4083 O O . GLY A 1 527 ? 28.835 12.184 -42.152 1.00 79.06 527 GLY A O 1
ATOM 4084 N N . ILE A 1 528 ? 27.873 13.100 -40.339 1.00 72.62 528 ILE A N 1
ATOM 4085 C CA . ILE A 1 528 ? 28.802 12.484 -39.381 1.00 72.62 528 ILE A CA 1
ATOM 4086 C C . ILE A 1 528 ? 28.602 10.965 -39.314 1.00 72.62 528 ILE A C 1
ATOM 4088 O O . ILE A 1 528 ? 29.579 10.219 -39.286 1.00 72.62 528 ILE A O 1
ATOM 4092 N N . ALA A 1 529 ? 27.358 10.483 -39.350 1.00 76.06 529 ALA A N 1
ATOM 4093 C CA . ALA A 1 529 ? 27.066 9.053 -39.402 1.00 76.06 529 ALA A CA 1
ATOM 4094 C C . ALA A 1 529 ? 27.614 8.385 -40.677 1.00 76.06 529 ALA A C 1
ATOM 4096 O O . ALA A 1 529 ? 28.079 7.247 -40.633 1.00 76.06 529 ALA A O 1
ATOM 4097 N N . LEU A 1 530 ? 27.624 9.099 -41.805 1.00 81.94 530 LEU A N 1
ATOM 4098 C CA . LEU A 1 530 ? 28.223 8.627 -43.053 1.00 81.94 530 LEU A CA 1
ATOM 4099 C C . LEU A 1 530 ? 29.754 8.559 -42.954 1.00 81.94 530 LEU A C 1
ATOM 4101 O O . LEU A 1 530 ? 30.349 7.570 -43.379 1.00 81.94 530 LEU A O 1
ATOM 4105 N N . LEU A 1 531 ? 30.393 9.548 -42.324 1.00 78.00 531 LEU A N 1
ATOM 4106 C CA . LEU A 1 531 ? 31.829 9.506 -42.024 1.00 78.00 531 LEU A CA 1
ATOM 4107 C C . LEU A 1 531 ? 32.177 8.334 -41.090 1.00 78.00 531 LEU A C 1
ATOM 4109 O O . LEU A 1 531 ? 33.143 7.609 -41.327 1.00 78.00 531 LEU A O 1
ATOM 4113 N N . ALA A 1 532 ? 31.344 8.089 -40.078 1.00 76.31 532 ALA A N 1
ATOM 4114 C CA . ALA A 1 532 ? 31.458 6.929 -39.203 1.00 76.31 532 ALA A CA 1
ATOM 4115 C C . ALA A 1 532 ? 31.325 5.604 -39.971 1.00 76.31 532 ALA A C 1
ATOM 4117 O O . ALA A 1 532 ? 32.074 4.670 -39.689 1.00 76.31 532 ALA A O 1
ATOM 4118 N N . ALA A 1 533 ? 30.445 5.526 -40.977 1.00 80.12 533 ALA A N 1
ATOM 4119 C CA . ALA A 1 533 ? 30.331 4.372 -41.873 1.00 80.12 533 ALA A CA 1
ATOM 4120 C C . ALA A 1 533 ? 31.655 4.070 -42.588 1.00 80.12 533 ALA A C 1
ATOM 4122 O O . ALA A 1 533 ? 32.104 2.927 -42.608 1.00 80.12 533 ALA A O 1
ATOM 4123 N N . VAL A 1 534 ? 32.296 5.104 -43.145 1.00 79.94 534 VAL A N 1
ATOM 4124 C CA . VAL A 1 534 ? 33.575 4.981 -43.862 1.00 79.94 534 VAL A CA 1
ATOM 4125 C C . VAL A 1 534 ? 34.678 4.499 -42.921 1.00 79.94 534 VAL A C 1
ATOM 4127 O O . VAL A 1 534 ? 35.406 3.566 -43.252 1.00 79.94 534 VAL A O 1
ATOM 4130 N N . LEU A 1 535 ? 34.772 5.076 -41.720 1.00 75.69 535 LEU A N 1
ATOM 4131 C CA . LEU A 1 535 ? 35.756 4.649 -40.720 1.00 75.69 535 LEU A CA 1
ATOM 4132 C C . LEU A 1 535 ? 35.519 3.206 -40.258 1.00 75.69 535 LEU A C 1
ATOM 4134 O O . LEU A 1 535 ? 36.461 2.427 -40.145 1.00 75.69 535 LEU A O 1
ATOM 4138 N N . SER A 1 536 ? 34.258 2.832 -40.053 1.00 77.12 536 SER A N 1
ATOM 4139 C CA . SER A 1 536 ? 33.857 1.476 -39.655 1.00 77.12 536 SER A CA 1
ATOM 4140 C C . SER A 1 536 ? 34.165 0.440 -40.733 1.00 77.12 536 SER A C 1
ATOM 4142 O O . SER A 1 536 ? 34.544 -0.687 -40.423 1.00 77.12 536 SER A O 1
ATOM 4144 N N . PHE A 1 537 ? 34.039 0.830 -42.002 1.00 78.81 537 PHE A N 1
ATOM 4145 C CA . PHE A 1 537 ? 34.423 0.004 -43.139 1.00 78.81 537 PHE A CA 1
ATOM 4146 C C . PHE A 1 537 ? 35.932 -0.254 -43.175 1.00 78.81 537 PHE A C 1
ATOM 4148 O O . PHE A 1 537 ? 36.343 -1.403 -43.315 1.00 78.81 537 PHE A O 1
ATOM 4155 N N . LEU A 1 538 ? 36.754 0.781 -42.968 1.00 77.44 538 LEU A N 1
ATOM 4156 C CA . LEU A 1 538 ? 38.216 0.647 -42.912 1.00 77.44 538 LEU A CA 1
ATOM 4157 C C . LEU A 1 538 ? 38.692 -0.223 -41.738 1.00 77.44 538 LEU A C 1
ATOM 4159 O O . LEU A 1 538 ? 39.719 -0.886 -41.842 1.00 77.44 538 LEU A O 1
ATOM 4163 N N . GLN A 1 539 ? 37.946 -0.228 -40.633 1.00 77.25 539 GLN A N 1
ATOM 4164 C CA . GLN A 1 539 ? 38.262 -1.009 -39.434 1.00 77.25 539 GLN A CA 1
ATOM 4165 C C . GLN A 1 539 ? 37.689 -2.435 -39.452 1.00 77.25 539 GLN A C 1
ATOM 4167 O O . GLN A 1 539 ? 37.981 -3.214 -38.548 1.00 77.25 539 GLN A O 1
ATOM 4172 N N . GLY A 1 540 ? 36.881 -2.795 -40.457 1.00 73.44 540 GLY A N 1
ATOM 4173 C CA . GLY A 1 540 ? 36.240 -4.110 -40.527 1.00 73.44 540 GLY A CA 1
ATOM 4174 C C . GLY A 1 540 ? 35.209 -4.354 -39.417 1.00 73.44 540 GLY A C 1
ATOM 4175 O O . GLY A 1 540 ? 35.069 -5.484 -38.950 1.00 73.44 540 GLY A O 1
ATOM 4176 N N . ASP A 1 541 ? 34.494 -3.315 -38.969 1.00 75.25 541 ASP A N 1
ATOM 4177 C CA . ASP A 1 541 ? 33.531 -3.433 -37.869 1.00 75.25 541 ASP A CA 1
ATOM 4178 C C . ASP A 1 541 ? 32.308 -4.281 -38.271 1.00 75.25 541 ASP A C 1
ATOM 4180 O O . ASP A 1 541 ? 31.584 -3.983 -39.225 1.00 75.25 541 ASP A O 1
ATOM 4184 N N . SER A 1 542 ? 32.029 -5.320 -37.480 1.00 77.44 542 SER A N 1
ATOM 4185 C CA . SER A 1 542 ? 30.874 -6.214 -37.633 1.00 77.44 542 SER A CA 1
ATOM 4186 C C . SER A 1 542 ? 29.503 -5.517 -37.620 1.00 77.44 542 SER A C 1
ATOM 4188 O O . SER A 1 542 ? 28.515 -6.087 -38.084 1.00 77.44 542 SER A O 1
ATOM 4190 N N . ARG A 1 543 ? 29.419 -4.291 -37.089 1.00 78.25 543 ARG A N 1
ATOM 4191 C CA . ARG A 1 543 ? 28.170 -3.522 -36.941 1.00 78.25 543 ARG A CA 1
ATOM 4192 C C . ARG A 1 543 ? 27.850 -2.631 -38.143 1.00 78.25 543 ARG A C 1
ATOM 4194 O O . ARG A 1 543 ? 26.736 -2.110 -38.228 1.00 78.25 543 ARG A O 1
ATOM 4201 N N . LEU A 1 544 ? 28.783 -2.492 -39.087 1.00 82.25 544 LEU A N 1
ATOM 4202 C CA . LEU A 1 544 ? 28.629 -1.687 -40.299 1.00 82.25 544 LEU A CA 1
ATOM 4203 C C . LEU A 1 544 ? 27.324 -1.961 -41.085 1.00 82.25 544 LEU A C 1
ATOM 4205 O O . LEU A 1 544 ? 26.691 -0.985 -41.497 1.00 82.25 544 LEU A O 1
ATOM 4209 N N . PRO A 1 545 ? 26.845 -3.216 -41.260 1.00 83.75 545 PRO A N 1
ATOM 4210 C CA . PRO A 1 545 ? 25.603 -3.464 -41.995 1.00 83.75 545 PRO A CA 1
ATOM 4211 C C . PRO A 1 545 ? 24.384 -2.785 -41.366 1.00 83.75 545 PRO A C 1
ATOM 4213 O O . PRO A 1 545 ? 23.525 -2.274 -42.081 1.00 83.75 545 PRO A O 1
ATOM 4216 N N . GLY A 1 546 ? 24.316 -2.756 -40.028 1.00 76.62 546 GLY A N 1
ATOM 4217 C CA . GLY A 1 546 ? 23.223 -2.114 -39.299 1.00 76.62 546 GLY A CA 1
ATOM 4218 C C . GLY A 1 546 ? 23.220 -0.602 -39.505 1.00 76.62 546 GLY A C 1
ATOM 4219 O O . GLY A 1 546 ? 22.180 -0.020 -39.802 1.00 76.62 546 GLY A O 1
ATOM 4220 N N . LEU A 1 547 ? 24.396 0.023 -39.438 1.00 82.88 547 LEU A N 1
ATOM 4221 C CA . LEU A 1 547 ? 24.564 1.451 -39.699 1.00 82.88 547 LEU A CA 1
ATOM 4222 C C . LEU A 1 547 ? 24.185 1.815 -41.146 1.00 82.88 547 LEU A C 1
ATOM 4224 O O . LEU A 1 547 ? 23.439 2.769 -41.364 1.00 82.88 547 LEU A O 1
ATOM 4228 N N . LEU A 1 548 ? 24.640 1.041 -42.138 1.00 86.25 548 LEU A N 1
ATOM 4229 C CA . LEU A 1 548 ? 24.328 1.288 -43.553 1.00 86.25 548 LEU A CA 1
ATOM 4230 C C . LEU A 1 548 ? 22.830 1.124 -43.853 1.00 86.25 548 LEU A C 1
ATOM 4232 O O . LEU A 1 548 ? 22.275 1.886 -44.647 1.00 86.25 548 LEU A O 1
ATOM 4236 N N . ALA A 1 549 ? 22.158 0.182 -43.181 1.00 82.31 549 ALA A N 1
ATOM 4237 C CA . ALA A 1 549 ? 20.713 0.006 -43.292 1.00 82.31 549 ALA A CA 1
ATOM 4238 C C . ALA A 1 549 ? 19.968 1.247 -42.783 1.00 82.31 549 ALA A C 1
ATOM 4240 O O . ALA A 1 549 ? 19.092 1.771 -43.475 1.00 82.31 549 ALA A O 1
ATOM 4241 N N . VAL A 1 550 ? 20.343 1.757 -41.607 1.00 77.25 550 VAL A N 1
ATOM 4242 C CA . VAL A 1 550 ? 19.699 2.941 -41.022 1.00 77.25 550 VAL A CA 1
ATOM 4243 C C . VAL A 1 550 ? 19.991 4.195 -41.845 1.00 77.25 550 VAL A C 1
ATOM 4245 O O . VAL A 1 550 ? 19.067 4.965 -42.092 1.00 77.25 550 VAL A O 1
ATOM 4248 N N . LEU A 1 551 ? 21.211 4.374 -42.364 1.00 85.75 551 LEU A N 1
ATOM 4249 C CA . LEU A 1 551 ? 21.520 5.469 -43.293 1.00 85.75 551 LEU A CA 1
ATOM 4250 C C . LEU A 1 551 ? 20.650 5.405 -44.559 1.00 85.75 551 LEU A C 1
ATOM 4252 O O . LEU A 1 551 ? 20.086 6.418 -44.968 1.00 85.75 551 LEU A O 1
ATOM 4256 N N . SER A 1 552 ? 20.456 4.215 -45.140 1.00 85.19 552 SER A N 1
ATOM 4257 C CA . SER A 1 552 ? 19.620 4.066 -46.341 1.00 85.19 552 SER A CA 1
ATOM 4258 C C . SER A 1 552 ? 18.167 4.508 -46.108 1.00 85.19 552 SER A C 1
ATOM 4260 O O . SER A 1 552 ? 17.568 5.155 -46.967 1.00 85.19 552 SER A O 1
ATOM 4262 N N . LEU A 1 553 ? 17.623 4.244 -44.916 1.00 81.75 553 LEU A N 1
ATOM 4263 C CA . LEU A 1 553 ? 16.289 4.694 -44.512 1.00 81.75 553 LEU A CA 1
ATOM 4264 C C . LEU A 1 553 ? 16.269 6.182 -44.131 1.00 81.75 553 LEU A C 1
ATOM 4266 O O . LEU A 1 553 ? 15.320 6.885 -44.475 1.00 81.75 553 LEU A O 1
ATOM 4270 N N . GLY A 1 554 ? 17.327 6.666 -43.471 1.00 79.38 554 GLY A N 1
ATOM 4271 C CA . GLY A 1 554 ? 17.571 8.059 -43.074 1.00 79.38 554 GLY A CA 1
ATOM 4272 C C . GLY A 1 554 ? 17.522 9.049 -44.232 1.00 79.38 554 GLY A C 1
ATOM 4273 O O . GLY A 1 554 ? 16.981 10.148 -44.106 1.00 79.38 554 GLY A O 1
ATOM 4274 N N . LEU A 1 555 ? 18.028 8.630 -45.389 1.00 85.19 555 LEU A N 1
ATOM 4275 C CA . LEU A 1 555 ? 18.168 9.463 -46.579 1.00 85.19 555 LEU A CA 1
ATOM 4276 C C . LEU A 1 555 ? 16.811 9.846 -47.212 1.00 85.19 555 LEU A C 1
ATOM 4278 O O . LEU A 1 555 ? 16.694 10.893 -47.856 1.00 85.19 555 LEU A O 1
ATOM 4282 N N . LEU A 1 556 ? 15.760 9.045 -46.985 1.00 82.06 556 LEU A N 1
ATOM 4283 C CA . LEU A 1 556 ? 14.409 9.296 -47.499 1.00 82.06 556 LEU A CA 1
ATOM 4284 C C . LEU A 1 556 ? 13.770 10.561 -46.889 1.00 82.06 556 LEU A C 1
ATOM 4286 O O . LEU A 1 556 ? 13.492 11.501 -47.643 1.00 82.06 556 LEU A O 1
ATOM 4290 N N . PRO A 1 557 ? 13.543 10.660 -45.564 1.00 79.69 557 PRO A N 1
ATOM 4291 C CA . PRO A 1 557 ? 12.974 11.865 -44.971 1.00 79.69 557 PRO A CA 1
ATOM 4292 C C . PRO A 1 557 ? 13.922 13.066 -45.062 1.00 79.69 557 PRO A C 1
ATOM 4294 O O . PRO A 1 557 ? 13.438 14.188 -45.201 1.00 79.69 557 PRO A O 1
ATOM 4297 N N . LEU A 1 558 ? 15.242 12.844 -45.034 1.00 84.00 558 LEU A N 1
ATOM 4298 C CA . LEU A 1 558 ? 16.240 13.912 -44.989 1.00 84.00 558 LEU A CA 1
ATOM 4299 C C . LEU A 1 558 ? 16.245 14.787 -46.244 1.00 84.00 558 LEU A C 1
ATOM 4301 O O . LEU A 1 558 ? 16.292 16.007 -46.138 1.00 84.00 558 LEU A O 1
ATOM 4305 N N . LEU A 1 559 ? 16.180 14.176 -47.430 1.00 84.94 559 LEU A N 1
ATOM 4306 C CA . LEU A 1 559 ? 16.300 14.907 -48.693 1.00 84.94 559 LEU A CA 1
ATOM 4307 C C . LEU A 1 559 ? 14.981 15.506 -49.194 1.00 84.94 559 LEU A C 1
ATOM 4309 O O . LEU A 1 559 ? 14.999 16.170 -50.221 1.00 84.94 559 LEU A O 1
ATOM 4313 N N . LYS A 1 560 ? 13.852 15.337 -48.484 1.00 81.88 560 LYS A N 1
ATOM 4314 C CA . LYS A 1 560 ? 12.547 15.887 -48.912 1.00 81.88 560 LYS A CA 1
ATOM 4315 C C . LYS A 1 560 ? 12.545 17.385 -49.268 1.00 81.88 560 LYS A C 1
ATOM 4317 O O . LYS A 1 560 ? 11.848 17.711 -50.223 1.00 81.88 560 LYS A O 1
ATOM 4322 N N . PRO A 1 561 ? 13.264 18.294 -48.575 1.00 81.12 561 PRO A N 1
ATOM 4323 C CA . PRO A 1 561 ? 13.186 19.720 -48.892 1.00 81.12 561 PRO A CA 1
ATOM 4324 C C . PRO A 1 561 ? 13.850 20.097 -50.227 1.00 81.12 561 PRO A C 1
ATOM 4326 O O . PRO A 1 561 ? 13.717 21.236 -50.658 1.00 81.12 561 PRO A O 1
ATOM 4329 N N . LEU A 1 562 ? 14.563 19.178 -50.887 1.00 81.81 562 LEU A N 1
ATOM 4330 C CA . LEU A 1 562 ? 15.194 19.430 -52.181 1.00 81.81 562 LEU A CA 1
ATOM 4331 C C . LEU A 1 562 ? 14.215 19.176 -53.332 1.00 81.81 562 LEU A C 1
ATOM 4333 O O . LEU A 1 562 ? 13.590 18.123 -53.412 1.00 81.81 562 LEU A O 1
ATOM 4337 N N . GLU A 1 563 ? 14.176 20.074 -54.312 1.00 77.50 563 GLU A N 1
ATOM 4338 C CA . GLU A 1 563 ? 13.371 19.880 -55.530 1.00 77.50 563 GLU A CA 1
ATOM 4339 C C . GLU A 1 563 ? 13.836 18.664 -56.354 1.00 77.50 563 GLU A C 1
ATOM 4341 O O . GLU A 1 563 ? 13.049 18.004 -57.027 1.00 77.50 563 GLU A O 1
ATOM 4346 N N . THR A 1 564 ? 15.117 18.302 -56.238 1.00 81.88 564 THR A N 1
ATOM 4347 C CA . THR A 1 564 ? 15.730 17.133 -56.888 1.00 81.88 564 THR A CA 1
ATOM 4348 C C . THR A 1 564 ? 15.778 15.891 -55.984 1.00 81.88 564 THR A C 1
ATOM 4350 O O . THR A 1 564 ? 16.500 14.934 -56.277 1.00 81.88 564 THR A O 1
ATOM 4353 N N . ALA A 1 565 ? 15.009 15.864 -54.885 1.00 80.75 565 ALA A N 1
ATOM 4354 C CA . ALA A 1 565 ? 15.039 14.788 -53.888 1.00 80.75 565 ALA A CA 1
ATOM 4355 C C . ALA A 1 565 ? 14.906 13.364 -54.457 1.00 80.75 565 ALA A C 1
ATOM 4357 O O . ALA A 1 565 ? 15.693 12.507 -54.048 1.00 80.75 565 ALA A O 1
ATOM 4358 N N . PRO A 1 566 ? 13.979 13.058 -55.391 1.00 82.12 566 PRO A N 1
ATOM 4359 C CA . PRO A 1 566 ? 13.801 11.687 -55.879 1.00 82.12 566 PRO A CA 1
ATOM 4360 C C . PRO A 1 566 ? 15.049 11.135 -56.577 1.00 82.12 566 PRO A C 1
ATOM 4362 O O . PRO A 1 566 ? 15.358 9.947 -56.452 1.00 82.12 566 PRO A O 1
ATOM 4365 N N . PHE A 1 567 ? 15.794 12.004 -57.266 1.00 82.38 567 PHE A N 1
ATOM 4366 C CA . PHE A 1 567 ? 17.040 11.660 -57.945 1.00 82.38 567 PHE A CA 1
ATOM 4367 C C . PHE A 1 567 ? 18.145 11.329 -56.935 1.00 82.38 567 PHE A C 1
ATOM 4369 O O . PHE A 1 567 ? 18.670 10.215 -56.940 1.00 82.38 567 PHE A O 1
ATOM 4376 N N . TRP A 1 568 ? 18.432 12.235 -55.996 1.00 81.94 568 TRP A N 1
ATOM 4377 C CA . TRP A 1 568 ? 19.473 12.022 -54.982 1.00 81.94 568 TRP A CA 1
ATOM 4378 C C . TRP A 1 568 ? 19.161 10.863 -54.031 1.00 81.94 568 TRP A C 1
ATOM 4380 O O . TRP A 1 568 ? 20.066 10.116 -53.659 1.00 81.94 568 TRP A O 1
ATOM 4390 N N . ARG A 1 569 ? 17.879 10.651 -53.697 1.00 84.81 569 ARG A N 1
ATOM 4391 C CA . ARG A 1 569 ? 17.435 9.480 -52.930 1.00 84.81 569 ARG A CA 1
ATOM 4392 C C . ARG A 1 569 ? 17.736 8.175 -53.644 1.00 84.81 569 ARG A C 1
ATOM 4394 O O . ARG A 1 569 ? 18.257 7.256 -53.020 1.00 84.81 569 ARG A O 1
ATOM 4401 N N . SER A 1 570 ? 17.450 8.106 -54.943 1.00 81.94 570 SER A N 1
ATOM 4402 C CA . SER A 1 570 ? 17.692 6.894 -55.730 1.00 81.94 570 SER A CA 1
ATOM 4403 C C . SER A 1 570 ? 19.177 6.520 -55.768 1.00 81.94 570 SER A C 1
ATOM 4405 O O . SER A 1 570 ? 19.519 5.362 -55.538 1.00 81.94 570 SER A O 1
ATOM 4407 N N . ILE A 1 571 ? 20.063 7.506 -55.944 1.00 81.50 571 ILE A N 1
ATOM 4408 C CA . ILE A 1 571 ? 21.517 7.301 -55.969 1.00 81.50 571 ILE A CA 1
ATOM 4409 C C . ILE A 1 571 ? 22.038 6.909 -54.584 1.00 81.50 571 ILE A C 1
ATOM 4411 O O . ILE A 1 571 ? 22.780 5.936 -54.460 1.00 81.50 571 ILE A O 1
ATOM 4415 N N . GLY A 1 572 ? 21.641 7.644 -53.541 1.00 82.81 572 GLY A N 1
ATOM 4416 C CA . GLY A 1 572 ? 22.116 7.423 -52.175 1.00 82.81 572 GLY A CA 1
ATOM 4417 C C . GLY A 1 572 ? 21.661 6.089 -51.582 1.00 82.81 572 GLY A C 1
ATOM 4418 O O . GLY A 1 572 ? 22.451 5.381 -50.964 1.00 82.81 572 GLY A O 1
ATOM 4419 N N . VAL A 1 573 ? 20.403 5.699 -51.804 1.00 83.25 573 VAL A N 1
ATOM 4420 C CA . VAL A 1 573 ? 19.900 4.389 -51.363 1.00 83.25 573 VAL A CA 1
ATOM 4421 C C . VAL A 1 573 ? 20.591 3.266 -52.134 1.00 83.25 573 VAL A C 1
ATOM 4423 O O . VAL A 1 573 ? 20.982 2.267 -51.532 1.00 83.25 573 VAL A O 1
ATOM 4426 N N . ALA A 1 574 ? 20.801 3.433 -53.445 1.00 81.12 574 ALA A N 1
ATOM 4427 C CA . ALA A 1 574 ? 21.476 2.424 -54.251 1.00 81.12 574 ALA A CA 1
ATOM 4428 C C . ALA A 1 574 ? 22.929 2.191 -53.802 1.00 81.12 574 ALA A C 1
ATOM 4430 O O . ALA A 1 574 ? 23.356 1.041 -53.661 1.00 81.12 574 ALA A O 1
ATOM 4431 N N . SER A 1 575 ? 23.680 3.260 -53.525 1.00 82.31 575 SER A N 1
ATOM 4432 C CA . SER A 1 575 ? 25.067 3.156 -53.063 1.00 82.31 575 SER A CA 1
ATOM 4433 C C . SER A 1 575 ? 25.168 2.532 -51.667 1.00 82.31 575 SER A C 1
ATOM 4435 O O . SER A 1 575 ? 25.960 1.610 -51.470 1.00 82.31 575 SER A O 1
ATOM 4437 N N . LEU A 1 576 ? 24.320 2.948 -50.721 1.00 85.31 576 LEU A N 1
ATOM 4438 C CA . LEU A 1 576 ? 24.322 2.421 -49.351 1.00 85.31 576 LEU A CA 1
ATOM 4439 C C . LEU A 1 576 ? 23.888 0.957 -49.273 1.00 85.31 576 LEU A C 1
ATOM 4441 O O . LEU A 1 576 ? 24.495 0.186 -48.534 1.00 85.31 576 LEU A O 1
ATOM 4445 N N . LEU A 1 577 ? 22.887 0.541 -50.055 1.00 82.75 577 LEU A N 1
ATOM 4446 C CA . LEU A 1 577 ? 22.479 -0.867 -50.121 1.00 82.75 577 LEU A CA 1
ATOM 4447 C C . LEU A 1 577 ? 23.554 -1.749 -50.768 1.00 82.75 577 LEU A C 1
ATOM 4449 O O . LEU A 1 577 ? 23.753 -2.886 -50.344 1.00 82.75 577 LEU A O 1
ATOM 4453 N N . THR A 1 578 ? 24.282 -1.220 -51.755 1.00 80.81 578 THR A N 1
ATOM 4454 C CA . THR A 1 578 ? 25.429 -1.919 -52.355 1.00 80.81 578 THR A CA 1
ATOM 4455 C C . THR A 1 578 ? 26.552 -2.101 -51.333 1.00 80.81 578 THR A C 1
ATOM 4457 O O . THR A 1 578 ? 27.058 -3.211 -51.172 1.00 80.81 578 THR A O 1
ATOM 4460 N N . ALA A 1 579 ? 26.884 -1.053 -50.572 1.00 81.44 579 ALA A N 1
ATOM 4461 C CA . ALA A 1 579 ? 27.855 -1.130 -49.480 1.00 81.44 579 ALA A CA 1
ATOM 4462 C C . ALA A 1 579 ? 27.404 -2.092 -48.364 1.00 81.44 579 ALA A C 1
ATOM 4464 O O . ALA A 1 579 ? 28.215 -2.851 -47.832 1.00 81.44 579 ALA A O 1
ATOM 4465 N N . LEU A 1 580 ? 26.107 -2.108 -48.036 1.00 82.06 580 LEU A N 1
ATOM 4466 C CA . LEU A 1 580 ? 25.520 -3.007 -47.041 1.00 82.06 580 LEU A CA 1
ATOM 4467 C C . LEU A 1 580 ? 25.684 -4.466 -47.453 1.00 82.06 580 LEU A C 1
ATOM 4469 O O . LEU A 1 580 ? 26.089 -5.294 -46.641 1.00 82.06 580 LEU A O 1
ATOM 4473 N N . LEU A 1 581 ? 25.389 -4.792 -48.709 1.00 79.62 581 LEU A N 1
ATOM 4474 C CA . LEU A 1 581 ? 25.516 -6.160 -49.201 1.00 79.62 581 LEU A CA 1
ATOM 4475 C C . LEU A 1 581 ? 26.957 -6.608 -49.303 1.00 79.62 581 LEU A C 1
ATOM 4477 O O . LEU A 1 581 ? 27.255 -7.741 -48.934 1.00 79.62 581 LEU A O 1
ATOM 4481 N N . TYR A 1 582 ? 27.843 -5.718 -49.744 1.00 78.38 582 TYR A N 1
ATOM 4482 C CA . TYR A 1 582 ? 29.271 -5.980 -49.709 1.00 78.38 582 TYR A CA 1
ATOM 4483 C C . TYR A 1 582 ? 29.733 -6.283 -48.276 1.00 78.38 582 TYR A C 1
ATOM 4485 O O . TYR A 1 582 ? 30.362 -7.312 -48.044 1.00 78.38 582 TYR A O 1
ATOM 4493 N N . SER A 1 583 ? 29.330 -5.466 -47.297 1.00 78.38 583 SER A N 1
ATOM 4494 C CA . SER A 1 583 ? 29.644 -5.690 -45.883 1.00 78.38 583 SER A CA 1
ATOM 4495 C C . SER A 1 583 ? 29.070 -7.004 -45.339 1.00 78.38 583 SER A C 1
ATOM 4497 O O . SER A 1 583 ? 29.758 -7.712 -44.611 1.00 78.38 583 SER A O 1
ATOM 4499 N N . LEU A 1 584 ? 27.836 -7.371 -45.696 1.00 77.56 584 LEU A N 1
ATOM 4500 C CA . LEU A 1 584 ? 27.237 -8.649 -45.288 1.00 77.56 584 LEU A CA 1
ATOM 4501 C C . LEU A 1 584 ? 27.938 -9.856 -45.922 1.00 77.56 584 LEU A C 1
ATOM 4503 O O . LEU A 1 584 ? 28.067 -10.902 -45.281 1.00 77.56 584 LEU A O 1
ATOM 4507 N N . ALA A 1 585 ? 28.374 -9.723 -47.174 1.00 72.56 585 ALA A N 1
ATOM 4508 C CA . ALA A 1 585 ? 29.074 -10.775 -47.894 1.00 72.56 585 ALA A CA 1
ATOM 4509 C C . ALA A 1 585 ? 30.477 -11.013 -47.311 1.00 72.56 585 ALA A C 1
ATOM 4511 O O . ALA A 1 585 ? 30.853 -12.166 -47.091 1.00 72.56 585 ALA A O 1
ATOM 4512 N N . THR A 1 586 ? 31.212 -9.948 -46.971 1.00 70.69 586 THR A N 1
ATOM 4513 C CA . THR A 1 586 ? 32.538 -10.056 -46.341 1.00 70.69 586 THR A CA 1
ATOM 4514 C C . THR A 1 586 ? 32.460 -10.608 -44.914 1.00 70.69 586 THR A C 1
ATOM 4516 O O . THR A 1 586 ? 33.298 -11.425 -44.539 1.00 70.69 586 THR A O 1
ATOM 4519 N N . LEU A 1 587 ? 31.414 -10.261 -44.150 1.00 70.88 587 LEU A N 1
ATOM 4520 C CA . LEU A 1 587 ? 31.163 -10.779 -42.794 1.00 70.88 587 LEU A CA 1
ATOM 4521 C C . LEU A 1 587 ? 30.923 -12.296 -42.736 1.00 70.88 587 LEU A C 1
ATOM 4523 O O . LEU A 1 587 ? 31.235 -12.918 -41.723 1.00 70.88 587 LEU A O 1
ATOM 4527 N N . ARG A 1 588 ? 30.339 -12.896 -43.783 1.00 64.19 588 ARG A N 1
ATOM 4528 C CA . ARG A 1 588 ? 29.987 -14.330 -43.796 1.00 64.19 588 ARG A CA 1
ATOM 4529 C C . ARG A 1 588 ? 30.982 -15.229 -44.522 1.00 64.19 588 ARG A C 1
ATOM 4531 O O . ARG A 1 588 ? 31.051 -16.406 -44.184 1.00 64.19 588 ARG A O 1
ATOM 4538 N N . VAL A 1 589 ? 31.683 -14.724 -45.538 1.00 61.72 589 VAL A N 1
ATOM 4539 C CA . VAL A 1 589 ? 32.433 -15.571 -46.489 1.00 61.72 589 VAL A CA 1
ATOM 4540 C C . VAL A 1 589 ? 33.943 -15.270 -46.492 1.00 61.72 589 VAL A C 1
ATOM 4542 O O . VAL A 1 589 ? 34.712 -16.033 -47.070 1.00 61.72 589 VAL A O 1
ATOM 4545 N N . GLY A 1 590 ? 34.402 -14.221 -45.796 1.00 62.41 590 GLY A N 1
ATOM 4546 C CA . GLY A 1 590 ? 35.794 -13.757 -45.869 1.00 62.41 590 GLY A CA 1
ATOM 4547 C C . GLY A 1 590 ? 36.072 -12.944 -47.148 1.00 62.41 590 GLY A C 1
ATOM 4548 O O . GLY A 1 590 ? 35.120 -12.551 -47.829 1.00 62.41 590 GLY A O 1
ATOM 4549 N N . PRO A 1 591 ? 37.344 -12.638 -47.487 1.00 60.78 591 PRO A N 1
ATOM 4550 C CA . PRO A 1 591 ? 37.684 -11.858 -48.680 1.00 60.78 591 PRO A CA 1
ATOM 4551 C C . PRO A 1 591 ? 37.180 -12.553 -49.959 1.00 60.78 591 PRO A C 1
ATOM 4553 O O . PRO A 1 591 ? 37.556 -13.678 -50.286 1.00 60.78 591 PRO A O 1
ATOM 4556 N N . ILE A 1 592 ? 36.273 -11.879 -50.666 1.00 61.09 592 ILE A N 1
ATOM 4557 C CA . ILE A 1 592 ? 35.453 -12.432 -51.750 1.00 61.09 592 ILE A CA 1
ATOM 4558 C C . ILE A 1 592 ? 36.274 -12.456 -53.048 1.00 61.09 592 ILE A C 1
ATOM 4560 O O . ILE A 1 592 ? 36.282 -11.475 -53.780 1.00 61.09 592 ILE A O 1
ATOM 4564 N N . SER A 1 593 ? 36.962 -13.560 -53.358 1.00 56.22 593 SER A N 1
ATOM 4565 C CA . SER A 1 593 ? 37.905 -13.587 -54.496 1.00 56.22 593 SER A CA 1
ATOM 4566 C C . SER A 1 593 ? 37.587 -14.547 -55.664 1.00 56.22 593 SER A C 1
ATOM 4568 O O . SER A 1 593 ? 38.370 -14.584 -56.611 1.00 56.22 593 SER A O 1
ATOM 4570 N N . PRO A 1 594 ? 36.462 -15.292 -55.691 1.00 58.38 594 PRO A N 1
ATOM 4571 C CA . PRO A 1 594 ? 35.954 -15.732 -57.006 1.00 58.38 594 PRO A CA 1
ATOM 4572 C C . PRO A 1 594 ? 34.470 -15.436 -57.281 1.00 58.38 594 PRO A C 1
ATOM 4574 O O . PRO A 1 594 ? 34.051 -15.458 -58.434 1.00 58.38 594 PRO A O 1
ATOM 4577 N N . TYR A 1 595 ? 33.661 -15.112 -56.266 1.00 60.38 595 TYR A N 1
ATOM 4578 C CA . TYR A 1 595 ? 32.208 -14.918 -56.432 1.00 60.38 595 TYR A CA 1
ATOM 4579 C C . TYR A 1 595 ? 31.772 -13.455 -56.603 1.00 60.38 595 TYR A C 1
ATOM 4581 O O . TYR A 1 595 ? 30.592 -13.198 -56.836 1.00 60.38 595 TYR A O 1
ATOM 4589 N N . GLY A 1 596 ? 32.699 -12.495 -56.517 1.00 62.41 596 GLY A N 1
ATOM 4590 C CA . GLY A 1 596 ? 32.389 -11.060 -56.560 1.00 62.41 596 GLY A CA 1
ATOM 4591 C C . GLY A 1 596 ? 31.679 -10.637 -57.846 1.00 62.41 596 GLY A C 1
ATOM 4592 O O . GLY A 1 596 ? 30.678 -9.929 -57.794 1.00 62.41 596 GLY A O 1
ATOM 4593 N N . LEU A 1 597 ? 32.117 -11.161 -58.994 1.00 57.88 597 LEU A N 1
ATOM 4594 C CA . LEU A 1 597 ? 31.508 -10.877 -60.296 1.00 57.88 597 LEU A CA 1
ATOM 4595 C C . LEU A 1 597 ? 30.089 -11.460 -60.417 1.00 57.88 597 LEU A C 1
ATOM 4597 O O . LEU A 1 597 ? 29.199 -10.811 -60.957 1.00 57.88 597 LEU A O 1
ATOM 4601 N N . LEU A 1 598 ? 29.842 -12.646 -59.853 1.00 65.31 598 LEU A N 1
ATOM 4602 C CA . LEU A 1 598 ? 28.509 -13.253 -59.839 1.00 65.31 598 LEU A CA 1
ATOM 4603 C C . LEU A 1 598 ? 27.557 -12.492 -58.903 1.00 65.31 598 LEU A C 1
ATOM 4605 O O . LEU A 1 598 ? 26.414 -12.243 -59.276 1.00 65.31 598 LEU A O 1
ATOM 4609 N N . ILE A 1 599 ? 28.035 -12.053 -57.734 1.00 67.50 599 ILE A N 1
ATOM 4610 C CA . ILE A 1 599 ? 27.270 -11.205 -56.806 1.00 67.50 599 ILE A CA 1
ATOM 4611 C C . ILE A 1 599 ? 26.957 -9.848 -57.453 1.00 67.50 599 ILE A C 1
ATOM 4613 O O . ILE A 1 599 ? 25.812 -9.411 -57.385 1.00 67.50 599 ILE A O 1
ATOM 4617 N N . ALA A 1 600 ? 27.919 -9.221 -58.142 1.00 64.06 600 ALA A N 1
ATOM 4618 C CA . ALA A 1 600 ? 27.711 -7.977 -58.890 1.00 64.06 600 ALA A CA 1
ATOM 4619 C C . ALA A 1 600 ? 26.621 -8.122 -59.960 1.00 64.06 600 ALA A C 1
ATOM 4621 O O . ALA A 1 600 ? 25.738 -7.273 -60.065 1.00 64.06 600 ALA A O 1
ATOM 4622 N N . ILE A 1 601 ? 26.664 -9.209 -60.740 1.00 64.06 601 ILE A N 1
ATOM 4623 C CA . ILE A 1 601 ? 25.692 -9.477 -61.807 1.00 64.06 601 ILE A CA 1
ATOM 4624 C C . ILE A 1 601 ? 24.303 -9.733 -61.216 1.00 64.06 601 ILE A C 1
ATOM 4626 O O . ILE A 1 601 ? 23.338 -9.092 -61.629 1.00 64.06 601 ILE A O 1
ATOM 4630 N N . VAL A 1 602 ? 24.188 -10.627 -60.228 1.00 73.81 602 VAL A N 1
ATOM 4631 C CA . VAL A 1 602 ? 22.908 -10.945 -59.569 1.00 73.81 602 VAL A CA 1
ATOM 4632 C C . VAL A 1 602 ? 22.313 -9.700 -58.912 1.00 73.81 602 VAL A C 1
ATOM 4634 O O . VAL A 1 602 ? 21.114 -9.450 -59.030 1.00 73.81 602 VAL A O 1
ATOM 4637 N N . TRP A 1 603 ? 23.145 -8.884 -58.268 1.00 76.62 603 TRP A N 1
ATOM 4638 C CA . TRP A 1 603 ? 22.711 -7.651 -57.625 1.00 76.62 603 TRP A CA 1
ATOM 4639 C C . TRP A 1 603 ? 22.327 -6.557 -58.629 1.00 76.62 603 TRP A C 1
ATOM 4641 O O . TRP A 1 603 ? 21.329 -5.866 -58.430 1.00 76.62 603 TRP A O 1
ATOM 4651 N N . GLY A 1 604 ? 23.036 -6.457 -59.757 1.00 67.50 604 GLY A N 1
ATOM 4652 C CA . GLY A 1 604 ? 22.660 -5.593 -60.877 1.00 67.50 604 GLY A CA 1
ATOM 4653 C C . GLY A 1 604 ? 21.281 -5.942 -61.448 1.00 67.50 604 GLY A C 1
ATOM 4654 O O . GLY A 1 604 ? 20.452 -5.053 -61.645 1.00 67.50 604 GLY A O 1
ATOM 4655 N N . TYR A 1 605 ? 20.986 -7.236 -61.627 1.00 66.69 605 TYR A N 1
ATOM 4656 C CA . TYR A 1 605 ? 19.653 -7.700 -62.033 1.00 66.69 605 TYR A CA 1
ATOM 4657 C C . TYR A 1 605 ? 18.586 -7.456 -60.956 1.00 66.69 605 TYR A C 1
ATOM 4659 O O . TYR A 1 605 ? 17.460 -7.080 -61.289 1.00 66.69 605 TYR A O 1
ATOM 4667 N N . ALA A 1 606 ? 18.926 -7.613 -59.672 1.00 73.12 606 ALA A N 1
ATOM 4668 C CA . ALA A 1 606 ? 18.019 -7.310 -58.567 1.00 73.12 606 ALA A CA 1
ATOM 4669 C C . ALA A 1 606 ? 17.652 -5.818 -58.527 1.00 73.12 606 ALA A C 1
ATOM 4671 O O . ALA A 1 606 ? 16.471 -5.488 -58.429 1.00 73.12 606 ALA A O 1
ATOM 4672 N N . PHE A 1 607 ? 18.624 -4.912 -58.685 1.00 71.94 607 PHE A N 1
ATOM 4673 C CA . PHE A 1 607 ? 18.365 -3.472 -58.769 1.00 71.94 607 PHE A CA 1
ATOM 4674 C C . PHE A 1 607 ? 17.527 -3.094 -59.987 1.00 71.94 607 PHE A C 1
ATOM 4676 O O . PHE A 1 607 ? 16.612 -2.282 -59.863 1.00 71.94 607 PHE A O 1
ATOM 4683 N N . TRP A 1 608 ? 17.795 -3.705 -61.144 1.00 68.12 60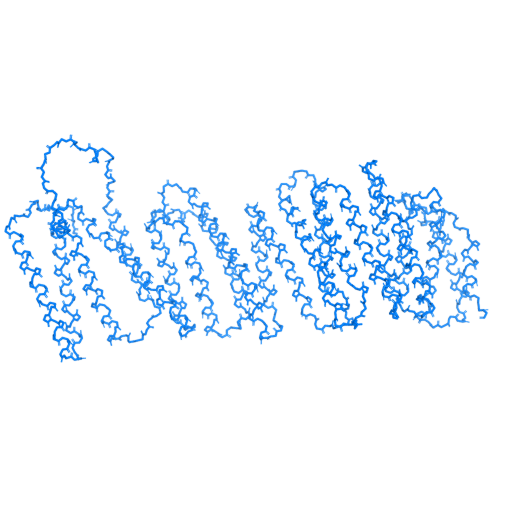8 TRP A N 1
ATOM 4684 C CA . TRP A 1 608 ? 16.997 -3.498 -62.352 1.00 68.12 608 TRP A CA 1
ATOM 4685 C C . TRP A 1 608 ? 15.537 -3.936 -62.152 1.00 68.12 608 TRP A C 1
ATOM 4687 O O . TRP A 1 608 ? 14.608 -3.203 -62.492 1.00 68.12 608 TRP A O 1
ATOM 4697 N N . PHE A 1 609 ? 15.317 -5.096 -61.526 1.00 72.12 609 PHE A N 1
ATOM 4698 C CA . PHE A 1 609 ? 13.976 -5.595 -61.218 1.00 72.12 609 PHE A CA 1
ATOM 4699 C C . PHE A 1 609 ? 13.246 -4.723 -60.182 1.00 72.12 609 PHE A C 1
ATOM 4701 O O . PHE A 1 609 ? 12.078 -4.373 -60.377 1.00 72.12 609 PHE A O 1
ATOM 4708 N N . VAL A 1 610 ? 13.930 -4.337 -59.097 1.00 73.19 610 VAL A N 1
ATOM 4709 C CA . VAL A 1 610 ? 13.398 -3.446 -58.051 1.00 73.19 610 VAL A CA 1
ATOM 4710 C C . VAL A 1 610 ? 13.031 -2.085 -58.648 1.00 73.19 610 VAL A C 1
ATOM 4712 O O . VAL A 1 6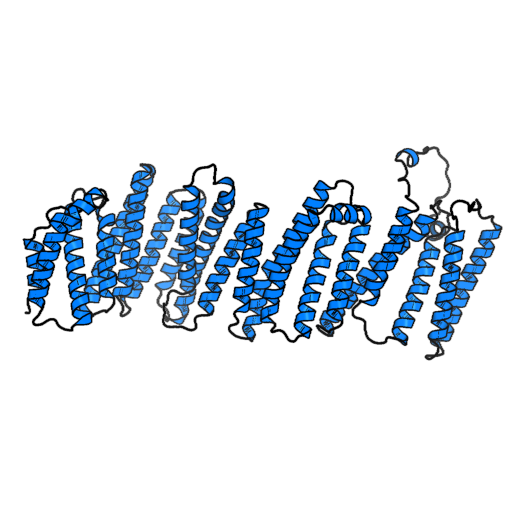10 ? 11.931 -1.596 -58.387 1.00 73.19 610 VAL A O 1
ATOM 4715 N N . GLY A 1 611 ? 13.897 -1.520 -59.494 1.00 68.25 611 GLY A N 1
ATOM 4716 C CA . GLY A 1 611 ? 13.682 -0.244 -60.175 1.00 68.25 611 GLY A CA 1
ATOM 4717 C C . GLY A 1 611 ? 12.441 -0.234 -61.063 1.00 68.25 611 GLY A C 1
ATOM 4718 O O . GLY A 1 611 ? 11.611 0.663 -60.949 1.00 68.25 611 GLY A O 1
ATOM 4719 N N . ASN A 1 612 ? 12.251 -1.283 -61.864 1.00 67.62 612 ASN A N 1
ATOM 4720 C CA . ASN A 1 612 ? 11.157 -1.339 -62.836 1.00 67.62 612 ASN A CA 1
ATOM 4721 C C . ASN A 1 612 ? 9.801 -1.770 -62.251 1.00 67.62 612 ASN A C 1
ATOM 4723 O O . ASN A 1 612 ? 8.772 -1.549 -62.885 1.00 67.62 612 ASN A O 1
ATOM 4727 N N . THR A 1 613 ? 9.759 -2.410 -61.074 1.00 72.75 613 THR A N 1
ATOM 4728 C CA . THR A 1 613 ? 8.506 -2.994 -60.544 1.00 72.75 613 THR A CA 1
ATOM 4729 C C . THR A 1 613 ? 8.151 -2.547 -59.130 1.00 72.75 613 THR A C 1
ATOM 4731 O O . THR A 1 613 ? 6.997 -2.201 -58.858 1.00 72.75 613 THR A O 1
ATOM 4734 N N . LEU A 1 614 ? 9.117 -2.549 -58.210 1.00 75.75 614 LEU A N 1
ATOM 4735 C CA . LEU A 1 614 ? 8.882 -2.273 -56.795 1.00 75.75 614 LEU A CA 1
ATOM 4736 C C . LEU A 1 614 ? 8.925 -0.778 -56.496 1.00 75.75 614 LEU A C 1
ATOM 4738 O O . LEU A 1 614 ? 8.109 -0.325 -55.698 1.00 75.75 614 LEU A O 1
ATOM 4742 N N . ILE A 1 615 ? 9.790 -0.008 -57.167 1.00 79.38 615 ILE A N 1
ATOM 4743 C CA . ILE A 1 615 ? 9.851 1.451 -56.996 1.00 79.38 615 ILE A CA 1
ATOM 4744 C C . ILE A 1 615 ? 8.551 2.109 -57.465 1.00 79.38 615 ILE A C 1
ATOM 4746 O O . ILE A 1 615 ? 7.983 2.891 -56.712 1.00 79.38 615 ILE A O 1
ATOM 4750 N N . ALA A 1 616 ? 7.995 1.725 -58.618 1.00 77.19 616 ALA A N 1
ATOM 4751 C CA . ALA A 1 616 ? 6.702 2.248 -59.079 1.00 77.19 616 ALA A CA 1
ATOM 4752 C C . ALA A 1 616 ? 5.569 1.972 -58.062 1.00 77.19 616 ALA A C 1
ATOM 4754 O O . ALA A 1 616 ? 4.799 2.857 -57.683 1.00 77.19 616 ALA A O 1
ATOM 4755 N N . ARG A 1 617 ? 5.501 0.748 -57.520 1.00 81.50 617 ARG A N 1
ATOM 4756 C CA . ARG A 1 617 ? 4.523 0.385 -56.473 1.00 81.50 617 ARG A CA 1
ATOM 4757 C C . ARG A 1 617 ? 4.786 1.078 -55.131 1.00 81.50 617 ARG A C 1
ATOM 4759 O O . ARG A 1 617 ? 3.846 1.371 -54.398 1.00 81.50 617 ARG A O 1
ATOM 4766 N N . PHE A 1 618 ? 6.044 1.330 -54.791 1.00 79.94 618 PHE A N 1
ATOM 4767 C CA . PHE A 1 618 ? 6.423 2.060 -53.586 1.00 79.94 618 PHE A CA 1
ATOM 4768 C C . PHE A 1 618 ? 6.060 3.545 -53.706 1.00 79.94 618 PHE A C 1
ATOM 4770 O O . PHE A 1 618 ? 5.389 4.069 -52.822 1.00 79.94 618 PHE A O 1
ATOM 4777 N N . ASN A 1 619 ? 6.393 4.182 -54.831 1.00 83.75 619 ASN A N 1
ATOM 4778 C CA . ASN A 1 619 ? 6.091 5.583 -55.128 1.00 83.75 619 ASN A CA 1
ATOM 4779 C C . ASN A 1 619 ? 4.582 5.858 -55.133 1.00 83.75 619 ASN A C 1
ATOM 4781 O O . ASN A 1 619 ? 4.146 6.881 -54.613 1.00 83.75 619 ASN A O 1
ATOM 4785 N N . THR A 1 620 ? 3.773 4.929 -55.656 1.00 81.12 620 THR A N 1
ATOM 4786 C CA . THR A 1 620 ? 2.302 5.054 -55.619 1.00 81.12 620 THR A CA 1
ATOM 4787 C C . THR A 1 620 ? 1.725 4.981 -54.203 1.00 81.12 620 THR A C 1
ATOM 4789 O O . THR A 1 620 ? 0.745 5.663 -53.914 1.00 81.12 620 THR A O 1
ATOM 4792 N N . ARG A 1 621 ? 2.319 4.190 -53.296 1.00 82.62 621 ARG A N 1
ATOM 4793 C CA . ARG A 1 621 ? 1.884 4.105 -51.888 1.00 82.62 621 ARG A CA 1
ATOM 4794 C C . ARG A 1 621 ? 2.452 5.215 -51.004 1.00 82.62 621 ARG A C 1
ATOM 4796 O O . ARG A 1 621 ? 1.794 5.604 -50.044 1.00 82.62 621 ARG A O 1
ATOM 4803 N N . TRP A 1 622 ? 3.651 5.703 -51.306 1.00 78.25 622 TRP A N 1
ATOM 4804 C CA . TRP A 1 622 ? 4.405 6.639 -50.469 1.00 78.25 622 TRP A CA 1
ATOM 4805 C C . TRP A 1 622 ? 4.957 7.802 -51.310 1.00 78.25 622 TRP A C 1
ATOM 4807 O O . TRP A 1 622 ? 6.176 7.950 -51.434 1.00 78.25 622 TRP A O 1
ATOM 4817 N N . PRO A 1 623 ? 4.088 8.666 -51.874 1.00 76.69 623 PRO A N 1
ATOM 4818 C CA . PRO A 1 623 ? 4.501 9.708 -52.822 1.00 76.69 623 PRO A CA 1
ATOM 4819 C C . PRO A 1 623 ? 5.497 10.713 -52.221 1.00 76.69 623 PRO A C 1
ATOM 4821 O O . PRO A 1 623 ? 6.366 11.232 -52.913 1.00 76.69 623 PRO A O 1
ATOM 4824 N N . PHE A 1 624 ? 5.444 10.940 -50.907 1.00 75.44 624 PHE A N 1
ATOM 4825 C CA . PHE A 1 624 ? 6.353 11.854 -50.204 1.00 75.44 624 PHE A CA 1
ATOM 4826 C C . PHE A 1 624 ? 7.800 11.334 -50.096 1.00 75.44 624 PHE A C 1
ATOM 4828 O O . PHE A 1 624 ? 8.737 12.119 -49.907 1.00 75.44 624 PHE A O 1
ATOM 4835 N N . TRP A 1 625 ? 8.001 10.022 -50.238 1.00 80.38 625 TRP A N 1
ATOM 4836 C CA . TRP A 1 625 ? 9.309 9.354 -50.207 1.00 80.38 625 TRP A CA 1
ATOM 4837 C C . TRP A 1 625 ? 9.715 8.814 -51.577 1.00 80.38 625 TRP A C 1
ATOM 4839 O O . TRP A 1 625 ? 10.570 7.935 -51.658 1.00 80.38 625 TRP A O 1
ATOM 4849 N N . ALA A 1 626 ? 9.117 9.350 -52.644 1.00 83.31 626 ALA A N 1
ATOM 4850 C CA . ALA A 1 626 ? 9.339 8.858 -53.990 1.00 83.31 626 ALA A CA 1
ATOM 4851 C C . ALA A 1 626 ? 10.830 8.815 -54.359 1.00 83.31 626 ALA A C 1
ATOM 4853 O O . ALA A 1 626 ? 11.602 9.737 -54.057 1.00 83.31 626 ALA A O 1
ATOM 4854 N N . LEU A 1 627 ? 11.200 7.724 -55.023 1.00 81.88 627 LEU A N 1
ATOM 4855 C CA . LEU A 1 627 ? 12.497 7.475 -55.640 1.00 81.88 627 LEU A CA 1
ATOM 4856 C C . LEU A 1 627 ? 12.353 7.669 -57.151 1.00 81.88 627 LEU A C 1
ATOM 4858 O O . LEU A 1 627 ? 11.317 7.327 -57.717 1.00 81.88 627 LEU A O 1
ATOM 4862 N N . ALA A 1 628 ? 13.371 8.203 -57.822 1.00 81.25 628 ALA A N 1
ATOM 4863 C CA . ALA A 1 628 ? 13.343 8.293 -59.279 1.00 81.25 628 ALA A CA 1
ATOM 4864 C C . ALA A 1 628 ? 13.220 6.893 -59.916 1.00 81.25 628 ALA A C 1
ATOM 4866 O O . ALA A 1 628 ? 13.912 5.960 -59.510 1.00 81.25 628 ALA A O 1
ATOM 4867 N N . GLU A 1 629 ? 12.352 6.756 -60.923 1.00 65.31 629 GLU A N 1
ATOM 4868 C CA . GLU A 1 629 ? 12.074 5.482 -61.616 1.00 65.31 629 GLU A CA 1
ATOM 4869 C C . GLU A 1 629 ? 13.237 5.014 -62.509 1.00 65.31 629 GLU A C 1
ATOM 4871 O O . GLU A 1 629 ? 13.282 3.859 -62.919 1.00 65.31 629 GLU A O 1
ATOM 4876 N N . ALA A 1 630 ? 14.220 5.884 -62.755 1.00 59.53 630 ALA A N 1
ATOM 4877 C CA . ALA A 1 630 ? 15.415 5.580 -63.532 1.00 59.53 630 ALA A CA 1
ATOM 4878 C C . ALA A 1 630 ? 16.701 5.850 -62.727 1.00 59.53 630 ALA A C 1
ATOM 4880 O O . ALA A 1 630 ? 17.381 6.850 -62.969 1.00 59.53 630 ALA A O 1
ATOM 4881 N N . PRO A 1 631 ? 17.095 4.980 -61.780 1.00 51.53 631 PRO A N 1
ATOM 4882 C CA . PRO A 1 631 ? 18.481 4.959 -61.341 1.00 51.53 631 PRO A CA 1
ATOM 4883 C C . PRO A 1 631 ? 19.310 4.412 -62.510 1.00 51.53 631 PRO A C 1
ATOM 4885 O O . PRO A 1 631 ? 19.137 3.257 -62.891 1.00 51.53 631 PRO A O 1
ATOM 4888 N N . CYS A 1 632 ? 20.158 5.244 -63.127 1.00 51.31 632 CYS A N 1
ATOM 4889 C CA . CYS A 1 632 ? 21.012 4.867 -64.259 1.00 51.31 632 CYS A CA 1
ATOM 4890 C C . CYS A 1 632 ? 21.620 3.461 -64.058 1.00 51.31 632 CYS A C 1
ATOM 4892 O O . CYS A 1 632 ? 22.515 3.319 -63.219 1.00 51.31 632 CYS A O 1
ATOM 4894 N N . PRO A 1 633 ? 21.208 2.429 -64.824 1.00 51.88 633 PRO A N 1
ATOM 4895 C CA . PRO A 1 633 ? 21.742 1.074 -64.663 1.00 51.88 633 PRO A CA 1
ATOM 4896 C C . PRO A 1 633 ? 23.265 1.028 -64.860 1.00 51.88 633 PRO A C 1
ATOM 4898 O O . PRO A 1 633 ? 23.945 0.217 -64.239 1.00 51.88 633 PRO A O 1
ATOM 4901 N N . GLY A 1 634 ? 23.821 1.972 -65.629 1.00 54.16 634 GLY A N 1
ATOM 4902 C CA . GLY A 1 634 ? 25.265 2.144 -65.786 1.00 54.16 634 GLY A CA 1
ATOM 4903 C C . GLY A 1 634 ? 26.007 2.553 -64.506 1.00 54.16 634 GLY A C 1
ATOM 4904 O O . GLY A 1 634 ? 27.135 2.121 -64.316 1.00 54.16 634 GLY A O 1
ATOM 4905 N N . TRP A 1 635 ? 25.394 3.323 -63.598 1.00 55.28 635 TRP A N 1
ATOM 4906 C CA . TRP A 1 635 ? 26.052 3.789 -62.366 1.00 55.28 635 TRP A CA 1
ATOM 4907 C C . TRP A 1 635 ? 26.152 2.689 -61.307 1.00 55.28 635 TRP A C 1
ATOM 4909 O O . TRP A 1 635 ? 27.209 2.516 -60.710 1.00 55.28 635 TRP A O 1
ATOM 4919 N N . ALA A 1 636 ? 25.087 1.905 -61.109 1.00 51.09 636 ALA A N 1
ATOM 4920 C CA . ALA A 1 636 ? 25.105 0.759 -60.196 1.00 51.09 636 ALA A CA 1
ATOM 4921 C C . ALA A 1 636 ? 26.057 -0.345 -60.690 1.00 51.09 636 ALA A C 1
ATOM 4923 O O . ALA A 1 636 ? 26.775 -0.940 -59.889 1.00 51.09 636 ALA A O 1
ATOM 4924 N N . TYR A 1 637 ? 26.118 -0.566 -62.009 1.00 52.84 637 TYR A N 1
ATOM 4925 C CA . TYR A 1 637 ? 27.061 -1.498 -62.631 1.00 52.84 637 TYR A CA 1
ATOM 4926 C C . TYR A 1 637 ? 28.514 -1.020 -62.487 1.00 52.84 637 TYR A C 1
ATOM 4928 O O . TYR A 1 637 ? 29.388 -1.811 -62.142 1.00 52.84 637 TYR A O 1
ATOM 4936 N N . TRP A 1 638 ? 28.770 0.281 -62.668 1.00 56.88 638 TRP A N 1
ATOM 4937 C CA . TRP A 1 638 ? 30.098 0.880 -62.502 1.00 56.88 638 TRP A CA 1
ATOM 4938 C C . TRP A 1 638 ? 30.560 0.880 -61.035 1.00 56.88 638 TRP A C 1
ATOM 4940 O O . TRP A 1 638 ? 31.709 0.537 -60.767 1.00 56.88 638 TRP A O 1
ATOM 4950 N N . LEU A 1 639 ? 29.671 1.161 -60.071 1.00 56.78 639 LEU A N 1
ATOM 4951 C CA . LEU A 1 639 ? 29.950 1.063 -58.627 1.00 56.78 639 LEU A CA 1
ATOM 4952 C C . LEU A 1 639 ? 30.203 -0.381 -58.183 1.00 56.78 639 LEU A C 1
ATOM 4954 O O . LEU A 1 639 ? 31.158 -0.639 -57.460 1.00 56.78 639 LEU A O 1
ATOM 4958 N N . CYS A 1 640 ? 29.399 -1.340 -58.651 1.00 53.28 640 CYS A N 1
ATOM 4959 C CA . CYS A 1 640 ? 29.649 -2.754 -58.371 1.00 53.28 640 CYS A CA 1
ATOM 4960 C C . CYS A 1 640 ? 30.985 -3.209 -58.973 1.00 53.28 640 CYS A C 1
ATOM 4962 O O . CYS A 1 640 ? 31.754 -3.871 -58.290 1.00 53.28 640 CYS A O 1
ATOM 4964 N N . TYR A 1 641 ? 31.301 -2.816 -60.210 1.00 54.47 641 TYR A N 1
ATOM 4965 C CA . TYR A 1 641 ? 32.568 -3.168 -60.855 1.00 54.47 641 TYR A CA 1
ATOM 4966 C C . TYR A 1 641 ? 33.785 -2.540 -60.157 1.00 54.47 641 TYR A C 1
ATOM 4968 O O . TYR A 1 641 ? 34.783 -3.216 -59.951 1.00 54.47 641 TYR A O 1
ATOM 4976 N N . SER A 1 642 ? 33.704 -1.275 -59.740 1.00 57.53 642 SER A N 1
ATOM 4977 C CA . SER A 1 642 ? 34.808 -0.568 -59.066 1.00 57.53 642 SER A CA 1
ATOM 4978 C C . SER A 1 642 ? 35.032 -0.992 -57.611 1.00 57.53 642 SER A C 1
ATOM 4980 O O . SER A 1 642 ? 36.163 -0.935 -57.145 1.00 57.53 642 SER A O 1
ATOM 4982 N N . VAL A 1 643 ? 33.992 -1.444 -56.900 1.00 54.47 643 VAL A N 1
ATOM 4983 C CA . VAL A 1 643 ? 34.106 -1.963 -55.521 1.00 54.47 643 VAL A CA 1
ATOM 4984 C C . VAL A 1 643 ? 34.497 -3.450 -55.489 1.00 54.47 643 VAL A C 1
ATOM 4986 O O . VAL A 1 643 ? 35.092 -3.897 -54.513 1.00 54.47 643 VAL A O 1
ATOM 4989 N N . LEU A 1 644 ? 34.179 -4.225 -56.536 1.00 50.97 644 LEU A N 1
ATOM 4990 C CA . LEU A 1 644 ? 34.425 -5.679 -56.599 1.00 50.97 644 LEU A CA 1
ATOM 4991 C C . LEU A 1 644 ? 35.597 -6.084 -57.511 1.00 50.97 644 LEU A C 1
ATOM 4993 O O . LEU A 1 644 ? 35.962 -7.260 -57.520 1.00 50.97 644 LEU A O 1
ATOM 4997 N N . SER A 1 645 ? 36.181 -5.158 -58.279 1.00 42.62 645 SER A N 1
ATOM 4998 C CA . SER A 1 645 ? 37.405 -5.406 -59.048 1.00 42.62 645 SER A CA 1
ATOM 4999 C C . SER A 1 645 ? 38.615 -5.337 -58.114 1.00 42.62 645 SER A C 1
ATOM 5001 O O . SER A 1 645 ? 38.856 -4.276 -57.537 1.00 42.62 645 SER A O 1
ATOM 5003 N N . PRO A 1 646 ? 39.408 -6.413 -57.979 1.00 42.59 646 PRO A N 1
ATOM 5004 C CA . PRO A 1 646 ? 40.671 -6.336 -57.268 1.00 42.59 646 PRO A CA 1
ATOM 5005 C C . PRO A 1 646 ? 41.644 -5.476 -58.083 1.00 42.59 646 PRO A C 1
ATOM 5007 O O . PRO A 1 646 ? 41.889 -5.746 -59.261 1.00 42.59 646 PRO A O 1
ATOM 5010 N N . VAL A 1 647 ? 42.180 -4.435 -57.453 1.00 40.72 647 VAL A N 1
ATOM 5011 C CA . VAL A 1 647 ? 43.610 -4.139 -57.587 1.00 40.72 647 VAL A CA 1
ATOM 5012 C C . VAL A 1 647 ? 44.305 -4.892 -56.469 1.00 40.72 647 VAL A C 1
ATOM 5014 O O . VAL A 1 647 ? 43.780 -4.826 -55.332 1.00 40.72 647 VAL A O 1
#

Solvent-accessible surface area (backbone atoms only — not comparable to full-atom values): 34151 Å² total; per-residue (Å²): 135,74,75,88,75,64,82,73,86,81,78,82,52,80,70,53,55,55,58,43,53,52,50,52,49,50,50,52,50,53,51,53,50,44,53,53,51,45,72,76,38,96,79,48,65,67,61,48,30,52,49,27,44,53,51,17,53,52,27,45,54,50,17,67,77,65,39,38,44,67,38,40,48,51,18,52,50,26,42,48,49,24,51,50,51,50,40,55,73,79,46,70,66,87,63,50,20,40,71,36,22,57,51,32,54,62,54,49,52,50,52,53,49,51,48,71,76,54,69,76,76,74,81,53,82,65,72,78,63,61,82,96,69,91,76,98,65,88,74,74,85,47,72,68,57,67,74,69,56,85,65,97,54,58,69,64,59,32,54,49,55,59,51,53,50,49,45,52,50,32,46,52,51,17,51,49,33,35,50,54,38,48,76,74,71,45,70,42,85,62,43,23,60,19,24,44,38,39,18,54,33,40,39,53,53,29,27,73,67,58,41,68,76,63,40,47,50,60,24,52,52,26,42,50,48,16,53,51,26,47,40,50,64,68,68,50,62,73,44,48,48,18,31,51,40,8,47,46,24,41,48,52,44,55,50,48,58,54,44,71,70,36,72,64,46,57,51,49,36,54,74,43,61,61,67,92,53,72,66,63,52,49,52,52,46,50,52,49,41,51,52,51,28,47,51,42,26,61,49,17,36,60,50,20,50,66,60,29,71,84,71,47,99,66,70,32,40,57,52,14,33,53,41,24,29,50,38,27,47,52,46,25,69,72,71,69,43,52,72,28,41,42,50,28,51,50,36,52,53,53,48,54,55,51,55,59,72,68,53,91,52,97,76,78,63,98,54,57,75,30,45,54,28,39,52,51,15,52,50,33,42,50,51,30,56,57,59,69,73,51,66,78,88,68,31,82,71,55,56,52,45,35,61,42,30,46,53,52,20,50,52,28,38,45,50,18,30,59,43,53,47,64,68,47,58,84,78,44,83,89,58,82,64,56,58,56,28,28,51,30,27,45,52,11,43,51,22,42,57,53,23,75,75,74,43,67,69,28,40,50,50,9,53,51,26,39,49,50,20,54,47,48,54,42,56,65,43,65,80,43,100,51,38,30,56,48,16,31,56,30,17,52,48,15,30,53,32,13,46,51,27,59,57,50,72,78,75,53,82,91,43,52,70,56,32,52,51,30,44,54,51,16,49,53,29,37,52,52,18,50,52,18,47,55,54,13,58,77,69,67,45,90,52,36,41,61,31,31,53,42,41,38,58,22,43,42,53,54,38,54,90,43,96,60,25,28,55,56,36,32,53,50,34,52,52,30,52,50,52,24,50,52,48,52,48,42,75,74,70,41,88,72,80,82,55,37,67,58,51,39,52,54,48,48,52,49,51,52,50,39,36,75,53,50,43,58,57,45,29,74,76,37,64,85,60,33,55,43,73,73,63,57,69,66,56,60,49,49,51,39,47,65,75,54,51,86,128

Radius of gyration: 41.06 Å; Cα contacts (8 Å, |Δi|>4): 646; chains: 1; bounding box: 87×57×123 Å

Mean predicted aligned error: 19.46 Å

Foldseek 3Di:
DDPPPPPQDPDDPPVNVVVVVVLVVVLVVLLVVLVVVCVVDVPPLVVLLVSLQVSLVVLVVVCLNQVALVSPLSSCVSNVVSVVSVCVPVPVDLALLQVLLVVLVVLLVVLLVLCVVDPDDDPDPVVVCDDPDDDDDDPPPDPVVVSVDRDPDDSSVSNNVSSLVSLVVSLVVSVVSNVVCCVPPNQDPNSLSSLQSSLVSQLSSCLLVLVLLRNAQSSLVSNLVSVLSVCVVVVNDQLQSLLSLLVSLQVQLVVLVVLLVDVVVVVVSVSSVNDPPSPVSSVSNNVSSLVNSLVSLVVSLVSSVVSCVVVDDDCSSLSSLVSSLVSLVVVCQPVVDLVSLLVNVVSVLVNLVSVVVPPPDPPPDPCPLLNSLQVQLVVLQVVLVVLVPDDDVPNPSVVSNNVSSNVSSLVSLLVSLQVQLVVVVPVDDDDPLSVQLSVLSNQLSVLVVVCVVPDPVSPLSNVVSPLVSLVSVLVVCVVPPQLQVSLQVLLVQLQVLLVVLVVVVVPDPVCVVSSVSSLVSSVVSLVSSVVSLVVCVVVLPLNSLSSLVSSLSSLQSNQLVDPCSQAVNQVSNLLSVLVSVVSVCCNPPNDDPPCLVVCLVVVLVVSVCCLQPVLVVVCVVCVSRHHDSPPPSVVSSVSSCVVSDDD

Secondary structure (DSSP, 8-state):
--GGG--PPP---HHHHHHHHHHHHHHHHHHHHHHHHHHH-TT-HHHHHHHHHHHHHHHHHHHHHHT-HHHHHHHHHHHHHHHHHHHHHH--S---SHHHHHHHHHHHHHHHHHHHHS--PPPPTTTT--------------HHHHHHS-----HHHHHHHHHHHHHHHHHHHHHHHHHHHHHHH-S-TTHHHHHHHHHHHHHHHHHHTT-TTTTTHHHHHHHHHHHHHHHHHTT--TTHHHHHHHHHHHHHHHHHHHHHTSHHHHHHHHHTT--S-HHHHHHHHHHHHHHHHHHHHHHHHHHHHHHHTTT-S-SHHHHHHHHHHHHHHHHHHHH--HHHHHHHHHHHHHHHHHHHHT---SSS-TTHHHHHHHHHHHHHHHHHHHHHTS-TTTHHHHHHHHHHHHHHHHHHHHHHHHHHHHHHTTTSTT-THHHHHHHHHHHHHHHHHHHTTT-HHHHHHHHHHHHHHHHHHHHHHTTSS-HHHHHHHHHHHHHHHHHHHHHHTTT-GGGHHHHHHHHHHHHHHHHHHHHHHHHHHHTT-TTHHHHHHHHHHHHHHHTTTSTTHHHHHHHHHHHHHHHHHHHHHHHHHSS-SSSHHHHHHHHHHHHHHIIIIIHHHHHHH-GGGPPPS---HHHHHHHHHHHHS--

=== Feature glossary ===
The record interleaves many kinds of information about one protein. Here is each kind framed as the question it answers.

Q: Are the domains correctly placed relative to each other?
A: Predicted aligned error is AlphaFold's pairwise confidence. Unlike pLDDT (per-residue), PAE is per-residue-pair and captures whether two parts of the structure are correctly placed relative to each other. Units are ångströms of expected positional error.

Q: Which residues are in helices, strands, or loops?
A: Eight-state secondary structure (DSSP): H is the canonical α-helix, G the tighter 3₁₀-helix, I the wider π-helix; E/B are β-structure, T and S are turns and bends, and '-' is everything else. DSSP derives these from the pattern of main-chain N–H···O=C hydrogen bonds, not from the sequence.

Q: What if only a Cα trace is available?
A: P-SEA three-state annotation labels each residue as helix, strand, or coil based purely on the geometry of the Cα trace. It serves as a fallback when the full backbone (and thus DSSP) is unavailable.

Q: What are the backbone torsion angles?
A: φ (phi) and ψ (psi) are the two rotatable backbone dihedrals per residue: φ is the C(i-1)–N–Cα–C torsion, ψ is the N–Cα–C–N(i+1) torsion, both in degrees on (−180°, 180°]. α-helical residues cluster near (−60°, −45°); β-strand residues near (−120°, +130°). A Ramachandran plot is simply a scatter of (φ, ψ) for every residue.

Q: What known structures does this most resemble?
A: Structural nearest neighbors (via Foldseek easy-search vs the PDB). Reported per hit: target PDB id, E-value, and alignment TM-score. A TM-score above ~0.5 is the conventional threshold for 'same fold'.

Q: What family and function is it annotated with?
A: Database cross-references. InterPro integrates a dozen domain/family signature databases into unified entries with residue-range hits. GO terms attach function/process/location labels with evidence codes. CATH codes position the fold in a four-level structural taxonomy. Organism is the NCBI-taxonomy species name.

Q: Which residues are buried vs exposed?
A: Solvent accessibility: the surface area of each residue that a 1.4 Å water probe can touch, in Å². When only backbone atoms are present the absolute values are lower than full-atom SASA (side chains contribute most of the area) and are flagged as backbone-only.

Q: What do the diagnostic plots show?
A: Three diagnostic plots accompany the record. The Cα contact map visualizes the tertiary structure as a 2D adjacency matrix (8 Å cutoff, sequence-local contacts suppressed). The Ramachandran plot shows the distribution of backbone (φ, ψ) torsions, with points in the α and β basins reflecting secondary structure content. The PAE plot shows AlphaFold's inter-residue confidence as a color matrix.

Q: What is the amino-acid chain?
A: The amino-acid sequence is the protein's primary structure: the linear order of residues from the N-terminus to the C-terminus, written in one-letter code. Everything else here — the 3D coordinates, the secondary structure, the domain annotations — is ultimately a consequence of this string.

Q: What do the rendered images show?
A: The six renders are orthographic views along the three Cartesian axes in both directions. Representation (cartoon, sticks, or surface) and color scheme (sequence-rainbow or by-chain) vary across proteins so the training set covers all the common visualization conventions.

Q: Where is each backbone atom in 3D?
A: The mmCIF table is the protein's shape written out atom by atom. For each backbone N, Cα, C, and carbonyl O, it records an (x, y, z) coordinate triple in Å plus the residue type, chain letter, and residue number.

Q: How mobile is each atom in the crystal?
A: For experimental (PDB) structures, the B-factor (temperature factor) quantifies the positional spread of each atom in the crystal — a combination of thermal vibration and static disorder — in units of Å². High B-factors mark flexible loops or poorly resolved regions; low B-factors mark the rigid, well-ordered core.

Q: How big and how compact is the whole molecule?
A: Three whole-structure scalars: the radius of gyration (RMS distance of Cα from centroid, in Å), the count of Cα–Cα contacts (pairs closer than 8 Å and separated by more than four residues in sequence — i.e. tertiary, not local, contacts), and the bounding-box dimensions. Together they distinguish compact globular folds from extended fibres or disordered chains.

Q: What does the local fold look like, residue by residue?
A: A 3Di character summarizes, for each residue, the relative orientation of the Cα frame of its nearest spatial neighbor. Because it encodes fold topology rather than chemistry, 3Di alignments detect remote structural similarity that sequence alignment misses.

Q: How confident is the AlphaFold model at each residue?
A: For AlphaFold models, the B-factor field carries pLDDT — the model's own estimate of local accuracy on a 0–100 scale. Regions with pLDDT<50 should be treated as essentially unmodeled; they often correspond to intrinsically disordered segments.